Protein AF-0000000081343677 (afdb_homodimer)

Foldseek 3Di:
DPAQDLVLLVVLLVLLLQLLLCLCVLVLLADCPLVLQLLLLLLVLLLVLLVVLCVVDPHFDADQLLLVLLLLQLVLNSCQVLLCQQAHDLLLLLLLLLLLLLLLLCCQCVVPPPFDHDHFQFPVLQVQLNVLSVVLNVLSLPAHWQRFDSHNDVPPPPDPPPVVVVVVPVSPRRDPVSSVVSSVSSNVSSNSNNCSCVSVSNCCRPPPPDDVQSSSSLNNSSVSNNVSSVVVVVVQCVVVVNDDDDDPVSNVSSSVSSNSNSSSVNSLSVSCSNVPVQLSSLSSSNSSSVSNVCCCCPPRVRRDDPVSVVSNVVSSVSNVVSSVSSNVSRVPD/DPAQDLVLLVVLLVLLLQLLLCLCVLVLLADCPLVLQLLLLLLVLLLVLLVVLCVPDPHFDADQLLLVLLLLQLVLNSCQVLLCQQAHDLLLLLLLLLLLLLLLLCCQCVVPPPFDHDHFQFVVLQVQLNVLSVVLNVLSLPAHWQRFDSHNDVPPPPDPPPVVVVVVPVSPRRDPVSSVVSSVSSNVSSNSNNCSCVSVSNCCRPPPPDDVQSSSSLNNSSVSNNVSSVVVVVVQCVVVVNDDDDDPVSNVSSSVSSNSNSSSVNSLSVSCSNVPVQLSSLSSSNSSSVSNVCCCCPPRVRRDDPVSVVSNVVSSVSNVVSSVSSNVSRVPD

Secondary structure (DSSP, 8-state):
-----HHHHHHHHHHHHHHHHHTTTGGGGS--TTSHHHHHHHHHHHHHHHHHHHHHS------HHHHHHHHHHHHHHHHHHHHHHHH-HHHHHHHHHHHHHHHHHHHHHHTGGG------S-HHHHHHHHHHHHHHHHHHTTPPP--------TTS---SSHHHHTT--------HHHHHHHHHHHHHHHHHHHTSSHHHHHHHHHSTT----GGGGHHHHHHHHHHHHHHHHHHHHHHTTT-----GGGHHHHHHHHHHHHHHHHHHHHHHHHS-HHHHHHHHHHHHHHHHHHIIIIIS--S-SHHHHHHHHHHHHHHHHHHHHHHHTTS--/-----HHHHHHHHHHHHHHHHHTTTGGGGS--TTSHHHHHHHHHHHHHHHHHHHHHS------HHHHHHHHHHHHHHHHHHHHHHHH-HHHHHHHHHHHHHHHHHHHHHHTGGG------S-HHHHHHHHHHHHHHHHHHTTPPP--------TTS---SSHHHHTT--------HHHHHHHHHHHHHHHHHHHTSSHHHHHHHHHSTT----GGGGHHHHHHHHHHHHHHHHHHHHHHTTT-----GGGHHHHHHHHHHHHHHHHHHHHHHHHS-HHHHHHHHHHHHHHHHHHIIIIIS--S-SHHHHHHHHHHHHHHHHHHHHHHHTTS--

InterPro domains:
  IPR010651 Sugar transport protein [PTHR16119] (4-330)
  IPR012435 TMEM144 [PF07857] (8-330)
  IPR037185 Multidrug transporter EmrE superfamily [SSF103481] (231-329)

Solvent-accessible surface area (backbone atoms only — not comparable to full-atom values): 32327 Å² total; per-residue (Å²): 124,82,83,60,44,57,66,61,11,50,53,23,41,53,50,15,23,55,25,50,24,48,26,63,57,58,52,58,45,41,73,55,83,76,27,52,55,43,42,37,39,16,28,51,20,17,32,52,43,20,53,56,52,50,73,76,43,76,69,48,42,73,41,72,59,27,15,48,19,12,31,32,41,31,61,29,49,55,45,43,50,57,25,28,72,46,46,21,62,42,46,39,48,38,41,18,27,39,35,17,31,52,41,36,49,48,32,38,51,69,19,51,85,65,28,73,60,51,78,61,74,36,63,66,40,34,52,51,10,54,53,33,28,52,50,16,31,59,50,39,64,76,52,71,52,49,85,66,69,63,45,75,45,86,80,55,79,67,76,76,69,72,66,58,68,78,51,71,62,75,75,71,72,70,50,69,68,54,39,52,50,32,53,56,48,30,51,55,30,5,47,30,57,21,45,32,56,48,41,48,45,24,41,52,65,65,40,87,87,49,67,80,53,65,75,57,42,44,37,21,20,24,50,22,18,31,52,43,28,48,51,51,45,51,53,48,23,59,76,48,69,44,51,40,76,66,57,44,61,41,51,63,45,19,29,52,25,8,40,30,37,28,51,13,53,52,24,42,50,49,12,31,67,25,53,40,50,85,50,32,44,48,50,58,38,47,48,15,36,53,47,26,38,50,44,28,43,73,71,60,51,27,56,59,56,71,67,49,49,48,41,46,52,49,19,50,50,38,30,52,51,11,46,49,33,39,48,50,14,56,50,82,124,125,80,82,60,43,56,65,61,12,50,54,23,42,53,51,16,24,54,25,50,25,47,26,64,58,58,53,58,45,41,73,55,84,76,27,52,58,43,43,37,40,17,27,50,19,18,32,52,44,21,51,55,52,49,71,76,44,77,69,48,42,73,41,74,59,29,15,49,20,14,32,32,41,31,60,30,48,56,46,43,50,56,26,28,74,45,45,22,62,41,47,38,48,37,41,18,26,38,36,15,31,53,41,35,48,48,32,37,50,69,19,51,83,66,28,72,59,52,78,63,73,36,62,66,39,34,52,51,9,53,54,32,30,52,50,16,31,60,48,42,65,76,53,72,53,50,85,66,70,62,45,74,45,83,80,55,78,69,76,77,70,71,66,58,67,77,50,72,62,74,76,70,71,69,50,69,66,53,39,53,49,30,54,55,47,30,49,55,29,6,47,30,57,22,43,34,57,49,42,48,44,23,40,53,65,66,41,87,88,48,65,79,53,64,75,57,41,45,38,22,20,24,50,21,18,33,51,45,27,48,50,52,44,52,53,50,24,60,74,47,69,43,51,42,77,68,55,45,60,42,52,63,44,18,30,52,25,8,40,30,38,28,49,12,52,51,24,40,49,48,12,32,67,24,51,43,49,85,50,33,45,47,50,57,38,45,49,15,35,54,46,26,37,48,44,29,44,73,71,60,52,26,55,61,57,71,66,50,49,48,42,48,50,50,19,50,50,38,29,52,51,10,47,49,32,40,47,50,14,57,49,81,123

pLDDT: mean 79.17, std 13.93, range [35.07, 95.22]

Structure (mmCIF, N/CA/C/O backbone):
data_AF-0000000081343677-model_v1
#
loop_
_entity.id
_entity.type
_entity.pdbx_description
1 polymer 'EamA domain-containing protein'
#
loop_
_atom_site.group_PDB
_atom_site.id
_atom_site.type_symbol
_atom_site.label_atom_id
_atom_site.label_alt_id
_atom_site.label_comp_id
_atom_site.label_asym_id
_atom_site.label_entity_id
_atom_site.label_seq_id
_atom_site.pdbx_PDB_ins_code
_atom_site.Cartn_x
_atom_site.Cartn_y
_atom_site.Cartn_z
_atom_site.occupancy
_atom_site.B_iso_or_equiv
_atom_site.auth_seq_id
_atom_site.auth_comp_id
_atom_site.auth_asym_id
_atom_site.auth_atom_id
_atom_site.pdbx_PDB_model_num
ATOM 1 N N . MET A 1 1 ? 26.51 22.319 -0.288 1 37.66 1 MET A N 1
ATOM 2 C CA . MET A 1 1 ? 25.333 23.102 0.076 1 37.66 1 MET A CA 1
ATOM 3 C C . MET A 1 1 ? 24.402 23.275 -1.119 1 37.66 1 MET A C 1
ATOM 5 O O . MET A 1 1 ? 24.839 23.681 -2.198 1 37.66 1 MET A O 1
ATOM 9 N N . HIS A 1 2 ? 23.399 22.387 -1.292 1 51.36 2 HIS A N 1
ATOM 10 C CA . HIS A 1 2 ? 22.592 22.541 -2.497 1 51.36 2 HIS A CA 1
ATOM 11 C C . HIS A 1 2 ? 22.217 24.002 -2.727 1 51.36 2 HIS A C 1
ATOM 13 O O . HIS A 1 2 ? 22.024 24.755 -1.77 1 51.36 2 HIS A O 1
ATOM 19 N N . PRO A 1 3 ? 22.622 24.56 -3.838 1 57 3 PRO A N 1
ATOM 20 C CA . PRO A 1 3 ? 22.321 25.969 -4.102 1 57 3 PRO A CA 1
ATOM 21 C C . PRO A 1 3 ? 20.861 26.322 -3.825 1 57 3 PRO A C 1
ATOM 23 O O . PRO A 1 3 ? 19.957 25.594 -4.24 1 57 3 PRO A O 1
ATOM 26 N N . THR A 1 4 ? 20.629 27.062 -2.698 1 66.97 4 THR A N 1
ATOM 27 C CA . THR A 1 4 ? 19.343 27.61 -2.282 1 66.97 4 THR A CA 1
ATOM 28 C C . THR A 1 4 ? 18.801 28.575 -3.332 1 66.97 4 THR A C 1
ATOM 30 O O . THR A 1 4 ? 19.5 29.499 -3.754 1 66.97 4 THR A O 1
ATOM 33 N N . ASN A 1 5 ? 17.874 28.133 -4.269 1 80.39 5 ASN A N 1
ATOM 34 C CA . ASN A 1 5 ? 17.156 28.991 -5.205 1 80.39 5 ASN A CA 1
ATOM 35 C C . ASN A 1 5 ? 15.83 29.472 -4.622 1 80.39 5 ASN A C 1
ATOM 37 O O . ASN A 1 5 ? 14.866 28.709 -4.55 1 80.39 5 ASN A O 1
ATOM 41 N N . PRO A 1 6 ? 15.804 30.754 -4.217 1 79.98 6 PRO A N 1
ATOM 42 C CA . PRO A 1 6 ? 14.605 31.294 -3.572 1 79.98 6 PRO A CA 1
ATOM 43 C C . PRO A 1 6 ? 13.36 31.178 -4.448 1 79.98 6 PRO A C 1
ATOM 45 O O . PRO A 1 6 ? 12.253 30.998 -3.934 1 79.98 6 PRO A O 1
ATOM 48 N N . ILE A 1 7 ? 13.553 31.222 -5.731 1 84.27 7 ILE A N 1
ATOM 49 C CA . ILE A 1 7 ? 12.415 31.126 -6.64 1 84.27 7 ILE A CA 1
ATOM 50 C C . ILE A 1 7 ? 11.82 29.721 -6.574 1 84.27 7 ILE A C 1
ATOM 52 O O . ILE A 1 7 ? 10.603 29.561 -6.457 1 84.27 7 ILE A O 1
ATOM 56 N N . THR A 1 8 ? 12.706 28.767 -6.58 1 85.29 8 THR A N 1
ATOM 57 C CA . THR A 1 8 ? 12.246 27.386 -6.492 1 85.29 8 THR A CA 1
ATOM 58 C C . THR A 1 8 ? 11.586 27.12 -5.142 1 85.29 8 THR A C 1
ATOM 60 O O . THR A 1 8 ? 10.566 26.431 -5.069 1 85.29 8 THR A O 1
ATOM 63 N N . GLY A 1 9 ? 12.084 27.719 -4.197 1 85.38 9 GLY A N 1
ATOM 64 C CA . GLY A 1 9 ? 11.51 27.558 -2.871 1 85.38 9 GLY A CA 1
ATOM 65 C C . GLY A 1 9 ? 10.128 28.17 -2.741 1 85.38 9 GLY A C 1
ATOM 66 O O . GLY A 1 9 ? 9.233 27.571 -2.141 1 85.38 9 GLY A O 1
ATOM 67 N N . THR A 1 10 ? 9.964 29.315 -3.41 1 84.64 10 THR A N 1
ATOM 68 C CA . THR A 1 10 ? 8.682 30.006 -3.332 1 84.64 10 THR A CA 1
ATOM 69 C C . THR A 1 10 ? 7.614 29.258 -4.125 1 84.64 10 THR A C 1
ATOM 71 O O . THR A 1 10 ? 6.476 29.124 -3.671 1 84.64 10 THR A O 1
ATOM 74 N N . ILE A 1 11 ? 7.942 28.782 -5.197 1 89.64 11 ILE A N 1
ATOM 75 C CA . ILE A 1 11 ? 7 28.024 -6.013 1 89.64 11 ILE A CA 1
ATOM 76 C C . ILE A 1 11 ? 6.578 26.758 -5.272 1 89.64 11 ILE A C 1
ATOM 78 O O . ILE A 1 11 ? 5.392 26.42 -5.232 1 89.64 11 ILE A O 1
ATOM 82 N N . CYS A 1 12 ? 7.531 26.1 -4.676 1 89.58 12 CYS A N 1
ATOM 83 C CA . CYS A 1 12 ? 7.249 24.885 -3.92 1 89.58 12 CYS A CA 1
ATOM 84 C C . CYS A 1 12 ? 6.377 25.188 -2.707 1 89.58 12 CYS A C 1
ATOM 86 O O . CYS A 1 12 ? 5.516 24.386 -2.34 1 89.58 12 CYS A O 1
ATOM 88 N N . ALA A 1 13 ? 6.584 26.353 -2.194 1 86.89 13 ALA A N 1
ATOM 89 C CA . ALA A 1 13 ? 5.787 26.749 -1.036 1 86.89 13 ALA A CA 1
ATOM 90 C C . ALA A 1 13 ? 4.329 26.974 -1.424 1 86.89 13 ALA A C 1
ATOM 92 O O . ALA A 1 13 ? 3.417 26.578 -0.694 1 86.89 13 ALA A O 1
ATOM 93 N N . ILE A 1 14 ? 4.128 27.556 -2.526 1 88.53 14 ILE A N 1
ATOM 94 C CA . ILE A 1 14 ? 2.776 27.833 -3 1 88.53 14 ILE A CA 1
ATOM 95 C C . ILE A 1 14 ? 2.061 26.521 -3.313 1 88.53 14 ILE A C 1
ATOM 97 O O . ILE A 1 14 ? 0.916 26.317 -2.902 1 88.53 14 ILE A O 1
ATOM 101 N N . ILE A 1 15 ? 2.723 25.625 -3.907 1 91.06 15 ILE A N 1
ATOM 102 C CA . ILE A 1 15 ? 2.137 24.338 -4.268 1 91.06 15 ILE A CA 1
ATOM 103 C C . ILE A 1 15 ? 1.829 23.539 -3.004 1 91.06 15 ILE A C 1
ATOM 105 O O . ILE A 1 15 ? 0.768 22.919 -2.898 1 91.06 15 ILE A O 1
ATOM 109 N N . SER A 1 16 ? 2.75 23.597 -2.152 1 91.16 16 SER A N 1
ATOM 110 C CA . SER A 1 16 ? 2.566 22.872 -0.899 1 91.16 16 SER A CA 1
ATOM 111 C C . SER A 1 16 ? 1.361 23.398 -0.127 1 91.16 16 SER A C 1
ATOM 113 O O . SER A 1 16 ? 0.555 22.618 0.384 1 91.16 16 SER A O 1
ATOM 115 N N . THR A 1 17 ? 1.195 24.683 -0.116 1 88.62 17 THR A N 1
ATOM 116 C CA . THR A 1 17 ? 0.096 25.315 0.606 1 88.62 17 THR A CA 1
ATOM 117 C C . THR A 1 17 ? -1.246 24.938 -0.015 1 88.62 17 THR A C 1
ATOM 119 O O . THR A 1 17 ? -2.186 24.579 0.697 1 88.62 17 THR A O 1
ATOM 122 N N . LEU A 1 18 ? -1.292 24.915 -1.237 1 90.14 18 LEU A N 1
ATOM 123 C CA . LEU A 1 18 ? -2.528 24.608 -1.948 1 90.14 18 LEU A CA 1
ATOM 124 C C . LEU A 1 18 ? -2.884 23.132 -1.807 1 90.14 18 LEU A C 1
ATOM 126 O O . LEU A 1 18 ? -4.05 22.787 -1.602 1 90.14 18 LEU A O 1
ATOM 130 N N . THR A 1 19 ? -1.929 22.311 -1.87 1 91.88 19 THR A N 1
ATOM 131 C CA . THR A 1 19 ? -2.188 20.876 -1.834 1 91.88 19 THR A CA 1
ATOM 132 C C . THR A 1 19 ? -2.464 20.411 -0.407 1 91.88 19 THR A C 1
ATOM 134 O O . THR A 1 19 ? -3.347 19.582 -0.178 1 91.88 19 THR A O 1
ATOM 137 N N . PHE A 1 20 ? -1.774 20.971 0.515 1 89.56 20 PHE A N 1
ATOM 138 C CA . PHE A 1 20 ? -2.061 20.664 1.911 1 89.56 20 PHE A CA 1
ATOM 139 C C . PHE A 1 20 ? -3.461 21.131 2.291 1 89.56 20 PHE A C 1
ATOM 141 O O . PHE A 1 20 ? -4.194 20.415 2.977 1 89.56 20 PHE A O 1
ATOM 148 N N . GLY A 1 21 ? -3.786 22.245 1.838 1 87.42 21 GLY A N 1
ATOM 149 C CA . GLY A 1 21 ? -5.079 22.824 2.167 1 87.42 21 GLY A CA 1
ATOM 150 C C . GLY A 1 21 ? -6.241 22.101 1.514 1 87.42 21 GLY A C 1
ATOM 151 O O . GLY A 1 21 ? -7.375 22.181 1.991 1 87.42 21 GLY A O 1
ATOM 152 N N . SER A 1 22 ? -5.954 21.357 0.494 1 89.73 22 SER A N 1
ATOM 153 C CA . SER A 1 22 ? -7.02 20.689 -0.247 1 89.73 22 SER A CA 1
ATOM 154 C C . SER A 1 22 ? -6.978 19.179 -0.034 1 89.73 22 SER A C 1
ATOM 156 O O . SER A 1 22 ? -7.764 18.441 -0.631 1 89.73 22 SER A O 1
ATOM 158 N N . THR A 1 23 ? -6.147 18.702 0.769 1 89 23 THR A N 1
ATOM 159 C CA . THR A 1 23 ? -5.916 17.273 0.948 1 89 23 THR A CA 1
ATOM 160 C C . THR A 1 23 ? -7.164 16.588 1.497 1 89 23 THR A C 1
ATOM 162 O O . THR A 1 23 ? -7.491 15.469 1.097 1 89 23 THR A O 1
ATOM 165 N N . TYR A 1 24 ? -7.963 17.232 2.367 1 85.31 24 TYR A N 1
ATOM 166 C CA . TYR A 1 24 ? -9.073 16.566 3.04 1 85.31 24 TYR A CA 1
ATOM 167 C C . TYR A 1 24 ? -10.41 17.016 2.463 1 85.31 24 TYR A C 1
ATOM 169 O O . TYR A 1 24 ? -11.47 16.623 2.956 1 85.31 24 TYR A O 1
ATOM 177 N N . VAL A 1 25 ? -10.393 17.715 1.358 1 82.99 25 VAL A N 1
ATOM 178 C CA . VAL A 1 25 ? -11.609 18.241 0.746 1 82.99 25 VAL A CA 1
ATOM 179 C C . VAL A 1 25 ? -12.437 17.094 0.171 1 82.99 25 VAL A C 1
ATOM 181 O O . VAL A 1 25 ? -13.652 17.034 0.374 1 82.99 25 VAL A O 1
ATOM 184 N N . PRO A 1 26 ? -11.776 16.078 -0.465 1 79.09 26 PRO A N 1
ATOM 185 C CA . PRO A 1 26 ? -12.562 14.987 -1.044 1 79.09 26 PRO A CA 1
ATOM 186 C C . PRO A 1 26 ? -13.234 14.117 0.015 1 79.09 26 PRO A C 1
ATOM 188 O O . PRO A 1 26 ? -14.23 13.447 -0.271 1 79.09 26 PRO A O 1
ATOM 191 N N . LEU A 1 27 ? -12.739 14.179 1.144 1 78.84 27 LEU A N 1
ATOM 192 C CA . LEU A 1 27 ? -13.244 13.334 2.221 1 78.84 27 LEU A CA 1
ATOM 193 C C . LEU A 1 27 ? -14.593 13.84 2.721 1 78.84 27 LEU A C 1
ATOM 195 O O . LEU A 1 27 ? -15.378 13.073 3.285 1 78.84 27 LEU A O 1
ATOM 199 N N . LYS A 1 28 ? -14.881 15.034 2.511 1 77.69 28 LYS A N 1
ATOM 200 C CA . LYS A 1 28 ? -16.071 15.64 3.101 1 77.69 28 LYS A CA 1
ATOM 201 C C . LYS A 1 28 ? -17.323 15.283 2.304 1 77.69 28 LYS A C 1
ATOM 203 O O . LYS A 1 28 ? -18.441 15.403 2.809 1 77.69 28 LYS A O 1
ATOM 208 N N . TRP A 1 29 ? -17.141 14.718 1.193 1 76.05 29 TRP A N 1
ATOM 209 C CA . TRP A 1 29 ? -18.294 14.392 0.36 1 76.05 29 TRP A CA 1
ATOM 210 C C . TRP A 1 29 ? -18.766 12.965 0.618 1 76.05 29 TRP A C 1
ATOM 212 O O . TRP A 1 29 ? -19.86 12.581 0.198 1 76.05 29 TRP A O 1
ATOM 222 N N . PHE A 1 30 ? -17.985 12.274 1.405 1 78.92 30 PHE A N 1
ATOM 223 C CA . PHE A 1 30 ? -18.311 10.864 1.581 1 78.92 30 PHE A CA 1
ATOM 224 C C . PHE A 1 30 ? -18.353 10.498 3.059 1 78.92 30 PHE A C 1
ATOM 226 O O . PHE A 1 30 ? -17.868 11.253 3.905 1 78.92 30 PHE A O 1
ATOM 233 N N . ASP A 1 31 ? -19.064 9.439 3.244 1 76.15 31 ASP A N 1
ATOM 234 C CA . ASP A 1 31 ? -19.117 8.94 4.615 1 76.15 31 ASP A CA 1
ATOM 235 C C . ASP A 1 31 ? -17.78 8.331 5.03 1 76.15 31 ASP A C 1
ATOM 237 O O . ASP A 1 31 ? -17.305 7.38 4.406 1 76.15 31 ASP A O 1
ATOM 241 N N . LYS A 1 32 ? -17.148 8.866 5.979 1 76.47 32 LYS A N 1
ATOM 242 C CA . LYS A 1 32 ? -15.807 8.477 6.403 1 76.47 32 LYS A CA 1
ATOM 243 C C . LYS A 1 32 ? -15.858 7.329 7.407 1 76.47 32 LYS A C 1
ATOM 245 O O . LYS A 1 32 ? -14.836 6.704 7.697 1 76.47 32 LYS A O 1
ATOM 250 N N . SER A 1 33 ? -16.974 6.907 7.732 1 75.86 33 SER A N 1
ATOM 251 C CA . SER A 1 33 ? -17.104 5.873 8.754 1 75.86 33 SER A CA 1
ATOM 252 C C . SER A 1 33 ? -16.174 6.142 9.933 1 75.86 33 SER A C 1
ATOM 254 O O . SER A 1 33 ? -16.29 7.173 10.598 1 75.86 33 SER A O 1
ATOM 256 N N . ASP A 1 34 ? -15.18 5.408 10.291 1 79.65 34 ASP A N 1
ATOM 257 C CA . ASP A 1 34 ? -14.227 5.637 11.372 1 79.65 34 ASP A CA 1
ATOM 258 C C . ASP A 1 34 ? -12.954 6.3 10.85 1 79.65 34 ASP A C 1
ATOM 260 O O . ASP A 1 34 ? -12.158 6.827 11.63 1 79.65 34 ASP A O 1
ATOM 264 N N . GLY A 1 35 ? -12.731 6.399 9.633 1 85.84 35 GLY A N 1
ATOM 265 C CA . GLY A 1 35 ? -11.642 7.148 9.026 1 85.84 35 GLY A CA 1
ATOM 266 C C . GLY A 1 35 ? -10.365 6.341 8.889 1 85.84 35 GLY A C 1
ATOM 267 O O . GLY A 1 35 ? -9.397 6.799 8.278 1 85.84 35 GLY A O 1
ATOM 268 N N . LEU A 1 36 ? -10.328 5.18 9.486 1 89.66 36 LEU A N 1
ATOM 269 C CA . LEU A 1 36 ? -9.104 4.386 9.455 1 89.66 36 LEU A CA 1
ATOM 270 C C . LEU A 1 36 ? -8.873 3.796 8.068 1 89.66 36 LEU A C 1
ATOM 272 O O . LEU A 1 36 ? -7.729 3.66 7.629 1 89.66 36 LEU A O 1
ATOM 276 N N . TYR A 1 37 ? -9.995 3.464 7.405 1 89.28 37 TYR A N 1
ATOM 277 C CA . TYR A 1 37 ? -9.863 3.004 6.027 1 89.28 37 TYR A CA 1
ATOM 278 C C . TYR A 1 37 ? -9.373 4.127 5.121 1 89.28 37 TYR A C 1
ATOM 280 O O . TYR A 1 37 ? -8.522 3.909 4.256 1 89.28 37 TYR A O 1
ATOM 288 N N . PHE A 1 38 ? -9.844 5.309 5.367 1 89.87 38 PHE A N 1
ATOM 289 C CA . PHE A 1 38 ? -9.419 6.478 4.606 1 89.87 38 PHE A CA 1
ATOM 290 C C . PHE A 1 38 ? -7.926 6.724 4.781 1 89.87 38 PHE A C 1
ATOM 292 O O . PHE A 1 38 ? -7.207 6.931 3.801 1 89.87 38 PHE A O 1
ATOM 299 N N . GLN A 1 39 ? -7.494 6.701 5.98 1 91.64 39 GLN A N 1
ATOM 300 C CA . GLN A 1 39 ? -6.093 6.961 6.293 1 91.64 39 GLN A CA 1
ATOM 301 C C . GLN A 1 39 ? -5.181 5.932 5.632 1 91.64 39 GLN A C 1
ATOM 303 O O . GLN A 1 39 ? -4.1 6.273 5.146 1 91.64 39 GLN A O 1
ATOM 308 N N . TRP A 1 40 ? -5.584 4.75 5.632 1 92.75 40 TRP A N 1
ATOM 309 C CA . TRP A 1 40 ? -4.791 3.67 5.054 1 92.75 40 TRP A CA 1
ATOM 310 C C . TRP A 1 40 ? -4.661 3.837 3.544 1 92.75 40 TRP A C 1
ATOM 312 O O . TRP A 1 40 ? -3.559 3.761 2.997 1 92.75 40 TRP A O 1
ATOM 322 N N . ILE A 1 41 ? -5.764 4.137 2.867 1 92.94 41 ILE A N 1
ATOM 323 C CA . ILE A 1 41 ? -5.765 4.306 1.418 1 92.94 41 ILE A CA 1
ATOM 324 C C . ILE A 1 41 ? -5.023 5.587 1.046 1 92.94 41 ILE A C 1
ATOM 326 O O . ILE A 1 41 ? -4.341 5.642 0.02 1 92.94 41 ILE A O 1
ATOM 330 N N . GLN A 1 42 ? -5.137 6.526 1.917 1 93.66 42 GLN A N 1
ATOM 331 C CA . GLN A 1 42 ? -4.421 7.775 1.682 1 93.66 42 GLN A CA 1
ATOM 332 C C . GLN A 1 42 ? -2.911 7.554 1.689 1 93.66 42 GLN A C 1
ATOM 334 O O . GLN A 1 42 ? -2.183 8.179 0.916 1 93.66 42 GLN A O 1
ATOM 339 N N . SER A 1 43 ? -2.48 6.701 2.606 1 94.56 43 SER A N 1
ATOM 340 C CA . SER A 1 43 ? -1.051 6.417 2.69 1 94.56 43 SER A CA 1
ATOM 341 C C . SER A 1 43 ? -0.552 5.717 1.431 1 94.56 43 SER A C 1
ATOM 343 O O . SER A 1 43 ? 0.612 5.864 1.053 1 94.56 43 SER A O 1
ATOM 345 N N . ILE A 1 44 ? -1.439 5.013 0.786 1 94.41 44 ILE A N 1
ATOM 346 C CA . ILE A 1 44 ? -1.09 4.36 -0.471 1 94.41 44 ILE A CA 1
ATOM 347 C C . ILE A 1 44 ? -0.886 5.412 -1.559 1 94.41 44 ILE A C 1
ATOM 349 O O . ILE A 1 44 ? 0.052 5.319 -2.354 1 94.41 44 ILE A O 1
ATOM 353 N N . GLY A 1 45 ? -1.789 6.363 -1.6 1 93.66 45 GLY A N 1
ATOM 354 C CA . GLY A 1 45 ? -1.619 7.451 -2.55 1 93.66 45 GLY A CA 1
ATOM 355 C C . GLY A 1 45 ? -0.315 8.205 -2.368 1 93.66 45 GLY A C 1
ATOM 356 O O . GLY A 1 45 ? 0.348 8.555 -3.346 1 93.66 45 GLY A O 1
ATOM 357 N N . GLN A 1 46 ? 0.017 8.395 -1.115 1 95.15 46 GLN A N 1
ATOM 358 C CA . GLN A 1 46 ? 1.277 9.063 -0.807 1 95.15 46 GLN A CA 1
ATOM 359 C C . GLN A 1 46 ? 2.468 8.24 -1.289 1 95.15 46 GLN A C 1
ATOM 361 O O . GLN A 1 46 ? 3.453 8.793 -1.783 1 95.15 46 GLN A O 1
ATOM 366 N N . LEU A 1 47 ? 2.405 6.976 -1.098 1 94.63 47 LEU A N 1
ATOM 367 C CA . LEU A 1 47 ? 3.486 6.082 -1.499 1 94.63 47 LEU A CA 1
ATOM 368 C C . LEU A 1 47 ? 3.688 6.118 -3.01 1 94.63 47 LEU A C 1
ATOM 370 O O . LEU A 1 47 ? 4.818 6.012 -3.492 1 94.63 47 LEU A O 1
ATOM 374 N N . LEU A 1 48 ? 2.614 6.309 -3.775 1 94.16 48 LEU A N 1
ATOM 375 C CA . LEU A 1 48 ? 2.717 6.399 -5.228 1 94.16 48 LEU A CA 1
ATOM 376 C C . LEU A 1 48 ? 3.574 7.592 -5.639 1 94.16 48 LEU A C 1
ATOM 378 O O . LEU A 1 48 ? 4.414 7.479 -6.535 1 94.16 48 LEU A O 1
ATOM 382 N N . ILE A 1 49 ? 3.391 8.674 -4.953 1 93.07 49 ILE A N 1
ATOM 383 C CA . ILE A 1 49 ? 4.188 9.861 -5.244 1 93.07 49 ILE A CA 1
ATOM 384 C C . ILE A 1 49 ? 5.638 9.622 -4.83 1 93.07 49 ILE A C 1
ATOM 386 O O . ILE A 1 49 ? 6.566 10.026 -5.535 1 93.07 49 ILE A O 1
ATOM 390 N N . GLY A 1 50 ? 5.815 8.98 -3.697 1 92.29 50 GLY A N 1
ATOM 391 C CA . GLY A 1 50 ? 7.163 8.643 -3.267 1 92.29 50 GLY A CA 1
ATOM 392 C C . GLY A 1 50 ? 7.91 7.781 -4.267 1 92.29 50 GLY A C 1
ATOM 393 O O . GLY A 1 50 ? 9.089 8.017 -4.541 1 92.29 50 GLY A O 1
ATOM 394 N N . ILE A 1 51 ? 7.222 6.801 -4.811 1 91.77 51 ILE A N 1
ATOM 395 C CA . ILE A 1 51 ? 7.827 5.919 -5.802 1 91.77 51 ILE A CA 1
ATOM 396 C C . ILE A 1 51 ? 8.158 6.712 -7.065 1 91.77 51 ILE A C 1
ATOM 398 O O . ILE A 1 51 ? 9.225 6.531 -7.657 1 91.77 51 ILE A O 1
ATOM 402 N N . LEU A 1 52 ? 7.26 7.565 -7.475 1 90.12 52 LEU A N 1
ATOM 403 C CA . LEU A 1 52 ? 7.47 8.384 -8.664 1 90.12 52 LEU A CA 1
ATOM 404 C C . LEU A 1 52 ? 8.709 9.259 -8.51 1 90.12 52 LEU A C 1
ATOM 406 O O . LEU A 1 52 ? 9.504 9.388 -9.444 1 90.12 52 LEU A O 1
ATOM 410 N N . ILE A 1 53 ? 8.902 9.828 -7.366 1 89.72 53 ILE A N 1
ATOM 411 C CA . ILE A 1 53 ? 10.056 10.684 -7.111 1 89.72 53 ILE A CA 1
ATOM 412 C C . ILE A 1 53 ? 11.334 9.848 -7.135 1 89.72 53 ILE A C 1
ATOM 414 O O . ILE A 1 53 ? 12.349 10.272 -7.691 1 89.72 53 ILE A O 1
ATOM 418 N N . GLN A 1 54 ? 11.238 8.65 -6.564 1 88.35 54 GLN A N 1
ATOM 419 C CA . GLN A 1 54 ? 12.406 7.778 -6.492 1 88.35 54 GLN A CA 1
ATOM 420 C C . GLN A 1 54 ? 12.852 7.339 -7.883 1 88.35 54 GLN A C 1
ATOM 422 O O . GLN A 1 54 ? 14.037 7.086 -8.11 1 88.35 54 GLN A O 1
ATOM 427 N N . LEU A 1 55 ? 11.983 7.244 -8.812 1 85.8 55 LEU A N 1
ATOM 428 C CA . LEU A 1 55 ? 12.299 6.814 -10.169 1 85.8 55 LEU A CA 1
ATOM 429 C C . LEU A 1 55 ? 12.996 7.927 -10.944 1 85.8 55 LEU A C 1
ATOM 431 O O . LEU A 1 55 ? 13.711 7.661 -11.914 1 85.8 55 LEU A O 1
ATOM 435 N N . PHE A 1 56 ? 12.862 9.223 -10.515 1 84.3 56 PHE A N 1
ATOM 436 C CA . PHE A 1 56 ? 13.405 10.343 -11.274 1 84.3 56 PHE A CA 1
ATOM 437 C C . PHE A 1 56 ? 14.658 10.894 -10.605 1 84.3 56 PHE A C 1
ATOM 439 O O . PHE A 1 56 ? 15.354 11.737 -11.176 1 84.3 56 PHE A O 1
ATOM 446 N N . ILE A 1 57 ? 14.911 10.456 -9.44 1 80.1 57 ILE A N 1
ATOM 447 C CA . ILE A 1 57 ? 16.097 10.943 -8.743 1 80.1 57 ILE A CA 1
ATOM 448 C C . ILE A 1 57 ? 17.138 9.829 -8.656 1 80.1 57 ILE A C 1
ATOM 450 O O . ILE A 1 57 ? 16.88 8.697 -9.071 1 80.1 57 ILE A O 1
ATOM 454 N N . GLU A 1 58 ? 18.272 10.178 -8.274 1 76.24 58 GLU A N 1
ATOM 455 C CA . GLU A 1 58 ? 19.324 9.185 -8.079 1 76.24 58 GLU A CA 1
ATOM 456 C C . GLU A 1 58 ? 18.908 8.133 -7.055 1 76.24 58 GLU A C 1
ATOM 458 O O . GLU A 1 58 ? 18.249 8.452 -6.063 1 76.24 58 GLU A O 1
ATOM 463 N N . PRO A 1 59 ? 19.193 6.986 -7.351 1 72.03 59 PRO A N 1
ATOM 464 C CA . PRO A 1 59 ? 18.806 5.879 -6.473 1 72.03 59 PRO A CA 1
ATOM 465 C C . PRO A 1 59 ? 19.316 6.053 -5.044 1 72.03 59 PRO A C 1
ATOM 467 O O . PRO A 1 59 ? 20.509 6.288 -4.835 1 72.03 59 PRO A O 1
ATOM 470 N N . CYS A 1 60 ? 18.358 6.213 -4.148 1 77.38 60 CYS A N 1
ATOM 471 C CA . CYS A 1 60 ? 18.679 6.316 -2.729 1 77.38 60 CYS A CA 1
ATOM 472 C C . CYS A 1 60 ? 18.058 5.167 -1.944 1 77.38 60 CYS A C 1
ATOM 474 O O . CYS A 1 60 ? 16.916 4.78 -2.201 1 77.38 60 CYS A O 1
ATOM 476 N N . PRO A 1 61 ? 18.874 4.629 -1.151 1 78.42 61 PRO A N 1
ATOM 477 C CA . PRO A 1 61 ? 18.353 3.506 -0.368 1 78.42 61 PRO A CA 1
ATOM 478 C C . PRO A 1 61 ? 17.356 3.945 0.702 1 78.42 61 PRO A C 1
ATOM 480 O O . PRO A 1 61 ? 17.271 5.134 1.021 1 78.42 61 PRO A O 1
ATOM 483 N N . LEU A 1 62 ? 16.693 3.014 1.189 1 84.36 62 LEU A N 1
ATOM 484 C CA . LEU A 1 62 ? 15.75 3.228 2.282 1 84.36 62 LEU A CA 1
ATOM 485 C C . LEU A 1 62 ? 16.486 3.487 3.592 1 84.36 62 LEU A C 1
ATOM 487 O O . LEU A 1 62 ? 17.401 2.743 3.952 1 84.36 62 LEU A O 1
ATOM 491 N N . HIS A 1 63 ? 16.163 4.604 4.19 1 86.8 63 HIS A N 1
ATOM 492 C CA . HIS A 1 63 ? 16.774 4.972 5.463 1 86.8 63 HIS A CA 1
ATOM 493 C C . HIS A 1 63 ? 15.8 4.775 6.619 1 86.8 63 HIS A C 1
ATOM 495 O O . HIS A 1 63 ? 14.79 5.477 6.712 1 86.8 63 HIS A O 1
ATOM 501 N N . PRO A 1 64 ? 16.015 3.91 7.531 1 86.11 64 PRO A N 1
ATOM 502 C CA . PRO A 1 64 ? 15.083 3.593 8.615 1 86.11 64 PRO A CA 1
ATOM 503 C C . PRO A 1 64 ? 14.773 4.8 9.498 1 86.11 64 PRO A C 1
ATOM 505 O O . PRO A 1 64 ? 13.652 4.934 9.995 1 86.11 64 PRO A O 1
ATOM 508 N N . ILE A 1 65 ? 15.714 5.703 9.713 1 87.58 65 ILE A N 1
ATOM 509 C CA . ILE A 1 65 ? 15.484 6.873 10.553 1 87.58 65 ILE A CA 1
ATOM 510 C C . ILE A 1 65 ? 14.521 7.83 9.853 1 87.58 65 ILE A C 1
ATOM 512 O O . ILE A 1 65 ? 13.683 8.461 10.501 1 87.58 65 ILE A O 1
ATOM 516 N N . ALA A 1 66 ? 14.701 7.897 8.571 1 88.21 66 ALA A N 1
ATOM 517 C CA . ALA A 1 66 ? 13.786 8.745 7.81 1 88.21 66 ALA A CA 1
ATOM 518 C C . ALA A 1 66 ? 12.371 8.175 7.824 1 88.21 66 ALA A C 1
ATOM 520 O O . ALA A 1 66 ? 11.396 8.914 7.663 1 88.21 66 ALA A O 1
ATOM 521 N N . MET A 1 67 ? 12.252 6.891 8.067 1 91.75 67 MET A N 1
ATOM 522 C CA . MET A 1 67 ? 10.945 6.244 8.12 1 91.75 67 MET A CA 1
ATOM 523 C C . MET A 1 67 ? 10.193 6.64 9.387 1 91.75 67 MET A C 1
ATOM 525 O O . MET A 1 67 ? 8.963 6.58 9.428 1 91.75 67 MET A O 1
ATOM 529 N N . LEU A 1 68 ? 10.93 7.077 10.367 1 90.92 68 LEU A N 1
ATOM 530 C CA . LEU A 1 68 ? 10.304 7.512 11.611 1 90.92 68 LEU A CA 1
ATOM 531 C C . LEU A 1 68 ? 9.484 8.779 11.393 1 90.92 68 LEU A C 1
ATOM 533 O O . LEU A 1 68 ? 8.451 8.974 12.038 1 90.92 68 LEU A O 1
ATOM 537 N N . SER A 1 69 ? 9.974 9.589 10.498 1 90.9 69 SER A N 1
ATOM 538 C CA . SER A 1 69 ? 9.217 10.789 10.158 1 90.9 69 SER A CA 1
ATOM 539 C C . SER A 1 69 ? 7.843 10.437 9.599 1 90.9 69 SER A C 1
ATOM 541 O O . SER A 1 69 ? 6.843 11.066 9.95 1 90.9 69 SER A O 1
ATOM 543 N N . GLY A 1 70 ? 7.823 9.441 8.802 1 91.87 70 GLY A N 1
ATOM 544 C CA . GLY A 1 70 ? 6.553 8.993 8.253 1 91.87 70 GLY A CA 1
ATOM 545 C C . GLY A 1 70 ? 5.65 8.348 9.288 1 91.87 70 GLY A C 1
ATOM 546 O O . GLY A 1 70 ? 4.426 8.473 9.215 1 91.87 70 GLY A O 1
ATOM 547 N N . MET A 1 71 ? 6.277 7.717 10.226 1 93.2 71 MET A N 1
ATOM 548 C CA . MET A 1 71 ? 5.514 7.095 11.304 1 93.2 71 MET A CA 1
ATOM 549 C C . MET A 1 71 ? 4.781 8.147 12.13 1 93.2 71 MET A C 1
ATOM 551 O O . MET A 1 71 ? 3.62 7.957 12.496 1 93.2 71 MET A O 1
ATOM 555 N N . PHE A 1 72 ? 5.436 9.259 12.408 1 92.13 72 PHE A N 1
ATOM 556 C CA . PHE A 1 72 ? 4.812 10.346 13.152 1 92.13 72 PHE A CA 1
ATOM 557 C C . PHE A 1 72 ? 3.589 10.876 12.412 1 92.13 72 PHE A C 1
ATOM 559 O O . PHE A 1 72 ? 2.538 11.098 13.018 1 92.13 72 PHE A O 1
ATOM 566 N N . TYR A 1 73 ? 3.742 10.986 11.198 1 91.16 73 TYR A N 1
ATOM 567 C CA . TYR A 1 73 ? 2.645 11.492 10.381 1 91.16 73 TYR A CA 1
ATOM 568 C C . TYR A 1 73 ? 1.457 10.538 10.412 1 91.16 73 TYR A C 1
ATOM 570 O O . TYR A 1 73 ? 0.317 10.963 10.615 1 91.16 73 TYR A O 1
ATOM 578 N N . SER A 1 74 ? 1.75 9.268 10.22 1 93.51 74 SER A N 1
ATOM 579 C CA . SER A 1 74 ? 0.672 8.291 10.109 1 93.51 74 SER A CA 1
ATOM 580 C C . SER A 1 74 ? -0.086 8.151 11.424 1 93.51 74 SER A C 1
ATOM 582 O O . SER A 1 74 ? -1.31 8.005 11.429 1 93.51 74 SER A O 1
ATOM 584 N N . ILE A 1 75 ? 0.622 8.222 12.525 1 92.55 75 ILE A N 1
ATOM 585 C CA . ILE A 1 75 ? -0.036 8.152 13.825 1 92.55 75 ILE A CA 1
ATOM 586 C C . ILE A 1 75 ? -0.928 9.376 14.019 1 92.55 75 ILE A C 1
ATOM 588 O O . ILE A 1 75 ? -2.065 9.256 14.481 1 92.55 75 ILE A O 1
ATOM 592 N N . GLY A 1 76 ? -0.429 10.486 13.702 1 91.2 76 GLY A N 1
ATOM 593 C CA . GLY A 1 76 ? -1.226 11.7 13.787 1 91.2 76 GLY A CA 1
ATOM 594 C C . GLY A 1 76 ? -2.412 11.703 12.84 1 91.2 76 GLY A C 1
ATOM 595 O O . GLY A 1 76 ? -3.516 12.096 13.222 1 91.2 76 GLY A O 1
ATOM 596 N N . ASN A 1 77 ? -2.218 11.248 11.65 1 90.78 77 ASN A N 1
ATOM 597 C CA . ASN A 1 77 ? -3.264 11.244 10.633 1 90.78 77 ASN A CA 1
ATOM 598 C C . ASN A 1 77 ? -4.395 10.286 10.995 1 90.78 77 ASN A C 1
ATOM 600 O O . ASN A 1 77 ? -5.531 10.463 10.553 1 90.78 77 ASN A O 1
ATOM 604 N N . SER A 1 78 ? -4.103 9.232 11.706 1 91.74 78 SER A N 1
ATOM 605 C CA . SER A 1 78 ? -5.133 8.281 12.111 1 91.74 78 SER A CA 1
ATOM 606 C C . SER A 1 78 ? -6.142 8.927 13.055 1 91.74 78 SER A C 1
ATOM 608 O O . SER A 1 78 ? -7.278 8.464 13.169 1 91.74 78 SER A O 1
ATOM 610 N N . LEU A 1 79 ? -5.724 10.015 13.667 1 90.72 79 LEU A N 1
ATOM 611 C CA . LEU A 1 79 ? -6.604 10.689 14.615 1 90.72 79 LEU A CA 1
ATOM 612 C C . LEU A 1 79 ? -7.247 11.918 13.981 1 90.72 79 LEU A C 1
ATOM 614 O O . LEU A 1 79 ? -8.123 12.544 14.581 1 90.72 79 LEU A O 1
ATOM 618 N N . THR A 1 80 ? -6.809 12.203 12.828 1 86.66 80 THR A N 1
ATOM 619 C CA . THR A 1 80 ? -7.239 13.434 12.175 1 86.66 80 THR A CA 1
ATOM 620 C C . THR A 1 80 ? -8.734 13.392 11.871 1 86.66 80 THR A C 1
ATOM 622 O O . THR A 1 80 ? -9.447 14.37 12.103 1 86.66 80 THR A O 1
ATOM 625 N N . VAL A 1 81 ? -9.218 12.303 11.367 1 83.89 81 VAL A N 1
ATOM 626 C CA . VAL A 1 81 ? -10.631 12.198 11.017 1 83.89 81 VAL A CA 1
ATOM 627 C C . VAL A 1 81 ? -11.484 12.289 12.28 1 83.89 81 VAL A C 1
ATOM 629 O O . VAL A 1 81 ? -12.546 12.916 12.275 1 83.89 81 VAL A O 1
ATOM 632 N N . PHE A 1 82 ? -11.006 11.682 13.286 1 84.93 82 PHE A N 1
ATOM 633 C CA . PHE A 1 82 ? -11.7 11.749 14.567 1 84.93 82 PHE A CA 1
ATOM 634 C C . PHE A 1 82 ? -11.789 13.188 15.059 1 84.93 82 PHE A C 1
ATOM 636 O O . PHE A 1 82 ? -12.833 13.616 15.556 1 84.93 82 PHE A O 1
ATOM 643 N N . ILE A 1 83 ? -10.774 13.916 14.958 1 86.8 83 ILE A N 1
ATOM 644 C CA . ILE A 1 83 ? -10.721 15.311 15.383 1 86.8 83 ILE A CA 1
ATOM 645 C C . ILE A 1 83 ? -11.649 16.152 14.51 1 86.8 83 ILE A C 1
ATOM 647 O O . ILE A 1 83 ? -12.402 16.987 15.017 1 86.8 83 ILE A O 1
ATOM 651 N N . MET A 1 84 ? -11.615 15.91 13.242 1 83.64 84 MET A N 1
ATOM 652 C CA . MET A 1 84 ? -12.427 16.682 12.305 1 83.64 84 MET A CA 1
ATOM 653 C C . MET A 1 84 ? -13.914 16.456 12.558 1 83.64 84 MET A C 1
ATOM 655 O O . MET A 1 84 ? -14.726 17.362 12.364 1 83.64 84 MET A O 1
ATOM 659 N N . ASP A 1 85 ? -14.237 15.298 12.955 1 81.03 85 ASP A N 1
ATOM 660 C CA . ASP A 1 85 ? -15.634 14.983 13.239 1 81.03 85 ASP A CA 1
ATOM 661 C C . ASP A 1 85 ? -16.099 15.663 14.525 1 81.03 85 ASP A C 1
ATOM 663 O O . ASP A 1 85 ? -17.287 15.952 14.685 1 81.03 85 ASP A O 1
ATOM 667 N N . GLY A 1 86 ? -15.126 15.925 15.372 1 81.36 86 GLY A N 1
ATOM 668 C CA . GLY A 1 86 ? -15.488 16.514 16.651 1 81.36 86 GLY A CA 1
ATOM 669 C C . GLY A 1 86 ? -15.494 18.031 16.629 1 81.36 86 GLY A C 1
ATOM 670 O O . GLY A 1 86 ? -16.391 18.662 17.193 1 81.36 86 GLY A O 1
ATOM 671 N N . VAL A 1 87 ? -14.545 18.639 16.046 1 82.53 87 VAL A N 1
ATOM 672 C CA . VAL A 1 87 ? -14.407 20.088 16.138 1 82.53 87 VAL A CA 1
ATOM 673 C C . VAL A 1 87 ? -14.583 20.713 14.756 1 82.53 87 VAL A C 1
ATOM 675 O O . VAL A 1 87 ? -14.76 21.928 14.635 1 82.53 87 VAL A O 1
ATOM 678 N N . GLY A 1 88 ? -14.556 19.897 13.736 1 78.86 88 GLY A N 1
ATOM 679 C CA . GLY A 1 88 ? -14.674 20.431 12.389 1 78.86 88 GLY A CA 1
ATOM 680 C C . GLY A 1 88 ? -13.372 20.381 11.611 1 78.86 88 GLY A C 1
ATOM 681 O O . GLY A 1 88 ? -12.295 20.274 12.201 1 78.86 88 GLY A O 1
ATOM 682 N N . LEU A 1 89 ? -13.523 20.557 10.374 1 79.92 89 LEU A N 1
ATOM 683 C CA . LEU A 1 89 ? -12.373 20.448 9.483 1 79.92 89 LEU A CA 1
ATOM 684 C C . LEU A 1 89 ? -11.459 21.66 9.624 1 79.92 89 LEU A C 1
ATOM 686 O O . LEU A 1 89 ? -10.253 21.513 9.838 1 79.92 89 LEU A O 1
ATOM 690 N N . ALA A 1 90 ? -12.042 22.851 9.547 1 79.29 90 ALA A N 1
ATOM 691 C CA . ALA A 1 90 ? -11.25 24.079 9.548 1 79.29 90 ALA A CA 1
ATOM 692 C C . ALA A 1 90 ? -10.603 24.313 10.91 1 79.29 90 ALA A C 1
ATOM 694 O O . ALA A 1 90 ? -9.403 24.585 10.996 1 79.29 90 ALA A O 1
ATOM 695 N N . ILE A 1 91 ? -11.351 24.146 11.938 1 82.44 91 ILE A N 1
ATOM 696 C CA . ILE A 1 91 ? -10.865 24.42 13.286 1 82.44 91 ILE A CA 1
ATOM 697 C C . ILE A 1 91 ? -9.814 23.384 13.677 1 82.44 91 ILE A C 1
ATOM 699 O O . ILE A 1 91 ? -8.781 23.726 14.256 1 82.44 91 ILE A O 1
ATOM 703 N N . GLY A 1 92 ? -10.085 22.2 13.344 1 82.1 92 GLY A N 1
ATOM 704 C CA . GLY A 1 92 ? -9.1 21.168 13.629 1 82.1 92 GLY A CA 1
ATOM 705 C C . GLY A 1 92 ? -7.771 21.405 12.938 1 82.1 92 GLY A C 1
ATOM 706 O O . GLY A 1 92 ? -6.713 21.301 13.564 1 82.1 92 GLY A O 1
ATOM 707 N N . TYR A 1 93 ? -7.854 21.749 11.721 1 84.94 93 TYR A N 1
ATOM 708 C CA . TYR A 1 93 ? -6.657 21.993 10.924 1 84.94 93 TYR A CA 1
ATOM 709 C C . TYR A 1 93 ? -5.873 23.183 11.466 1 84.94 93 TYR A C 1
ATOM 711 O O . TYR A 1 93 ? -4.646 23.127 11.577 1 84.94 93 TYR A O 1
ATOM 719 N N . LEU A 1 94 ? -6.57 24.173 11.841 1 82.27 94 LEU A N 1
ATOM 720 C CA . LEU A 1 94 ? -5.929 25.396 12.312 1 82.27 94 LEU A CA 1
ATOM 721 C C . LEU A 1 94 ? -5.29 25.182 13.68 1 82.27 94 LEU A C 1
ATOM 723 O O . LEU A 1 94 ? -4.196 25.688 13.945 1 82.27 94 LEU A O 1
ATOM 727 N N . LEU A 1 95 ? -5.916 24.436 14.468 1 84.04 95 LEU A N 1
ATOM 728 C CA . LEU A 1 95 ? -5.412 24.207 15.817 1 84.04 95 LEU A CA 1
ATOM 729 C C . LEU A 1 95 ? -4.154 23.345 15.789 1 84.04 95 LEU A C 1
ATOM 731 O O . LEU A 1 95 ? -3.159 23.671 16.441 1 84.04 95 LEU A O 1
ATOM 735 N N . TRP A 1 96 ? -4.215 22.284 15.03 1 86.25 96 TRP A N 1
ATOM 736 C CA . TRP A 1 96 ? -3.022 21.444 15.038 1 86.25 96 TRP A CA 1
ATOM 737 C C . TRP A 1 96 ? -1.873 22.123 14.299 1 86.25 96 TRP A C 1
ATOM 739 O O . TRP A 1 96 ? -0.703 21.904 14.622 1 86.25 96 TRP A O 1
ATOM 749 N N . ASN A 1 97 ? -2.163 22.981 13.36 1 85.08 97 ASN A N 1
ATOM 750 C CA . ASN A 1 97 ? -1.11 23.713 12.664 1 85.08 97 ASN A CA 1
ATOM 751 C C . ASN A 1 97 ? -0.419 24.714 13.586 1 85.08 97 ASN A C 1
ATOM 753 O O . ASN A 1 97 ? 0.769 24.998 13.421 1 85.08 97 ASN A O 1
ATOM 757 N N . THR A 1 98 ? -1.226 25.233 14.468 1 82.77 98 THR A N 1
ATOM 758 C CA . THR A 1 98 ? -0.634 26.131 15.453 1 82.77 98 THR A CA 1
ATOM 759 C C . THR A 1 98 ? 0.393 25.393 16.308 1 82.77 98 THR A C 1
ATOM 761 O O . THR A 1 98 ? 1.503 25.886 16.518 1 82.77 98 THR A O 1
ATOM 764 N N . VAL A 1 99 ? 0.048 24.271 16.697 1 84.68 99 VAL A N 1
ATOM 765 C CA . VAL A 1 99 ? 0.95 23.476 17.522 1 84.68 99 VAL A CA 1
ATOM 766 C C . VAL A 1 99 ? 2.15 23.025 16.692 1 84.68 99 VAL A C 1
ATOM 768 O O . VAL A 1 99 ? 3.282 23.013 17.18 1 84.68 99 VAL A O 1
ATOM 771 N N . THR A 1 100 ? 1.888 22.673 15.496 1 85.22 100 THR A N 1
ATOM 772 C CA . THR A 1 100 ? 2.957 22.258 14.593 1 85.22 100 THR A CA 1
ATOM 773 C C . THR A 1 100 ? 3.974 23.38 14.407 1 85.22 100 THR A C 1
ATOM 775 O O . THR A 1 100 ? 5.182 23.135 14.393 1 85.22 100 THR A O 1
ATOM 778 N N . CYS A 1 101 ? 3.483 24.568 14.259 1 80.07 101 CYS A N 1
ATOM 779 C CA . CYS A 1 101 ? 4.34 25.734 14.078 1 80.07 101 CYS A CA 1
ATOM 780 C C . CYS A 1 101 ? 5.219 25.961 15.302 1 80.07 101 CYS A C 1
ATOM 782 O O . CYS A 1 101 ? 6.421 26.201 15.172 1 80.07 101 CYS A O 1
ATOM 784 N N . VAL A 1 102 ? 4.627 25.831 16.424 1 78.94 102 VAL A N 1
ATOM 785 C CA . VAL A 1 102 ? 5.355 26.067 17.666 1 78.94 102 VAL A CA 1
ATOM 786 C C . VAL A 1 102 ? 6.414 24.984 17.86 1 78.94 102 VAL A C 1
ATOM 788 O O . VAL A 1 102 ? 7.551 25.278 18.235 1 78.94 102 VAL A O 1
ATOM 791 N N . CYS A 1 103 ? 6.046 23.802 17.592 1 80.68 103 CYS A N 1
ATOM 792 C CA . CYS A 1 103 ? 6.972 22.689 17.764 1 80.68 103 CYS A CA 1
ATOM 793 C C . CYS A 1 103 ? 8.109 22.764 16.752 1 80.68 103 CYS A C 1
ATOM 795 O O . CYS A 1 103 ? 9.273 22.566 17.104 1 80.68 103 CYS A O 1
ATOM 797 N N . GLY A 1 104 ? 7.734 22.966 15.547 1 74.9 104 GLY A N 1
ATOM 798 C CA . GLY A 1 104 ? 8.761 23.102 14.526 1 74.9 104 GLY A CA 1
ATOM 799 C C . GLY A 1 104 ? 9.742 24.223 14.812 1 74.9 104 GLY A C 1
ATOM 800 O O . GLY A 1 104 ? 10.951 24.056 14.637 1 74.9 104 GLY A O 1
ATOM 801 N N . TRP A 1 105 ? 9.173 25.337 15.236 1 72.63 105 TRP A N 1
ATOM 802 C CA . TRP A 1 105 ? 10.001 26.481 15.601 1 72.63 105 TRP A CA 1
ATOM 803 C C . TRP A 1 105 ? 10.904 26.145 16.783 1 72.63 105 TRP A C 1
ATOM 805 O O . TRP A 1 105 ? 12.09 26.484 16.782 1 72.63 105 TRP A O 1
ATOM 815 N N . ALA A 1 106 ? 10.372 25.442 17.773 1 74.34 106 ALA A N 1
ATOM 816 C CA . ALA A 1 106 ? 11.14 25.109 18.971 1 74.34 106 ALA A CA 1
ATOM 817 C C . ALA A 1 106 ? 12.283 24.154 18.641 1 74.34 106 ALA A C 1
ATOM 819 O O . ALA A 1 106 ? 13.389 24.294 19.169 1 74.34 106 ALA A O 1
ATOM 820 N N . VAL A 1 107 ? 12.038 23.285 17.761 1 76.17 107 VAL A N 1
ATOM 821 C CA . VAL A 1 107 ? 13.049 22.295 17.407 1 76.17 107 VAL A CA 1
ATOM 822 C C . VAL A 1 107 ? 14.182 22.968 16.634 1 76.17 107 VAL A C 1
ATOM 824 O O . VAL A 1 107 ? 15.358 22.685 16.872 1 76.17 107 VAL A O 1
ATOM 827 N N . THR A 1 108 ? 13.837 23.835 15.794 1 68.79 108 THR A N 1
ATOM 828 C CA . THR A 1 108 ? 14.836 24.49 14.957 1 68.79 108 THR A CA 1
ATOM 829 C C . THR A 1 108 ? 15.59 25.555 15.748 1 68.79 108 THR A C 1
ATOM 831 O O . THR A 1 108 ? 16.798 25.729 15.571 1 68.79 108 THR A O 1
ATOM 834 N N . ARG A 1 109 ? 14.876 26.253 16.607 1 71.62 109 ARG A N 1
ATOM 835 C CA . ARG A 1 109 ? 15.488 27.331 17.378 1 71.62 109 ARG A CA 1
ATOM 836 C C . ARG A 1 109 ? 16.417 26.776 18.453 1 71.62 109 ARG A C 1
ATOM 838 O O . ARG A 1 109 ? 17.524 27.283 18.647 1 71.62 109 ARG A O 1
ATOM 845 N N . PHE A 1 110 ? 15.941 25.72 19.132 1 73.29 110 PHE A N 1
ATOM 846 C CA . PHE A 1 110 ? 16.711 25.221 20.265 1 73.29 110 PHE A CA 1
ATOM 847 C C . PHE A 1 110 ? 17.563 24.025 19.856 1 73.29 110 PHE A C 1
ATOM 849 O O . PHE A 1 110 ? 18.408 23.566 20.627 1 73.29 110 PHE A O 1
ATOM 856 N N . GLY A 1 111 ? 17.446 23.654 18.552 1 66.15 111 GLY A N 1
ATOM 857 C CA . GLY A 1 111 ? 18.229 22.52 18.088 1 66.15 111 GLY A CA 1
ATOM 858 C C . GLY A 1 111 ? 17.937 21.241 18.851 1 66.15 111 GLY A C 1
ATOM 859 O O . GLY A 1 111 ? 18.859 20.547 19.285 1 66.15 111 GLY A O 1
ATOM 860 N N . LEU A 1 112 ? 16.744 21.027 18.986 1 66.73 112 LEU A N 1
ATOM 861 C CA . LEU A 1 112 ? 16.36 19.842 19.746 1 66.73 112 LEU A CA 1
ATOM 862 C C . LEU A 1 112 ? 16.598 18.574 18.933 1 66.73 112 LEU A C 1
ATOM 864 O O . LEU A 1 112 ? 16.453 18.58 17.709 1 66.73 112 LEU A O 1
ATOM 868 N N . PHE A 1 113 ? 17.085 17.486 19.452 1 66.16 113 PHE A N 1
ATOM 869 C CA . PHE A 1 113 ? 17.288 16.156 18.888 1 66.16 113 PHE A CA 1
ATOM 870 C C . PHE A 1 113 ? 18.489 16.142 17.952 1 66.16 113 PHE A C 1
ATOM 872 O O . PHE A 1 113 ? 18.498 15.418 16.954 1 66.16 113 PHE A O 1
ATOM 879 N N . GLY A 1 114 ? 19.392 17.074 18.167 1 59.31 114 GLY A N 1
ATOM 880 C CA . GLY A 1 114 ? 20.644 17.074 17.426 1 59.31 114 GLY A CA 1
ATOM 881 C C . GLY A 1 114 ? 20.557 17.821 16.109 1 59.31 114 GLY A C 1
ATOM 882 O O . GLY A 1 114 ? 21.384 17.616 15.217 1 59.31 114 GLY A O 1
ATOM 883 N N . ASN A 1 115 ? 19.505 18.666 15.953 1 63.16 115 ASN A N 1
ATOM 884 C CA . ASN A 1 115 ? 19.371 19.487 14.755 1 63.16 115 ASN A CA 1
ATOM 885 C C . ASN A 1 115 ? 20.194 20.767 14.858 1 63.16 115 ASN A C 1
ATOM 887 O O . ASN A 1 115 ? 20.488 21.234 15.96 1 63.16 115 ASN A O 1
ATOM 891 N N . PRO A 1 116 ? 20.727 21.191 13.749 1 63.25 116 PRO A N 1
ATOM 892 C CA . PRO A 1 116 ? 21.502 22.431 13.818 1 63.25 116 PRO A CA 1
ATOM 893 C C . PRO A 1 116 ? 20.663 23.628 14.259 1 63.25 116 PRO A C 1
ATOM 895 O O . PRO A 1 116 ? 19.529 23.794 13.801 1 63.25 116 PRO A O 1
ATOM 898 N N . GLN A 1 117 ? 21.095 24.266 15.329 1 64.4 117 GLN A N 1
ATOM 899 C CA . GLN A 1 117 ? 20.441 25.454 15.869 1 64.4 117 GLN A CA 1
ATOM 900 C C . GLN A 1 117 ? 20.534 26.624 14.893 1 64.4 117 GLN A C 1
ATOM 902 O O . GLN A 1 117 ? 21.602 26.897 14.342 1 64.4 117 GLN A O 1
ATOM 907 N N . GLN A 1 118 ? 19.354 27.021 14.434 1 64.07 118 GLN A N 1
ATOM 908 C CA . GLN A 1 118 ? 19.35 28.239 13.631 1 64.07 118 GLN A CA 1
ATOM 909 C C . GLN A 1 118 ? 19.006 29.458 14.483 1 64.07 118 GLN A C 1
ATOM 911 O O . GLN A 1 118 ? 17.932 29.518 15.084 1 64.07 118 GLN A O 1
ATOM 916 N N . LEU A 1 119 ? 19.935 30.299 14.785 1 64.17 119 LEU A N 1
ATOM 917 C CA . LEU A 1 119 ? 19.755 31.454 15.657 1 64.17 119 LEU A CA 1
ATOM 918 C C . LEU A 1 119 ? 19.152 32.625 14.89 1 64.17 119 LEU A C 1
ATOM 920 O O . LEU A 1 119 ? 19.613 32.961 13.796 1 64.17 119 LEU A O 1
ATOM 924 N N . PRO A 1 120 ? 17.954 32.988 15.426 1 63.61 120 PRO A N 1
ATOM 925 C CA . PRO A 1 120 ? 17.406 34.211 14.834 1 63.61 120 PRO A CA 1
ATOM 926 C C . PRO A 1 120 ? 18.228 35.451 15.175 1 63.61 120 PRO A C 1
ATOM 928 O O . PRO A 1 120 ? 19.015 35.433 16.125 1 63.61 120 PRO A O 1
ATOM 931 N N . HIS A 1 121 ? 18.274 36.499 14.314 1 67.51 121 HIS A N 1
ATOM 932 C CA . HIS A 1 121 ? 18.981 37.748 14.576 1 67.51 121 HIS A CA 1
ATOM 933 C C . HIS A 1 121 ? 18.382 38.479 15.773 1 67.51 121 HIS A C 1
ATOM 935 O O . HIS A 1 121 ? 19.114 38.967 16.638 1 67.51 121 HIS A O 1
ATOM 941 N N . SER A 1 122 ? 17.056 38.631 15.853 1 70.9 122 SER A N 1
ATOM 942 C CA . SER A 1 122 ? 16.371 39.282 16.965 1 70.9 122 SER A CA 1
ATOM 943 C C . SER A 1 122 ? 15.543 38.283 17.767 1 70.9 122 SER A C 1
ATOM 945 O O . SER A 1 122 ? 14.492 37.831 17.309 1 70.9 122 SER A O 1
ATOM 947 N N . ASN A 1 123 ? 15.925 37.912 18.923 1 74.72 123 ASN A N 1
ATOM 948 C CA . ASN A 1 123 ? 15.281 36.921 19.778 1 74.72 123 ASN A CA 1
ATOM 949 C C . ASN A 1 123 ? 13.915 37.4 20.261 1 74.72 123 ASN A C 1
ATOM 951 O O . ASN A 1 123 ? 12.971 36.612 20.347 1 74.72 123 ASN A O 1
ATOM 955 N N . TRP A 1 124 ? 13.865 38.741 20.517 1 77.56 124 TRP A N 1
ATOM 956 C CA . TRP A 1 124 ? 12.621 39.27 21.067 1 77.56 124 TRP A CA 1
ATOM 957 C C . TRP A 1 124 ? 11.501 39.211 20.034 1 77.56 124 TRP A C 1
ATOM 959 O O . TRP A 1 124 ? 10.373 38.828 20.354 1 77.56 124 TRP A O 1
ATOM 969 N N . LEU A 1 125 ? 11.819 39.536 18.856 1 77.78 125 LEU A N 1
ATOM 970 C CA . LEU A 1 125 ? 10.812 39.514 17.8 1 77.78 125 LEU A CA 1
ATOM 971 C C . LEU A 1 125 ? 10.362 38.086 17.508 1 77.78 125 LEU A C 1
ATOM 973 O O . LEU A 1 125 ? 9.188 37.847 17.218 1 77.78 125 LEU A O 1
ATOM 977 N N . ASN A 1 126 ? 11.304 37.279 17.743 1 77.03 126 ASN A N 1
ATOM 978 C CA . ASN A 1 126 ? 11.007 35.87 17.508 1 77.03 126 ASN A CA 1
ATOM 979 C C . ASN A 1 126 ? 10.045 35.317 18.555 1 77.03 126 ASN A C 1
ATOM 981 O O . ASN A 1 126 ? 9.09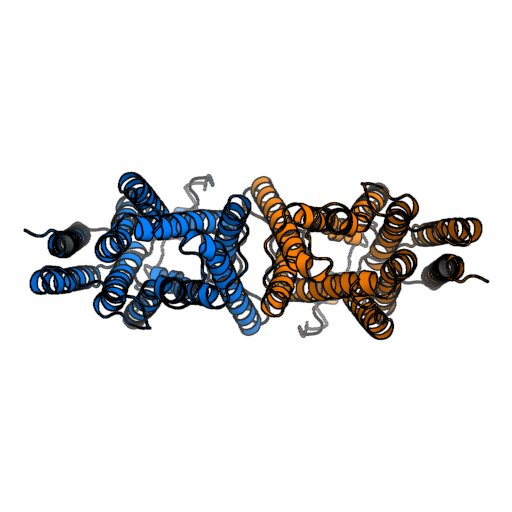 34.615 18.217 1 77.03 126 ASN A O 1
ATOM 985 N N . ILE A 1 127 ? 10.234 35.657 19.764 1 78.46 127 ILE A N 1
ATOM 986 C CA . ILE A 1 127 ? 9.388 35.178 20.852 1 78.46 127 ILE A CA 1
ATOM 987 C C . ILE A 1 127 ? 8.002 35.81 20.745 1 78.46 127 ILE A C 1
ATOM 989 O O . ILE A 1 127 ? 6.99 35.143 20.97 1 78.46 127 ILE A O 1
ATOM 993 N N . LEU A 1 128 ? 7.956 37.032 20.376 1 82.12 128 LEU A N 1
ATOM 994 C CA . LEU A 1 128 ? 6.682 37.718 20.187 1 82.12 128 LEU A CA 1
ATOM 995 C C . LEU A 1 128 ? 5.877 37.069 19.066 1 82.12 128 LEU A C 1
ATOM 997 O O . LEU A 1 128 ? 4.653 36.955 19.161 1 82.12 128 LEU A O 1
ATOM 1001 N N . GLY A 1 129 ? 6.579 36.717 18.131 1 79.71 129 GLY A N 1
ATOM 1002 C CA . GLY A 1 129 ? 5.914 36.047 17.024 1 79.71 129 GLY A CA 1
ATOM 1003 C C . GLY A 1 129 ? 5.263 34.736 17.424 1 79.71 129 GLY A C 1
ATOM 1004 O O . GLY A 1 129 ? 4.109 34.478 17.075 1 79.71 129 GLY A O 1
ATOM 1005 N N . VAL A 1 130 ? 5.973 33.975 18.217 1 78.71 130 VAL A N 1
ATOM 1006 C CA . VAL A 1 130 ? 5.465 32.675 18.642 1 78.71 130 VAL A CA 1
ATOM 1007 C C . VAL A 1 130 ? 4.257 32.867 19.557 1 78.71 130 VAL A C 1
ATOM 1009 O O . VAL A 1 130 ? 3.263 32.145 19.443 1 78.71 130 VAL A O 1
ATOM 1012 N N . ILE A 1 131 ? 4.312 33.794 20.409 1 82.82 131 ILE A N 1
ATOM 1013 C CA . ILE A 1 131 ? 3.214 34.083 21.325 1 82.82 131 ILE A CA 1
ATOM 1014 C C . ILE A 1 131 ? 1.982 34.516 20.534 1 82.82 131 ILE A C 1
ATOM 1016 O O . ILE A 1 131 ? 0.862 34.105 20.844 1 82.82 131 ILE A O 1
ATOM 1020 N N . THR A 1 132 ? 2.175 35.309 19.548 1 85.15 132 THR A N 1
ATOM 1021 C CA . THR A 1 132 ? 1.078 35.8 18.72 1 85.15 132 THR A CA 1
ATOM 1022 C C . THR A 1 132 ? 0.433 34.657 17.943 1 85.15 132 THR A C 1
ATOM 1024 O O . THR A 1 132 ? -0.789 34.615 17.789 1 85.15 132 THR A O 1
ATOM 1027 N N . VAL A 1 133 ? 1.213 33.781 17.539 1 80.23 133 VAL A N 1
ATOM 1028 C CA . VAL A 1 133 ? 0.692 32.631 16.808 1 80.23 133 VAL A CA 1
ATOM 1029 C C . VAL A 1 133 ? -0.15 31.763 17.741 1 80.23 133 VAL A C 1
ATOM 1031 O O . VAL A 1 133 ? -1.21 31.269 17.351 1 80.23 133 VAL A O 1
ATOM 1034 N N . CYS A 1 134 ? 0.302 31.539 18.961 1 82.42 134 CYS A N 1
ATOM 1035 C CA . CYS A 1 134 ? -0.44 30.765 19.95 1 82.42 134 CYS A CA 1
ATOM 1036 C C . CYS A 1 134 ? -1.768 31.436 20.282 1 82.42 134 CYS A C 1
ATOM 1038 O O . CYS A 1 134 ? -2.78 30.758 20.471 1 82.42 134 CYS A O 1
ATOM 1040 N N . LEU A 1 135 ? -1.717 32.698 20.271 1 84.42 135 LEU A N 1
ATOM 1041 C CA . LEU A 1 135 ? -2.94 33.449 20.532 1 84.42 135 LEU A CA 1
ATOM 1042 C C . LEU A 1 135 ? -3.939 33.272 19.393 1 84.42 135 LEU A C 1
ATOM 1044 O O . LEU A 1 135 ? -5.146 33.177 19.629 1 84.42 135 LEU A O 1
ATOM 1048 N N . GLY A 1 136 ? -3.452 33.329 18.247 1 79.68 136 GLY A N 1
ATOM 1049 C CA . GLY A 1 136 ? -4.321 33.05 17.114 1 79.68 136 GLY A CA 1
ATOM 1050 C C . GLY A 1 136 ? -5.004 31.698 17.206 1 79.68 136 GLY A C 1
ATOM 1051 O O . GLY A 1 136 ? -6.19 31.574 16.894 1 79.68 136 GLY A O 1
ATOM 1052 N N . GLY A 1 137 ? -4.288 30.687 17.626 1 77.56 137 GLY A N 1
ATOM 1053 C CA . GLY A 1 137 ? -4.864 29.367 17.83 1 77.56 137 GLY A CA 1
ATOM 1054 C C . GLY A 1 137 ? -5.948 29.346 18.89 1 77.56 137 GLY A C 1
ATOM 1055 O O . GLY A 1 137 ? -6.955 28.651 18.742 1 77.56 137 GLY A O 1
ATOM 1056 N N . ALA A 1 138 ? -5.746 30.083 19.928 1 79.87 138 ALA A N 1
ATOM 1057 C CA . ALA A 1 138 ? -6.724 30.16 21.01 1 79.87 138 ALA A CA 1
ATOM 1058 C C . ALA A 1 138 ? -8.023 30.801 20.531 1 79.87 138 ALA A C 1
ATOM 1060 O O . ALA A 1 138 ? -9.099 30.505 21.056 1 79.87 138 ALA A O 1
ATOM 1061 N N . ILE A 1 139 ? -7.892 31.666 19.553 1 83.78 139 ILE A N 1
ATOM 1062 C CA . ILE A 1 139 ? -9.067 32.35 19.024 1 83.78 139 ILE A CA 1
ATOM 1063 C C . ILE A 1 139 ? -9.912 31.371 18.211 1 83.78 139 ILE A C 1
ATOM 1065 O O . ILE A 1 139 ? -11.141 31.464 18.199 1 83.78 139 ILE A O 1
ATOM 1069 N N . TYR A 1 140 ? -9.269 30.422 17.638 1 81.45 140 TYR A N 1
ATOM 1070 C CA . TYR A 1 140 ? -9.977 29.441 16.823 1 81.45 140 TYR A CA 1
ATOM 1071 C C . TYR A 1 140 ? -10.758 28.467 17.697 1 81.45 140 TYR A C 1
ATOM 1073 O O . TYR A 1 140 ? -11.799 27.951 17.285 1 81.45 140 TYR A O 1
ATOM 1081 N N . ALA A 1 141 ? -10.295 28.195 18.875 1 74.89 141 ALA A N 1
ATOM 1082 C CA . ALA A 1 141 ? -10.732 27.081 19.713 1 74.89 141 ALA A CA 1
ATOM 1083 C C . ALA A 1 141 ? -12.223 27.182 20.025 1 74.89 141 ALA A C 1
ATOM 1085 O O . ALA A 1 141 ? -12.943 26.182 19.977 1 74.89 141 ALA A O 1
ATOM 1086 N N . PRO A 1 142 ? -12.761 28.352 20.201 1 75.41 142 PRO A N 1
ATOM 1087 C CA . PRO A 1 142 ? -14.166 28.409 20.611 1 75.41 142 PRO A CA 1
ATOM 1088 C C . PRO A 1 142 ? -15.127 28.444 19.425 1 75.41 142 PRO A C 1
ATOM 1090 O O . PRO A 1 142 ? -16.345 28.391 19.611 1 75.41 142 PRO A O 1
ATOM 1093 N N . ILE A 1 143 ? -14.67 28.414 18.293 1 76.77 143 ILE A N 1
ATOM 1094 C CA . ILE A 1 143 ? -15.547 28.481 17.13 1 76.77 143 ILE A CA 1
ATOM 1095 C C . ILE A 1 143 ? -16.317 27.17 16.987 1 76.77 143 ILE A C 1
ATOM 1097 O O . ILE A 1 143 ? -15.729 26.087 17.055 1 76.77 143 ILE A O 1
ATOM 1101 N N . LYS A 1 144 ? -17.681 27.222 16.899 1 70.67 144 LYS A N 1
ATOM 1102 C CA . LYS A 1 144 ? -18.543 26.05 16.776 1 70.67 144 LYS A CA 1
ATOM 1103 C C . LYS A 1 144 ? -18.709 25.641 15.315 1 70.67 144 LYS A C 1
ATOM 1105 O O . LYS A 1 144 ? -18.797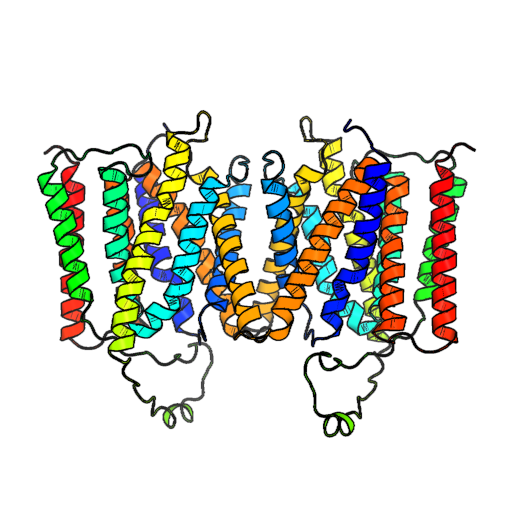 26.496 14.432 1 70.67 144 LYS A O 1
ATOM 1110 N N . HIS A 1 145 ? -18.506 24.391 15.122 1 70.19 145 HIS A N 1
ATOM 1111 C CA . HIS A 1 145 ? -18.697 23.872 13.773 1 70.19 145 HIS A CA 1
ATOM 1112 C C . HIS A 1 145 ? -20.054 23.19 13.632 1 70.19 145 HIS A C 1
ATOM 1114 O O . HIS A 1 145 ? -20.572 22.622 14.596 1 70.19 145 HIS A O 1
ATOM 1120 N N . VAL A 1 146 ? -20.721 23.491 12.528 1 65.83 146 VAL A N 1
ATOM 1121 C CA . VAL A 1 146 ? -21.982 22.824 12.222 1 65.83 146 VAL A CA 1
ATOM 1122 C C . VAL A 1 146 ? -21.71 21.529 11.459 1 65.83 146 VAL A C 1
ATOM 1124 O O . VAL A 1 146 ? -21.116 21.551 10.379 1 65.83 146 VAL A O 1
ATOM 1127 N N . PRO A 1 147 ? -21.872 20.394 12.142 1 61.95 147 PRO A N 1
ATOM 1128 C CA . PRO A 1 147 ? -21.596 19.112 11.489 1 61.95 147 PRO A CA 1
ATOM 1129 C C . PRO A 1 147 ? -22.294 18.976 10.138 1 61.95 147 PRO A C 1
ATOM 1131 O O . PRO A 1 147 ? -23.461 19.353 10 1 61.95 147 PRO A O 1
ATOM 1134 N N . THR A 1 148 ? -21.641 19.234 9.024 1 53.5 148 THR A N 1
ATOM 1135 C CA . THR A 1 148 ? -22.241 19.083 7.703 1 53.5 148 THR A CA 1
ATOM 1136 C C . THR A 1 148 ? -22.604 17.624 7.438 1 53.5 148 THR A C 1
ATOM 1138 O O . THR A 1 148 ? -21.829 16.719 7.752 1 53.5 148 THR A O 1
ATOM 1141 N N . LYS A 1 149 ? -23.897 17.289 7.153 1 50.39 149 LYS A N 1
ATOM 1142 C CA . LYS A 1 149 ? -24.373 16.006 6.646 1 50.39 149 LYS A CA 1
ATOM 1143 C C . LYS A 1 149 ? -23.547 15.547 5.448 1 50.39 149 LYS A C 1
ATOM 1145 O O . LYS A 1 149 ? -22.981 16.37 4.726 1 50.39 149 LYS A O 1
ATOM 1150 N N . VAL A 1 150 ? -23.11 14.327 5.411 1 52.09 150 VAL A N 1
ATOM 1151 C CA . VAL A 1 150 ? -22.573 13.684 4.216 1 52.09 150 VAL A CA 1
ATOM 1152 C C . VAL A 1 150 ? -23.264 14.241 2.974 1 52.09 150 VAL A C 1
ATOM 1154 O O . VAL A 1 150 ? -24.479 14.098 2.814 1 52.09 150 VAL A O 1
ATOM 1157 N N . ARG A 1 151 ? -23.09 15.414 2.494 1 48.28 151 ARG A N 1
ATOM 1158 C CA . ARG A 1 151 ? -23.742 15.978 1.316 1 48.28 151 ARG A CA 1
ATOM 1159 C C . ARG A 1 151 ? -23.71 14.996 0.15 1 48.28 151 ARG A C 1
ATOM 1161 O O . ARG A 1 151 ? -22.77 14.208 0.02 1 48.28 151 ARG A O 1
ATOM 1168 N N . PRO A 1 152 ? -24.842 14.504 -0.47 1 47.03 152 PRO A N 1
ATOM 1169 C CA . PRO A 1 152 ? -24.89 13.75 -1.724 1 47.03 152 PRO A CA 1
ATOM 1170 C C . PRO A 1 152 ? -23.862 14.234 -2.744 1 47.03 152 PRO A C 1
ATOM 1172 O O . PRO A 1 152 ? -23.52 15.419 -2.767 1 47.03 152 PRO A O 1
ATOM 1175 N N . SER A 1 153 ? -22.975 13.472 -3.067 1 46.69 153 SER A N 1
ATOM 1176 C CA . SER A 1 153 ? -22.011 13.756 -4.125 1 46.69 153 SER A CA 1
ATOM 1177 C C . SER A 1 153 ? -22.633 14.609 -5.225 1 46.69 153 SER A C 1
ATOM 1179 O O . SER A 1 153 ? -23.772 14.373 -5.632 1 46.69 153 SER A O 1
ATOM 1181 N N . PRO A 1 154 ? -22.229 15.756 -5.461 1 45.77 154 PRO A N 1
ATOM 1182 C CA . PRO A 1 154 ? -22.833 16.55 -6.533 1 45.77 154 PRO A CA 1
ATOM 1183 C C . PRO A 1 154 ? -23.178 15.715 -7.764 1 45.77 154 PRO A C 1
ATOM 1185 O O . PRO A 1 154 ? -23.966 16.149 -8.608 1 45.77 154 PRO A O 1
ATOM 1188 N N . TRP A 1 155 ? -22.353 14.642 -8.051 1 45.2 155 TRP A N 1
ATOM 1189 C CA . TRP A 1 155 ? -22.601 13.925 -9.298 1 45.2 155 TRP A CA 1
ATOM 1190 C C . TRP A 1 155 ? -23.804 12.998 -9.163 1 45.2 155 TRP A C 1
ATOM 1192 O O . TRP A 1 155 ? -24.205 12.347 -10.13 1 45.2 155 TRP A O 1
ATOM 1202 N N . THR A 1 156 ? -24 12.507 -8.044 1 43.15 156 THR A N 1
ATOM 1203 C CA . THR A 1 156 ? -25.207 11.687 -8.001 1 43.15 156 THR A CA 1
ATOM 1204 C C . THR A 1 156 ? -26.456 12.56 -8.081 1 43.15 156 THR A C 1
ATOM 1206 O O . THR A 1 156 ? -26.596 13.524 -7.325 1 43.15 156 THR A O 1
ATOM 1209 N N . GLU A 1 157 ? -27.026 12.612 -9.204 1 39.5 157 GLU A N 1
ATOM 1210 C CA . GLU A 1 157 ? -28.382 13.111 -9.418 1 39.5 157 GLU A CA 1
ATOM 1211 C C . GLU A 1 157 ? -29.304 12.713 -8.269 1 39.5 157 GLU A C 1
ATOM 1213 O O . GLU A 1 157 ? -29.783 11.579 -8.215 1 39.5 157 GLU A O 1
ATOM 1218 N N . ILE A 1 158 ? -29.037 12.819 -7.013 1 39.19 158 ILE A N 1
ATOM 1219 C CA . ILE A 1 158 ? -30.148 12.54 -6.111 1 39.19 158 ILE A CA 1
ATOM 1220 C C . ILE A 1 158 ? -31.399 13.273 -6.59 1 39.19 158 ILE A C 1
ATOM 1222 O O . ILE A 1 158 ? -31.343 14.46 -6.919 1 39.19 158 ILE A O 1
ATOM 1226 N N . ASP A 1 159 ? -32.446 12.547 -6.903 1 37.51 159 ASP A N 1
ATOM 1227 C CA . ASP A 1 159 ? -33.842 12.97 -6.86 1 37.51 159 ASP A CA 1
ATOM 1228 C C . ASP A 1 159 ? -34.121 13.82 -5.623 1 37.51 159 ASP A C 1
ATOM 1230 O O . ASP A 1 159 ? -33.689 13.479 -4.519 1 37.51 159 ASP A O 1
ATOM 1234 N N . SER A 1 160 ? -34.437 15.103 -5.574 1 37.71 160 SER A N 1
ATOM 1235 C CA . SER A 1 160 ? -34.906 16.204 -4.739 1 37.71 160 SER A CA 1
ATOM 1236 C C . SER A 1 160 ? -35.713 15.692 -3.551 1 37.71 160 SER A C 1
ATOM 1238 O O . SER A 1 160 ? -35.649 16.26 -2.459 1 37.71 160 SER A O 1
ATOM 1240 N N . GLU A 1 161 ? -36.816 14.836 -3.687 1 36.01 161 GLU A N 1
ATOM 1241 C CA . GLU A 1 161 ? -37.954 14.697 -2.784 1 36.01 161 GLU A CA 1
ATOM 1242 C C . GLU A 1 161 ? -37.579 13.895 -1.541 1 36.01 161 GLU A C 1
ATOM 1244 O O . GLU A 1 161 ? -38.126 14.123 -0.46 1 36.01 161 GLU A O 1
ATOM 1249 N N . LYS A 1 162 ? -37.02 12.72 -1.71 1 38.86 162 LYS A N 1
ATOM 1250 C CA . LYS A 1 162 ? -37.003 11.861 -0.53 1 38.86 162 LYS A CA 1
ATOM 1251 C C . LYS A 1 162 ? -35.988 12.355 0.496 1 38.86 162 LYS A C 1
ATOM 1253 O O . LYS A 1 162 ? -35.983 11.9 1.642 1 38.86 162 LYS A O 1
ATOM 1258 N N . ASP A 1 163 ? -34.985 12.987 0.098 1 38.68 163 ASP A N 1
ATOM 1259 C CA . ASP A 1 163 ? -33.969 13.4 1.06 1 38.68 163 ASP A CA 1
ATOM 1260 C C . ASP A 1 163 ? -34.452 14.583 1.896 1 38.68 163 ASP A C 1
ATOM 1262 O O . ASP A 1 163 ? -33.726 15.076 2.762 1 38.68 163 ASP A O 1
ATOM 1266 N N . GLN A 1 164 ? -35.438 15.276 1.607 1 37.31 164 GLN A N 1
ATOM 1267 C CA . GLN A 1 164 ? -36.007 16.322 2.449 1 37.31 164 GLN A CA 1
ATOM 1268 C C . GLN A 1 164 ? -36.461 15.761 3.794 1 37.31 164 GLN A C 1
ATOM 1270 O O . GLN A 1 164 ? -36.347 16.431 4.822 1 37.31 164 GLN A O 1
ATOM 1275 N N . GLU A 1 165 ? -37.34 14.7 3.79 1 38.08 165 GLU A N 1
ATOM 1276 C CA . GLU A 1 165 ? -38.027 14.338 5.026 1 38.08 165 GLU A CA 1
ATOM 1277 C C . GLU A 1 165 ? -37.037 13.885 6.096 1 38.08 165 GLU A C 1
ATOM 1279 O O . GLU A 1 165 ? -37.193 14.216 7.273 1 38.08 165 GLU A O 1
ATOM 1284 N N . ASN A 1 166 ? -36.295 12.822 5.854 1 38.55 166 ASN A N 1
ATOM 1285 C CA . ASN A 1 166 ? -35.499 12.322 6.969 1 38.55 166 ASN A CA 1
ATOM 1286 C C . ASN A 1 166 ? -34.349 13.267 7.306 1 38.55 166 ASN A C 1
ATOM 1288 O O . ASN A 1 166 ? -33.284 12.826 7.74 1 38.55 166 ASN A O 1
ATOM 1292 N N . GLU A 1 167 ? -34.231 14.372 6.856 1 38.12 167 GLU A N 1
ATOM 1293 C CA . GLU A 1 167 ? -33.47 15.59 7.118 1 38.12 167 GLU A CA 1
ATOM 1294 C C . GLU A 1 167 ? -33.459 15.924 8.608 1 38.12 167 GLU A C 1
ATOM 1296 O O . GLU A 1 167 ? -32.943 16.968 9.011 1 38.12 167 GLU A O 1
ATOM 1301 N N . ILE A 1 168 ? -34.501 15.48 9.327 1 37.52 168 ILE A N 1
ATOM 1302 C CA . ILE A 1 168 ? -34.356 15.851 10.73 1 37.52 168 ILE A CA 1
ATOM 1303 C C . ILE A 1 168 ? -32.97 15.451 11.23 1 37.52 168 ILE A C 1
ATOM 1305 O O . ILE A 1 168 ? -32.705 14.27 11.464 1 37.52 168 ILE A O 1
ATOM 1309 N N . VAL A 1 169 ? -32.007 15.626 10.518 1 42 169 VAL A N 1
ATOM 1310 C CA . VAL A 1 169 ? -30.597 15.548 10.886 1 42 169 VAL A CA 1
ATOM 1311 C C . VAL A 1 169 ? -30.412 16.026 12.325 1 42 169 VAL A C 1
ATOM 1313 O O . VAL A 1 169 ? -30.595 17.209 12.621 1 42 169 VAL A O 1
ATOM 1316 N N . PHE A 1 170 ? -30.899 15.418 13.314 1 37.85 170 PHE A N 1
ATOM 1317 C CA . PHE A 1 170 ? -30.591 15.693 14.713 1 37.85 170 PHE A CA 1
ATOM 1318 C C . PHE A 1 170 ? -29.17 16.224 14.86 1 37.85 170 PHE A C 1
ATOM 1320 O O . PHE A 1 170 ? -28.223 15.631 14.338 1 37.85 170 PHE A O 1
ATOM 1327 N N . HIS A 1 171 ? -28.913 17.497 14.683 1 43.49 171 HIS A N 1
ATOM 1328 C CA . HIS A 1 171 ? -27.786 18.3 15.143 1 43.49 171 HIS A CA 1
ATOM 1329 C C . HIS A 1 171 ? -27.137 17.683 16.377 1 43.49 171 HIS A C 1
ATOM 1331 O O . HIS A 1 171 ? -27.597 17.901 17.501 1 43.49 171 HIS A O 1
ATOM 1337 N N . ARG A 1 172 ? -26.974 16.474 16.445 1 48.82 172 ARG A N 1
ATOM 1338 C CA . ARG A 1 172 ? -26.366 15.987 17.679 1 48.82 172 ARG A CA 1
ATOM 1339 C C . ARG A 1 172 ? -25.113 16.784 18.025 1 48.82 172 ARG A C 1
ATOM 1341 O O . ARG A 1 172 ? -24.151 16.804 17.254 1 48.82 172 ARG A O 1
ATOM 1348 N N . GLU A 1 173 ? -25.287 17.896 18.743 1 58.96 173 GLU A N 1
ATOM 1349 C CA . GLU A 1 173 ? -24.223 18.679 19.365 1 58.96 173 GLU A CA 1
ATOM 1350 C C . GLU A 1 173 ? -23.144 17.775 19.954 1 58.96 173 GLU A C 1
ATOM 1352 O O . GLU A 1 173 ? -23.451 16.738 20.546 1 58.96 173 GLU A O 1
ATOM 1357 N N . VAL A 1 174 ? -22.006 17.875 19.39 1 67.17 174 VAL A N 1
ATOM 1358 C CA . VAL A 1 174 ? -20.874 17.144 19.949 1 67.17 174 VAL A CA 1
ATOM 1359 C C . VAL A 1 174 ? -20.765 17.426 21.446 1 67.17 174 VAL A C 1
ATOM 1361 O O . VAL A 1 174 ? -20.915 18.57 21.881 1 67.17 174 VAL A O 1
ATOM 1364 N N . SER A 1 175 ? -20.864 16.416 22.256 1 77.94 175 SER A N 1
ATOM 1365 C CA . SER A 1 175 ? -20.718 16.53 23.703 1 77.94 175 SER A CA 1
ATOM 1366 C C . SER A 1 175 ? -19.453 17.297 24.074 1 77.94 175 SER A C 1
ATOM 1368 O O . SER A 1 175 ? -18.479 17.3 23.318 1 77.94 175 SER A O 1
ATOM 1370 N N . PHE A 1 176 ? -19.579 18.137 25.091 1 78.43 176 PHE A N 1
ATOM 1371 C CA . PHE A 1 176 ? -18.461 18.923 25.599 1 78.43 176 PHE A CA 1
ATOM 1372 C C . PHE A 1 176 ? -17.255 18.032 25.875 1 78.43 176 PHE A C 1
ATOM 1374 O O . PHE A 1 176 ? -16.118 18.41 25.586 1 78.43 176 PHE A O 1
ATOM 1381 N N . SER A 1 177 ? -17.488 16.934 26.346 1 82.46 177 SER A N 1
ATOM 1382 C CA . SER A 1 177 ? -16.401 16.011 26.655 1 82.46 177 SER A CA 1
ATOM 1383 C C . SER A 1 177 ? -15.69 15.551 25.387 1 82.46 177 SER A C 1
ATOM 1385 O O . SER A 1 177 ? -14.463 15.436 25.365 1 82.46 177 SER A O 1
ATOM 1387 N N . ARG A 1 178 ? -16.421 15.341 24.39 1 84.11 178 ARG A N 1
ATOM 1388 C CA . ARG A 1 178 ? -15.838 14.918 23.121 1 84.11 178 ARG A CA 1
ATOM 1389 C C . ARG A 1 178 ? -15.038 16.049 22.483 1 84.11 178 ARG A C 1
ATOM 1391 O O . ARG A 1 178 ? -13.975 15.814 21.904 1 84.11 178 ARG A O 1
ATOM 1398 N N . ARG A 1 179 ? -15.535 17.188 22.695 1 83.92 179 ARG A N 1
ATOM 1399 C CA . ARG A 1 179 ? -14.838 18.35 22.153 1 83.92 179 ARG A CA 1
ATOM 1400 C C . ARG A 1 179 ? -13.502 18.565 22.856 1 83.92 179 ARG A C 1
ATOM 1402 O O . ARG A 1 179 ? -12.492 18.847 22.209 1 83.92 179 ARG A O 1
ATOM 1409 N N . LEU A 1 180 ? -13.505 18.441 24.147 1 85.3 180 LEU A N 1
ATOM 1410 C CA . LEU A 1 180 ? -12.279 18.596 24.922 1 85.3 180 LEU A CA 1
ATOM 1411 C C . LEU A 1 180 ? -11.263 17.521 24.551 1 85.3 180 LEU A C 1
ATOM 1413 O O . LEU A 1 180 ? -10.065 17.8 24.455 1 85.3 180 LEU A O 1
ATOM 1417 N N . LEU A 1 181 ? -11.747 16.378 24.335 1 89.16 181 LEU A N 1
ATOM 1418 C CA . LEU A 1 181 ? -10.867 15.291 23.922 1 89.16 181 LEU A CA 1
ATOM 1419 C C . LEU A 1 181 ? -10.232 15.591 22.568 1 89.16 181 LEU A C 1
ATOM 1421 O O . LEU A 1 181 ? -9.037 15.359 22.373 1 89.16 181 LEU A O 1
ATOM 1425 N N . CYS A 1 182 ? -10.997 16.095 21.733 1 87.77 182 CYS A N 1
ATOM 1426 C CA . CYS A 1 182 ? -10.496 16.422 20.403 1 87.77 182 CYS A CA 1
ATOM 1427 C C . CYS A 1 182 ? -9.464 17.541 20.469 1 87.77 182 CYS A C 1
ATOM 1429 O O . CYS A 1 182 ? -8.481 17.53 19.726 1 87.77 182 CYS A O 1
ATOM 1431 N N . LEU A 1 183 ? -9.621 18.438 21.413 1 85.32 183 LEU A N 1
ATOM 1432 C CA . LEU A 1 183 ? -8.667 19.53 21.575 1 85.32 183 LEU A CA 1
ATOM 1433 C C . LEU A 1 183 ? -7.33 19.011 22.091 1 85.32 183 LEU A C 1
ATOM 1435 O O . LEU A 1 183 ? -6.271 19.431 21.618 1 85.32 183 LEU A O 1
ATOM 1439 N N . VAL A 1 184 ? -7.405 18.094 22.997 1 88.55 184 VAL A N 1
ATOM 1440 C CA . VAL A 1 184 ? -6.187 17.5 23.537 1 88.55 184 VAL A CA 1
ATOM 1441 C C . VAL A 1 184 ? -5.486 16.683 22.454 1 88.55 184 VAL A C 1
ATOM 1443 O O . VAL A 1 184 ? -4.26 16.731 22.327 1 88.55 184 VAL A O 1
ATOM 1446 N N . LEU A 1 185 ? -6.241 15.997 21.678 1 91.1 185 LEU A N 1
ATOM 1447 C CA . LEU A 1 185 ? -5.677 15.179 20.611 1 91.1 185 LEU A CA 1
ATOM 1448 C C . LEU A 1 185 ? -5.051 16.052 19.529 1 91.1 185 LEU A C 1
ATOM 1450 O O . LEU A 1 185 ? -4.083 15.648 18.881 1 91.1 185 LEU A O 1
ATOM 1454 N N . THR A 1 186 ? -5.631 17.213 19.438 1 89.81 186 THR A N 1
ATOM 1455 C CA . THR A 1 186 ? -5.076 18.133 18.452 1 89.81 186 THR A CA 1
ATOM 1456 C C . THR A 1 186 ? -3.666 18.563 18.845 1 89.81 186 THR A C 1
ATOM 1458 O O . THR A 1 186 ? -2.798 18.726 17.985 1 89.81 186 THR A O 1
ATOM 1461 N N . ILE A 1 187 ? -3.445 18.742 20.098 1 87.73 187 ILE A N 1
ATOM 1462 C CA . ILE A 1 187 ? -2.12 19.097 20.595 1 87.73 187 ILE A CA 1
ATOM 1463 C C . ILE A 1 187 ? -1.147 17.948 20.339 1 87.73 187 ILE A C 1
ATOM 1465 O O . ILE A 1 187 ? -0.015 18.17 19.903 1 87.73 187 ILE A O 1
ATOM 1469 N N . PHE A 1 188 ? -1.59 16.816 20.585 1 91.29 188 PHE A N 1
ATOM 1470 C CA . PHE A 1 188 ? -0.771 15.629 20.367 1 91.29 188 PHE A CA 1
ATOM 1471 C C . PHE A 1 188 ? -0.425 15.473 18.891 1 91.29 188 PHE A C 1
ATOM 1473 O O . PHE A 1 188 ? 0.73 15.22 18.542 1 91.29 188 PHE A O 1
ATOM 1480 N N . VAL A 1 189 ? -1.405 15.629 18.044 1 91.31 189 VAL A N 1
ATOM 1481 C CA . VAL A 1 189 ? -1.211 15.497 16.604 1 91.31 189 VAL A CA 1
ATOM 1482 C C . VAL A 1 189 ? -0.292 16.607 16.102 1 91.31 189 VAL A C 1
ATOM 1484 O O . VAL A 1 189 ? 0.593 16.364 15.278 1 91.31 189 VAL A O 1
ATOM 1487 N N . GLY A 1 190 ? -0.471 17.816 16.619 1 88.2 190 GLY A N 1
ATOM 1488 C CA . GLY A 1 190 ? 0.393 18.926 16.251 1 88.2 190 GLY A CA 1
ATOM 1489 C C . GLY A 1 190 ? 1.846 18.699 16.621 1 88.2 190 GLY A C 1
ATOM 1490 O O . GLY A 1 190 ? 2.75 19.078 15.873 1 88.2 190 GLY A O 1
ATOM 1491 N N . PHE A 1 191 ? 2.001 18.061 17.709 1 88 191 PHE A N 1
ATOM 1492 C CA . PHE A 1 191 ? 3.349 17.727 18.152 1 88 191 PHE A CA 1
ATOM 1493 C C . PHE A 1 191 ? 3.998 16.725 17.205 1 88 191 PHE A C 1
ATOM 1495 O O . PHE A 1 191 ? 5.171 16.864 16.855 1 88 191 PHE A O 1
ATOM 1502 N N . LEU A 1 192 ? 3.266 15.796 16.775 1 89.95 192 LEU A N 1
ATOM 1503 C CA . LEU A 1 192 ? 3.787 14.784 15.862 1 89.95 192 LEU A CA 1
ATOM 1504 C C . LEU A 1 192 ? 4.108 15.393 14.501 1 89.95 192 LEU A C 1
ATOM 1506 O O . LEU A 1 192 ? 5.165 15.119 13.927 1 89.95 192 LEU A O 1
ATOM 1510 N N . TYR A 1 193 ? 3.203 16.245 14.041 1 86.9 193 TYR A N 1
ATOM 1511 C CA . TYR A 1 193 ? 3.403 16.875 12.741 1 86.9 193 TYR A CA 1
ATOM 1512 C C . TYR A 1 193 ? 4.569 17.855 12.783 1 86.9 193 TYR A C 1
ATOM 1514 O O . TYR A 1 193 ? 5.258 18.053 11.779 1 86.9 193 TYR A O 1
ATOM 1522 N N . GLY A 1 194 ? 4.772 18.435 13.865 1 82.13 194 GLY A N 1
ATOM 1523 C CA . GLY A 1 194 ? 5.876 19.369 14.014 1 82.13 194 GLY A CA 1
ATOM 1524 C C . GLY A 1 194 ? 7.233 18.693 14.023 1 82.13 194 GLY A C 1
ATOM 1525 O O . GLY A 1 194 ? 8.245 19.315 13.693 1 82.13 194 GLY A O 1
ATOM 1526 N N . ASN A 1 195 ? 7.238 17.417 14.275 1 81.46 195 ASN A N 1
ATOM 1527 C CA . ASN A 1 195 ? 8.499 16.693 14.388 1 81.46 195 ASN A CA 1
ATOM 1528 C C . ASN A 1 195 ? 8.722 15.765 13.197 1 81.46 195 ASN A C 1
ATOM 1530 O O . ASN A 1 195 ? 9.61 14.911 13.228 1 81.46 195 ASN A O 1
ATOM 1534 N N . PHE A 1 196 ? 8.027 16.009 12.154 1 82.44 196 PHE A N 1
ATOM 1535 C CA . PHE A 1 196 ? 8.197 15.097 11.029 1 82.44 196 PHE A CA 1
ATOM 1536 C C . PHE A 1 196 ? 9.512 15.367 10.307 1 82.44 196 PHE A C 1
ATOM 1538 O O . PHE A 1 196 ? 10.104 14.457 9.724 1 82.44 196 PHE A O 1
ATOM 1545 N N . LEU A 1 197 ? 10.01 16.562 10.48 1 79.38 197 LEU A N 1
ATOM 1546 C CA . LEU A 1 197 ? 11.236 16.909 9.769 1 79.38 197 LEU A CA 1
ATOM 1547 C C . LEU A 1 197 ? 12.459 16.666 10.646 1 79.38 197 LEU A C 1
ATOM 1549 O O . LEU A 1 197 ? 13.583 16.593 10.144 1 79.38 197 LEU A O 1
ATOM 1553 N N . THR A 1 198 ? 12.231 16.395 11.878 1 80.96 198 THR A N 1
ATOM 1554 C CA . THR A 1 198 ? 13.315 16.302 12.85 1 80.96 198 THR A CA 1
ATOM 1555 C C . THR A 1 198 ? 14.216 15.109 12.543 1 80.96 198 THR A C 1
ATOM 1557 O O . THR A 1 198 ? 15.442 15.237 12.531 1 80.96 198 THR A O 1
ATOM 1560 N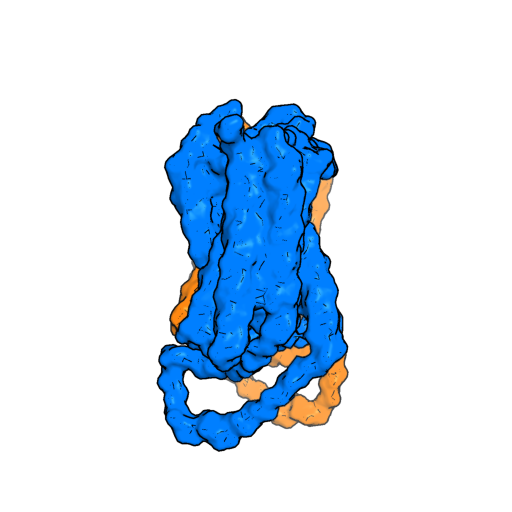 N . PRO A 1 199 ? 13.627 13.956 12.208 1 83.31 199 PRO A N 1
ATOM 1561 C CA . PRO A 1 199 ? 14.51 12.821 11.933 1 83.31 199 PRO A CA 1
ATOM 1562 C C . PRO A 1 199 ? 15.326 13.004 10.655 1 83.31 199 PRO A C 1
ATOM 1564 O O . PRO A 1 199 ? 16.483 12.581 10.591 1 83.31 199 PRO A O 1
ATOM 1567 N N . ILE A 1 200 ? 14.792 13.587 9.701 1 82.41 200 ILE A N 1
ATOM 1568 C CA . ILE A 1 200 ? 15.484 13.797 8.434 1 82.41 200 ILE A CA 1
ATOM 1569 C C . ILE A 1 200 ? 16.602 14.821 8.621 1 82.41 200 ILE A C 1
ATOM 1571 O O . ILE A 1 200 ? 17.703 14.65 8.094 1 82.41 200 ILE A O 1
ATOM 1575 N N . ASN A 1 201 ? 16.337 15.851 9.383 1 80.02 201 ASN A N 1
ATOM 1576 C CA . ASN A 1 201 ? 17.359 16.85 9.677 1 80.02 201 ASN A CA 1
ATOM 1577 C C . ASN A 1 201 ? 18.5 16.259 10.499 1 80.02 201 ASN A C 1
ATOM 1579 O O . ASN A 1 201 ? 19.657 16.65 10.334 1 80.02 201 ASN A O 1
ATOM 1583 N N . TRP A 1 202 ? 18.108 15.358 11.315 1 80.96 202 TRP A N 1
ATOM 1584 C CA . TRP A 1 202 ? 19.116 14.688 12.131 1 80.96 202 TRP A CA 1
ATOM 1585 C C . TRP A 1 202 ? 20.078 13.888 11.259 1 80.96 202 TRP A C 1
ATOM 1587 O O . TRP A 1 202 ? 21.286 13.877 11.506 1 80.96 202 TRP A O 1
ATOM 1597 N N . ILE A 1 203 ? 19.604 13.251 10.216 1 82.21 203 ILE A N 1
ATOM 1598 C CA . ILE A 1 203 ? 20.431 12.461 9.31 1 82.21 203 ILE A CA 1
ATOM 1599 C C . ILE A 1 203 ? 21.388 13.379 8.552 1 82.21 203 ILE A C 1
ATOM 1601 O O . ILE A 1 203 ? 22.585 13.098 8.46 1 82.21 203 ILE A O 1
ATOM 1605 N N . ILE A 1 204 ? 20.869 14.439 8.032 1 77.59 204 ILE A N 1
ATOM 1606 C CA . ILE A 1 204 ? 21.652 15.368 7.225 1 77.59 204 ILE A CA 1
ATOM 1607 C C . ILE A 1 204 ? 22.74 16.007 8.084 1 77.59 204 ILE A C 1
ATOM 1609 O O . ILE A 1 204 ? 23.863 16.22 7.619 1 77.59 204 ILE A O 1
ATOM 1613 N N . ALA A 1 205 ? 22.468 16.189 9.359 1 76.3 205 ALA A N 1
ATOM 1614 C CA . ALA A 1 205 ? 23.397 16.881 10.249 1 76.3 205 ALA A CA 1
ATOM 1615 C C . ALA A 1 205 ? 24.434 15.917 10.817 1 76.3 205 ALA A C 1
ATOM 1617 O O . ALA A 1 205 ? 25.582 16.299 11.053 1 76.3 205 ALA A O 1
ATOM 1618 N N . ASN A 1 206 ? 24.067 14.676 11.076 1 77.23 206 ASN A N 1
ATOM 1619 C CA . ASN A 1 206 ? 24.927 13.805 11.869 1 77.23 206 ASN A CA 1
ATOM 1620 C C . ASN A 1 206 ? 25.536 12.693 11.019 1 77.23 206 ASN A C 1
ATOM 1622 O O . ASN A 1 206 ? 26.561 12.117 11.386 1 77.23 206 ASN A O 1
ATOM 1626 N N . GLU A 1 207 ? 24.895 12.264 10.015 1 74.63 207 GLU A N 1
ATOM 1627 C CA . GLU A 1 207 ? 25.417 11.126 9.265 1 74.63 207 GLU A CA 1
ATOM 1628 C C . GLU A 1 207 ? 26.379 11.581 8.171 1 74.63 207 GLU A C 1
ATOM 1630 O O . GLU A 1 207 ? 25.981 12.288 7.242 1 74.63 207 GLU A O 1
ATOM 1635 N N . VAL A 1 208 ? 27.608 11.233 8.426 1 71.23 208 VAL A N 1
ATOM 1636 C CA . VAL A 1 208 ? 28.661 11.582 7.478 1 71.23 208 VAL A CA 1
ATOM 1637 C C . VAL A 1 208 ? 28.428 10.853 6.156 1 71.23 208 VAL A C 1
ATOM 1639 O O . VAL A 1 208 ? 28.215 9.638 6.139 1 71.23 208 VAL A O 1
ATOM 1642 N N . GLY A 1 209 ? 28.26 11.569 5.02 1 69.37 209 GLY A N 1
ATOM 1643 C CA . GLY A 1 209 ? 28.113 10.966 3.705 1 69.37 209 GLY A CA 1
ATOM 1644 C C . GLY A 1 209 ? 26.671 10.885 3.243 1 69.37 209 GLY A C 1
ATOM 1645 O O . GLY A 1 209 ? 26.392 10.412 2.139 1 69.37 209 GLY A O 1
ATOM 1646 N N . SER A 1 210 ? 25.906 11.369 4.204 1 72.54 210 SER A N 1
ATOM 1647 C CA . SER A 1 210 ? 24.496 11.335 3.831 1 72.54 210 SER A CA 1
ATOM 1648 C C . SER A 1 210 ? 24.181 12.374 2.759 1 72.54 210 SER A C 1
ATOM 1650 O O . SER A 1 210 ? 24.899 13.366 2.621 1 72.54 210 SER A O 1
ATOM 1652 N N . ARG A 1 211 ? 23.318 12.013 2.058 1 77.26 211 ARG A N 1
ATOM 1653 C CA . ARG A 1 211 ? 22.875 12.948 1.028 1 77.26 211 ARG A CA 1
ATOM 1654 C C . ARG A 1 211 ? 22.251 14.193 1.651 1 77.26 211 ARG A C 1
ATOM 1656 O O . ARG A 1 211 ? 21.481 14.095 2.608 1 77.26 211 ARG A O 1
ATOM 1663 N N . GLN A 1 212 ? 22.641 15.257 1.106 1 77.42 212 GLN A N 1
ATOM 1664 C CA . GLN A 1 212 ? 22.18 16.523 1.668 1 77.42 212 GLN A CA 1
ATOM 1665 C C . GLN A 1 212 ? 20.844 16.94 1.06 1 77.42 212 GLN A C 1
ATOM 1667 O O . GLN A 1 212 ? 20.182 17.848 1.567 1 77.42 212 GLN A O 1
ATOM 1672 N N . ASP A 1 213 ? 20.458 16.181 0.09 1 80.98 213 ASP A N 1
ATOM 1673 C CA . ASP A 1 213 ? 19.196 16.509 -0.564 1 80.98 213 ASP A CA 1
ATOM 1674 C C . ASP A 1 213 ? 18.02 15.84 0.144 1 80.98 213 ASP A C 1
ATOM 1676 O O . ASP A 1 213 ? 18.008 14.621 0.322 1 80.98 213 ASP A O 1
ATOM 1680 N N . VAL A 1 214 ? 17.116 16.67 0.593 1 80.86 214 VAL A N 1
ATOM 1681 C CA . VAL A 1 214 ? 15.962 16.19 1.346 1 80.86 214 VAL A CA 1
ATOM 1682 C C . VAL A 1 214 ? 15.099 15.299 0.457 1 80.86 214 VAL A C 1
ATOM 1684 O O . VAL A 1 214 ? 14.367 14.439 0.952 1 80.86 214 VAL A O 1
ATOM 1687 N N . GLU A 1 215 ? 15.237 15.479 -0.853 1 83.01 215 GLU A N 1
ATOM 1688 C CA . GLU A 1 215 ? 14.437 14.709 -1.801 1 83.01 215 GLU A CA 1
ATOM 1689 C C . GLU A 1 215 ? 14.75 13.219 -1.705 1 83.01 215 GLU A C 1
ATOM 1691 O O . GLU A 1 215 ? 13.906 12.38 -2.025 1 83.01 215 GLU A O 1
ATOM 1696 N N . ALA A 1 216 ? 15.976 12.903 -1.205 1 84.8 216 ALA A N 1
ATOM 1697 C CA . ALA A 1 216 ? 16.422 11.515 -1.117 1 84.8 216 ALA A CA 1
ATOM 1698 C C . ALA A 1 216 ? 15.685 10.771 -0.008 1 84.8 216 ALA A C 1
ATOM 1700 O O . ALA A 1 216 ? 15.636 9.539 -0.005 1 84.8 216 ALA A O 1
ATOM 1701 N N . TYR A 1 217 ? 15.02 11.521 0.833 1 87.82 217 TYR A N 1
ATOM 1702 C CA . TYR A 1 217 ? 14.443 10.882 2.01 1 87.82 217 TYR A CA 1
ATOM 1703 C C . TYR A 1 217 ? 12.921 10.877 1.937 1 87.82 217 TYR A C 1
ATOM 1705 O O . TYR A 1 217 ? 12.251 10.38 2.845 1 87.82 217 TYR A O 1
ATOM 1713 N N . ILE A 1 218 ? 12.416 11.37 0.84 1 89.93 218 ILE A N 1
ATOM 1714 C CA . ILE A 1 218 ? 10.968 11.447 0.68 1 89.93 218 ILE A CA 1
ATOM 1715 C C . ILE A 1 218 ? 10.39 10.042 0.527 1 89.93 218 ILE A C 1
ATOM 1717 O O . ILE A 1 218 ? 9.333 9.735 1.083 1 89.93 218 ILE A O 1
ATOM 1721 N N . PHE A 1 219 ? 11.096 9.214 -0.19 1 91.33 219 PHE A N 1
ATOM 1722 C CA . PHE A 1 219 ? 10.637 7.844 -0.388 1 91.33 219 PHE A CA 1
ATOM 1723 C C . PHE A 1 219 ? 10.612 7.085 0.933 1 91.33 219 PHE A C 1
ATOM 1725 O O . PHE A 1 219 ? 9.644 6.382 1.233 1 91.33 219 PHE A O 1
ATOM 1732 N N . SER A 1 220 ? 11.653 7.238 1.726 1 90.94 220 SER A N 1
ATOM 1733 C CA . SER A 1 220 ? 11.705 6.591 3.033 1 90.94 220 SER A CA 1
ATOM 1734 C C . SER A 1 220 ? 10.585 7.088 3.941 1 90.94 220 SER A C 1
ATOM 1736 O O . SER A 1 220 ? 10.017 6.314 4.714 1 90.94 220 SER A O 1
ATOM 1738 N N . TYR A 1 221 ? 10.306 8.378 3.808 1 92.83 221 TYR A N 1
ATOM 1739 C CA . TYR A 1 221 ? 9.201 8.961 4.56 1 92.83 221 TYR A CA 1
ATOM 1740 C C . TYR A 1 221 ? 7.879 8.301 4.185 1 92.83 221 TYR A C 1
ATOM 1742 O O . TYR A 1 221 ? 7.098 7.92 5.06 1 92.83 221 TYR A O 1
ATOM 1750 N N . CYS A 1 222 ? 7.634 8.109 2.902 1 93.66 222 CYS A N 1
ATOM 1751 C CA . CYS A 1 222 ? 6.379 7.552 2.41 1 93.66 222 CYS A CA 1
ATOM 1752 C C . CYS A 1 222 ? 6.247 6.083 2.791 1 93.66 222 CYS A C 1
ATOM 1754 O O . CYS A 1 222 ? 5.152 5.615 3.107 1 93.66 222 CYS A O 1
ATOM 1756 N N . VAL A 1 223 ? 7.332 5.403 2.792 1 92.83 223 VAL A N 1
ATOM 1757 C CA . VAL A 1 223 ? 7.312 3.993 3.165 1 92.83 223 VAL A CA 1
ATOM 1758 C C . VAL A 1 223 ? 7.02 3.858 4.658 1 92.83 223 VAL A C 1
ATOM 1760 O O . VAL A 1 223 ? 6.257 2.981 5.071 1 92.83 223 VAL A O 1
ATOM 1763 N N . GLY A 1 224 ? 7.678 4.731 5.415 1 93.71 224 GLY A N 1
ATOM 1764 C CA . GLY A 1 224 ? 7.406 4.719 6.843 1 93.71 224 GLY A CA 1
ATOM 1765 C C . GLY A 1 224 ? 5.953 5.003 7.176 1 93.71 224 GLY A C 1
ATOM 1766 O O . GLY A 1 224 ? 5.375 4.36 8.056 1 93.71 224 GLY A O 1
ATOM 1767 N N . SER A 1 225 ? 5.425 5.985 6.502 1 94.97 225 SER A N 1
ATOM 1768 C CA . SER A 1 225 ? 4.018 6.319 6.695 1 94.97 225 SER A CA 1
ATOM 1769 C C . SER A 1 225 ? 3.114 5.161 6.284 1 94.97 225 SER A C 1
ATOM 1771 O O . SER A 1 225 ? 2.157 4.834 6.989 1 94.97 225 SER A O 1
ATOM 1773 N N . PHE A 1 226 ? 3.396 4.559 5.214 1 95.14 226 PHE A N 1
ATOM 1774 C CA . PHE A 1 226 ? 2.611 3.442 4.7 1 95.14 226 PHE A CA 1
ATOM 1775 C C . PHE A 1 226 ? 2.668 2.256 5.655 1 95.14 226 PHE A C 1
ATOM 1777 O O . PHE A 1 226 ? 1.641 1.645 5.956 1 95.14 226 PHE A O 1
ATOM 1784 N N . LEU A 1 227 ? 3.819 1.936 6.129 1 93.76 227 LEU A N 1
ATOM 1785 C CA . LEU A 1 227 ? 4.002 0.809 7.037 1 93.76 227 LEU A CA 1
ATOM 1786 C C . LEU A 1 227 ? 3.214 1.016 8.326 1 93.76 227 LEU A C 1
ATOM 1788 O O . LEU A 1 227 ? 2.513 0.109 8.782 1 93.76 227 LEU A O 1
ATOM 1792 N N . THR A 1 228 ? 3.342 2.135 8.878 1 94.41 228 THR A N 1
ATOM 1793 C CA . THR A 1 228 ? 2.645 2.433 10.124 1 94.41 228 THR A CA 1
ATOM 1794 C C . THR A 1 228 ? 1.133 2.41 9.917 1 94.41 228 THR A C 1
ATOM 1796 O O . THR A 1 228 ? 0.396 1.869 10.745 1 94.41 228 THR A O 1
ATOM 1799 N N . SER A 1 229 ? 0.723 2.987 8.831 1 94.73 229 SER A N 1
ATOM 1800 C CA . SER A 1 229 ? -0.705 2.993 8.533 1 94.73 229 SER A CA 1
ATOM 1801 C C . SER A 1 229 ? -1.237 1.576 8.346 1 94.73 229 SER A C 1
ATOM 1803 O O . SER A 1 229 ? -2.362 1.272 8.747 1 94.73 229 SER A O 1
ATOM 1805 N N . THR A 1 230 ? -0.512 0.713 7.749 1 94.05 230 THR A N 1
ATOM 1806 C CA . THR A 1 230 ? -0.916 -0.672 7.535 1 94.05 230 THR A CA 1
ATOM 1807 C C . THR A 1 230 ? -0.996 -1.423 8.861 1 94.05 230 THR A C 1
ATOM 1809 O O . THR A 1 230 ? -1.928 -2.197 9.087 1 94.05 230 THR A O 1
ATOM 1812 N N . VAL A 1 231 ? -0.037 -1.181 9.72 1 93.24 231 VAL A N 1
ATOM 1813 C CA . VAL A 1 231 ? -0.048 -1.817 11.033 1 93.24 231 VAL A CA 1
ATOM 1814 C C . VAL A 1 231 ? -1.279 -1.366 11.816 1 93.24 231 VAL A C 1
ATOM 1816 O O . VAL A 1 231 ? -1.956 -2.182 12.446 1 93.24 231 VAL A O 1
ATOM 1819 N N . ILE A 1 232 ? -1.562 -0.101 11.749 1 93.27 232 ILE A N 1
ATOM 1820 C CA . ILE A 1 232 ? -2.737 0.433 12.429 1 93.27 232 ILE A CA 1
ATOM 1821 C C . ILE A 1 232 ? -3.998 -0.22 11.869 1 93.27 232 ILE A C 1
ATOM 1823 O O . ILE A 1 232 ? -4.906 -0.578 12.623 1 93.27 232 ILE A O 1
ATOM 1827 N N . PHE A 1 233 ? -4.04 -0.404 10.584 1 92.89 233 PHE A N 1
ATOM 1828 C CA . PHE A 1 233 ? -5.212 -1 9.955 1 92.89 233 PHE A CA 1
ATOM 1829 C C . PHE A 1 233 ? -5.346 -2.468 10.341 1 92.89 233 PHE A C 1
ATOM 1831 O O . PHE A 1 233 ? -6.457 -2.965 10.54 1 92.89 233 PHE A O 1
ATOM 1838 N N . ILE A 1 234 ? -4.255 -3.177 10.436 1 92.06 234 ILE A N 1
ATOM 1839 C CA . ILE A 1 234 ? -4.277 -4.58 10.834 1 92.06 234 ILE A CA 1
ATOM 1840 C C . ILE A 1 234 ? -4.786 -4.702 12.268 1 92.06 234 ILE A C 1
ATOM 1842 O O . ILE A 1 234 ? -5.63 -5.551 12.564 1 92.06 234 ILE A O 1
ATOM 1846 N N . ILE A 1 235 ? -4.254 -3.845 13.141 1 91.6 235 ILE A N 1
ATOM 1847 C CA . ILE A 1 235 ? -4.693 -3.845 14.532 1 91.6 235 ILE A CA 1
ATOM 1848 C C . ILE A 1 235 ? -6.184 -3.525 14.602 1 91.6 235 ILE A C 1
ATOM 1850 O O . ILE A 1 235 ? -6.929 -4.165 15.349 1 91.6 235 ILE A O 1
ATOM 1854 N N . TYR A 1 236 ? -6.608 -2.54 13.793 1 90.45 236 TYR A N 1
ATOM 1855 C CA . TYR A 1 236 ? -8.018 -2.173 13.707 1 90.45 236 TYR A CA 1
ATOM 1856 C C . TYR A 1 236 ? -8.86 -3.351 13.232 1 90.45 236 TYR A C 1
ATOM 1858 O O . TYR A 1 236 ? -9.926 -3.624 13.788 1 90.45 236 TYR A O 1
ATOM 1866 N N . GLY A 1 237 ? -8.436 -4.059 12.216 1 88.51 237 GLY A N 1
ATOM 1867 C CA . GLY A 1 237 ? -9.135 -5.234 11.722 1 88.51 237 GLY A CA 1
ATOM 1868 C C . GLY A 1 237 ? -9.253 -6.337 12.756 1 88.51 237 GLY A C 1
ATOM 1869 O O . GLY A 1 237 ? -10.293 -6.991 12.858 1 88.51 237 GLY A O 1
ATOM 1870 N N . CYS A 1 238 ? -8.191 -6.529 13.532 1 89.74 238 CYS A N 1
ATOM 1871 C CA . CYS A 1 238 ? -8.203 -7.549 14.575 1 89.74 238 CYS A CA 1
ATOM 1872 C C . CYS A 1 238 ? -9.171 -7.178 15.691 1 89.74 238 CYS A C 1
ATOM 1874 O O . CYS A 1 238 ? -9.883 -8.038 16.213 1 89.74 238 CYS A O 1
ATOM 1876 N N . ILE A 1 239 ? -9.221 -5.885 16.074 1 89.19 239 ILE A N 1
ATOM 1877 C CA . ILE A 1 239 ? -10.095 -5.406 17.139 1 89.19 239 ILE A CA 1
ATOM 1878 C C . ILE A 1 239 ? -11.554 -5.538 16.709 1 89.19 239 ILE A C 1
ATOM 1880 O O . ILE A 1 239 ? -12.416 -5.898 17.515 1 89.19 239 ILE A O 1
ATOM 1884 N N . LYS A 1 240 ? -11.856 -5.281 15.4 1 90.14 240 LYS A N 1
ATOM 1885 C CA . LYS A 1 240 ? -13.218 -5.368 14.882 1 90.14 240 LYS A CA 1
ATOM 1886 C C . LYS A 1 240 ? -13.543 -6.787 14.423 1 90.14 240 LYS A C 1
ATOM 1888 O O . LYS A 1 240 ? -14.535 -7.007 13.726 1 90.14 240 LYS A O 1
ATOM 1893 N N . LYS A 1 241 ? -12.678 -7.788 14.739 1 86.58 241 LYS A N 1
ATOM 1894 C CA . LYS A 1 241 ? -12.892 -9.202 14.44 1 86.58 241 LYS A CA 1
ATOM 1895 C C . LYS A 1 241 ? -13.054 -9.429 12.94 1 86.58 241 LYS A C 1
ATOM 1897 O O . LYS A 1 241 ? -13.985 -10.111 12.507 1 86.58 241 LYS A O 1
ATOM 1902 N N . ASN A 1 242 ? -12.283 -8.735 12.204 1 83.73 242 ASN A N 1
ATOM 1903 C CA . ASN A 1 242 ? -12.176 -8.896 10.757 1 83.73 242 ASN A CA 1
ATOM 1904 C C . ASN A 1 242 ? -13.386 -8.308 10.037 1 83.73 242 ASN A C 1
ATOM 1906 O O . ASN A 1 242 ? -13.781 -8.796 8.977 1 83.73 242 ASN A O 1
ATOM 1910 N N . GLN A 1 243 ? -14.062 -7.376 10.642 1 84.3 243 GLN A N 1
ATOM 1911 C CA . GLN A 1 243 ? -15.14 -6.633 9.999 1 84.3 243 GLN A CA 1
ATOM 1912 C C . GLN A 1 243 ? -14.9 -5.128 10.086 1 84.3 243 GLN A C 1
ATOM 1914 O O . GLN A 1 243 ? -15.674 -4.406 10.717 1 84.3 243 GLN A O 1
ATOM 1919 N N . PRO A 1 244 ? -13.848 -4.822 9.479 1 84.38 244 PRO A N 1
ATOM 1920 C CA . PRO A 1 244 ? -13.606 -3.378 9.478 1 84.38 244 PRO A CA 1
ATOM 1921 C C . PRO A 1 244 ? -14.653 -2.604 8.68 1 84.38 244 PRO A C 1
ATOM 1923 O O . PRO A 1 244 ? -15.27 -3.158 7.766 1 84.38 244 PRO A O 1
ATOM 1926 N N . LEU A 1 245 ? -14.91 -1.391 9.106 1 85.83 245 LEU A N 1
ATOM 1927 C CA . LEU A 1 245 ? -15.856 -0.545 8.387 1 85.83 245 LEU A CA 1
ATOM 1928 C C . LEU A 1 245 ? -15.213 0.05 7.139 1 85.83 245 LEU A C 1
ATOM 1930 O O . LEU A 1 245 ? -14.277 0.847 7.237 1 85.83 245 LEU A O 1
ATOM 1934 N N . ILE A 1 246 ? -15.593 -0.536 6.045 1 85.63 246 ILE A N 1
ATOM 1935 C CA . ILE A 1 246 ? -15.01 -0.082 4.787 1 85.63 246 ILE A CA 1
ATOM 1936 C C . ILE A 1 246 ? -16.113 0.431 3.863 1 85.63 246 ILE A C 1
ATOM 1938 O O . ILE A 1 246 ? -17.094 -0.272 3.608 1 85.63 246 ILE A O 1
ATOM 1942 N N . ASN A 1 247 ? -16.038 1.691 3.583 1 83.52 247 ASN A N 1
ATOM 1943 C CA . ASN A 1 247 ? -16.893 2.274 2.555 1 83.52 247 ASN A CA 1
ATOM 1944 C C . ASN A 1 247 ? -16.205 2.285 1.193 1 83.52 247 ASN A C 1
ATOM 1946 O O . ASN A 1 247 ? -15.228 3.009 0.993 1 83.52 247 ASN A O 1
ATOM 1950 N N . PRO A 1 248 ? -16.656 1.47 0.306 1 84.59 248 PRO A N 1
ATOM 1951 C CA . PRO A 1 248 ? -16.005 1.355 -1.001 1 84.59 248 PRO A CA 1
ATOM 1952 C C . PRO A 1 248 ? -15.965 2.68 -1.759 1 84.59 248 PRO A C 1
ATOM 1954 O O . PRO A 1 248 ? -15.061 2.907 -2.567 1 84.59 248 PRO A O 1
ATOM 1957 N N . GLU A 1 249 ? -16.832 3.595 -1.469 1 86.08 249 GLU A N 1
ATOM 1958 C CA . GLU A 1 249 ? -16.895 4.866 -2.183 1 86.08 249 GLU A CA 1
ATOM 1959 C C . GLU A 1 249 ? -15.763 5.796 -1.757 1 86.08 249 GLU A C 1
ATOM 1961 O O . GLU A 1 249 ? -15.479 6.787 -2.433 1 86.08 249 GLU A O 1
ATOM 1966 N N . LEU A 1 250 ? -15.127 5.458 -0.763 1 88.2 250 LEU A N 1
ATOM 1967 C CA . LEU A 1 250 ? -14.067 6.303 -0.224 1 88.2 250 LEU A CA 1
ATOM 1968 C C . LEU A 1 250 ? -12.716 5.928 -0.824 1 88.2 250 LEU A C 1
ATOM 1970 O O . LEU A 1 250 ? -11.73 6.645 -0.64 1 88.2 250 LEU A O 1
ATOM 1974 N N . SER A 1 251 ? -12.646 4.91 -1.589 1 88.4 251 SER A N 1
ATOM 1975 C CA . SER A 1 251 ? -11.368 4.389 -2.064 1 88.4 251 SER A CA 1
ATOM 1976 C C . SER A 1 251 ? -10.702 5.359 -3.035 1 88.4 251 SER A C 1
ATOM 1978 O O . SER A 1 251 ? -9.549 5.749 -2.839 1 88.4 251 SER A O 1
ATOM 1980 N N . LEU A 1 252 ? -11.457 5.819 -4.023 1 89.82 252 LEU A N 1
ATOM 1981 C CA . LEU A 1 252 ? -10.858 6.684 -5.034 1 89.82 252 LEU A CA 1
ATOM 1982 C C . LEU A 1 252 ? -10.561 8.066 -4.461 1 89.82 252 LEU A C 1
ATOM 1984 O O . LEU A 1 252 ? -9.475 8.61 -4.673 1 89.82 252 LEU A O 1
ATOM 1988 N N . PRO A 1 253 ? -11.481 8.649 -3.692 1 90.04 253 PRO A N 1
ATOM 1989 C CA . PRO A 1 253 ? -11.175 9.947 -3.087 1 90.04 253 PRO A CA 1
ATOM 1990 C C . PRO A 1 253 ? -10.005 9.881 -2.108 1 90.04 253 PRO A C 1
ATOM 1992 O O . PRO A 1 253 ? -9.26 10.854 -1.965 1 90.04 253 PRO A O 1
ATOM 1995 N N . SER A 1 254 ? -9.886 8.797 -1.451 1 91.71 254 SER A N 1
ATOM 1996 C CA . SER A 1 254 ? -8.782 8.641 -0.51 1 91.71 254 SER A CA 1
ATOM 1997 C C . SER A 1 254 ? -7.442 8.572 -1.235 1 91.71 254 SER A C 1
ATOM 1999 O O . SER A 1 254 ? -6.44 9.102 -0.751 1 91.71 254 SER A O 1
ATOM 2001 N N . ILE A 1 255 ? -7.463 7.926 -2.388 1 93.3 255 ILE A N 1
ATOM 2002 C CA . ILE A 1 255 ? -6.243 7.86 -3.186 1 93.3 255 ILE A CA 1
ATOM 2003 C C . ILE A 1 255 ? -5.882 9.255 -3.691 1 93.3 255 ILE A C 1
ATOM 2005 O O . ILE A 1 255 ? -4.711 9.643 -3.678 1 93.3 255 ILE A O 1
ATOM 2009 N N . MET A 1 256 ? -6.853 9.998 -4.088 1 92.57 256 MET A N 1
ATOM 2010 C CA . MET A 1 256 ? -6.622 11.363 -4.554 1 92.57 256 MET A CA 1
ATOM 2011 C C . MET A 1 256 ? -6.071 12.235 -3.431 1 92.57 256 MET A C 1
ATOM 2013 O O . MET A 1 256 ? -5.151 13.026 -3.648 1 92.57 256 MET A O 1
ATOM 2017 N N . SER A 1 257 ? -6.666 12.084 -2.31 1 92.79 257 SER A N 1
ATOM 2018 C CA . SER A 1 257 ? -6.179 12.814 -1.144 1 92.79 257 SER A CA 1
ATOM 2019 C C . SER A 1 257 ? -4.733 12.447 -0.827 1 92.79 257 SER A C 1
ATOM 2021 O O . SER A 1 257 ? -3.938 13.309 -0.444 1 92.79 257 SER A O 1
ATOM 2023 N N . GLY A 1 258 ? -4.406 11.196 -1.006 1 94.44 258 GLY A N 1
ATOM 2024 C CA . GLY A 1 258 ? -3.037 10.755 -0.79 1 94.44 258 GLY A CA 1
ATOM 2025 C C . GLY A 1 258 ? -2.062 11.32 -1.805 1 94.44 258 GLY A C 1
ATOM 2026 O O . GLY A 1 258 ? -0.94 11.692 -1.455 1 94.44 258 GLY A O 1
ATOM 2027 N N . LEU A 1 259 ? -2.512 11.389 -3.027 1 94.42 259 LEU A N 1
ATOM 2028 C CA . LEU A 1 259 ? -1.674 11.975 -4.067 1 94.42 259 LEU A CA 1
ATOM 2029 C C . LEU A 1 259 ? -1.408 13.45 -3.784 1 94.42 259 LEU A C 1
ATOM 2031 O O . LEU A 1 259 ? -0.286 13.929 -3.964 1 94.42 259 LEU A O 1
ATOM 2035 N N . LEU A 1 260 ? -2.438 14.097 -3.315 1 94.24 260 LEU A N 1
ATOM 2036 C CA . LEU A 1 260 ? -2.294 15.505 -2.965 1 94.24 260 LEU A CA 1
ATOM 2037 C C . LEU A 1 260 ? -1.337 15.678 -1.79 1 94.24 260 LEU A C 1
ATOM 2039 O O . LEU A 1 260 ? -0.462 16.547 -1.82 1 94.24 260 LEU A O 1
ATOM 2043 N N . TYR A 1 261 ? -1.461 14.868 -0.841 1 93.44 261 TYR A N 1
ATOM 2044 C CA . TYR A 1 261 ? -0.593 14.953 0.329 1 93.44 261 TYR A CA 1
ATOM 2045 C C . TYR A 1 261 ? 0.85 14.628 -0.038 1 93.44 261 TYR A C 1
ATOM 2047 O O . TYR A 1 261 ? 1.781 15.278 0.445 1 93.44 261 TYR A O 1
ATOM 2055 N N . GLY A 1 262 ? 0.999 13.577 -0.823 1 93.81 262 GLY A N 1
ATOM 2056 C CA . GLY A 1 262 ? 2.347 13.234 -1.249 1 93.81 262 GLY A CA 1
ATOM 2057 C C . GLY A 1 262 ? 3.05 14.365 -1.974 1 93.81 262 GLY A C 1
ATOM 2058 O O . GLY A 1 262 ? 4.237 14.611 -1.749 1 93.81 262 GLY A O 1
ATOM 2059 N N . THR A 1 263 ? 2.33 15.022 -2.798 1 93.65 263 THR A N 1
ATOM 2060 C CA . THR A 1 263 ? 2.884 16.174 -3.5 1 93.65 263 THR A CA 1
ATOM 2061 C C . THR A 1 263 ? 3.166 17.316 -2.528 1 93.65 263 THR A C 1
ATOM 2063 O O . THR A 1 263 ? 4.197 17.984 -2.629 1 93.65 263 THR A O 1
ATOM 2066 N N . ALA A 1 264 ? 2.263 17.504 -1.625 1 92.97 264 ALA A N 1
ATOM 2067 C CA . ALA A 1 264 ? 2.411 18.572 -0.64 1 92.97 264 ALA A CA 1
ATOM 2068 C C . ALA A 1 264 ? 3.666 18.371 0.204 1 92.97 264 ALA A C 1
ATOM 2070 O O . ALA A 1 264 ? 4.452 19.302 0.391 1 92.97 264 ALA A O 1
ATOM 2071 N N . ILE A 1 265 ? 3.869 17.16 0.685 1 90.89 265 ILE A N 1
ATOM 2072 C CA . ILE A 1 265 ? 4.989 16.888 1.579 1 90.89 265 ILE A CA 1
ATOM 2073 C C . ILE A 1 265 ? 6.304 17.019 0.813 1 90.89 265 ILE A C 1
ATOM 2075 O O . ILE A 1 265 ? 7.301 17.499 1.356 1 90.89 265 ILE A O 1
ATOM 2079 N N . THR A 1 266 ? 6.301 16.597 -0.421 1 91.05 266 THR A N 1
ATOM 2080 C CA . THR A 1 266 ? 7.497 16.704 -1.25 1 91.05 266 THR A CA 1
ATOM 2081 C C . THR A 1 266 ? 7.881 18.166 -1.459 1 91.05 266 THR A C 1
ATOM 2083 O O . THR A 1 266 ? 9.04 18.542 -1.268 1 91.05 266 THR A O 1
ATOM 2086 N N . THR A 1 267 ? 6.938 18.954 -1.813 1 90.1 267 THR A N 1
ATOM 2087 C CA . THR A 1 267 ? 7.212 20.365 -2.058 1 90.1 267 THR A CA 1
ATOM 2088 C C . THR A 1 267 ? 7.478 21.101 -0.747 1 90.1 267 THR A C 1
ATOM 2090 O O . THR A 1 267 ? 8.214 22.089 -0.722 1 90.1 267 THR A O 1
ATOM 2093 N N . PHE A 1 268 ? 6.889 20.601 0.309 1 87.38 268 PHE A N 1
ATOM 2094 C CA . PHE A 1 268 ? 7.156 21.149 1.633 1 87.38 268 PHE A CA 1
ATOM 2095 C C . PHE A 1 268 ? 8.621 20.963 2.01 1 87.38 268 PHE A C 1
ATOM 2097 O O . PHE A 1 268 ? 9.273 21.901 2.473 1 87.38 268 PHE A O 1
ATOM 2104 N N . PHE A 1 269 ? 9.119 19.785 1.771 1 86.13 269 PHE A N 1
ATOM 2105 C CA . PHE A 1 269 ? 10.512 19.491 2.086 1 86.13 269 PHE A CA 1
ATOM 2106 C C . PHE A 1 269 ? 11.45 20.312 1.209 1 86.13 269 PHE A C 1
ATOM 2108 O O . PHE A 1 269 ? 12.446 20.853 1.694 1 86.13 269 PHE A O 1
ATOM 2115 N N . MET A 1 270 ? 11.076 20.432 -0.007 1 86 270 MET A N 1
ATOM 2116 C CA . MET A 1 270 ? 11.904 21.195 -0.936 1 86 270 MET A CA 1
ATOM 2117 C C . MET A 1 270 ? 11.889 22.679 -0.587 1 86 270 MET A C 1
ATOM 2119 O O . MET A 1 270 ? 12.913 23.357 -0.693 1 86 270 MET A O 1
ATOM 2123 N N . ALA A 1 271 ? 10.76 23.168 -0.189 1 84.53 271 ALA A N 1
ATOM 2124 C CA . ALA A 1 271 ? 10.653 24.573 0.197 1 84.53 271 ALA A CA 1
ATOM 2125 C C . ALA A 1 271 ? 11.494 24.867 1.436 1 84.53 271 ALA A C 1
ATOM 2127 O O . ALA A 1 271 ? 12.154 25.906 1.514 1 84.53 271 ALA A O 1
ATOM 2128 N N . ASN A 1 272 ? 11.491 23.957 2.395 1 79.17 272 ASN A N 1
ATOM 2129 C CA . ASN A 1 272 ? 12.253 24.14 3.626 1 79.17 272 ASN A CA 1
ATOM 2130 C C . ASN A 1 272 ? 13.756 24.106 3.365 1 79.17 272 ASN A C 1
ATOM 2132 O O . ASN A 1 272 ? 14.527 24.763 4.067 1 79.17 272 ASN A O 1
ATOM 2136 N N . GLN A 1 273 ? 14.121 23.335 2.38 1 78.39 273 GLN A N 1
ATOM 2137 C CA . GLN A 1 273 ? 15.538 23.235 2.045 1 78.39 273 GLN A CA 1
ATOM 2138 C C . GLN A 1 273 ? 16.021 24.488 1.321 1 78.39 273 GLN A C 1
ATOM 2140 O O . GLN A 1 273 ? 17.141 24.95 1.548 1 78.39 273 GLN A O 1
ATOM 2145 N N . HIS A 1 274 ? 15.139 25.099 0.515 1 81.33 274 HIS A N 1
ATOM 2146 C CA . HIS A 1 274 ? 15.566 26.21 -0.327 1 81.33 274 HIS A CA 1
ATOM 2147 C C . HIS A 1 274 ? 15.318 27.549 0.359 1 81.33 274 HIS A C 1
ATOM 2149 O O . HIS A 1 274 ? 15.941 28.555 0.01 1 81.33 274 HIS A O 1
ATOM 2155 N N . LEU A 1 275 ? 14.277 27.846 1.194 1 74.52 275 LEU A N 1
ATOM 2156 C CA . LEU A 1 275 ? 13.929 29.111 1.832 1 74.52 275 LEU A CA 1
ATOM 2157 C C . LEU A 1 275 ? 14.438 29.153 3.269 1 74.52 275 LEU A C 1
ATOM 2159 O O . LEU A 1 275 ? 14.313 30.175 3.947 1 74.52 275 LEU A O 1
ATOM 2163 N N . ASP A 1 276 ? 15.24 28.378 3.775 1 67.76 276 ASP A N 1
ATOM 2164 C CA . ASP A 1 276 ? 15.658 28.298 5.171 1 67.76 276 ASP A CA 1
ATOM 2165 C C . ASP A 1 276 ? 14.51 27.83 6.062 1 67.76 276 ASP A C 1
ATOM 2167 O O . ASP A 1 276 ? 13.387 28.324 5.947 1 67.76 276 ASP A O 1
ATOM 2171 N N . GLN A 1 277 ? 14.665 27.101 6.901 1 69.06 277 GLN A N 1
ATOM 2172 C CA . GLN A 1 277 ? 13.667 26.383 7.686 1 69.06 277 GLN A CA 1
ATOM 2173 C C . GLN A 1 277 ? 12.996 27.306 8.699 1 69.06 277 GLN A C 1
ATOM 2175 O O . GLN A 1 277 ? 11.803 27.166 8.979 1 69.06 277 GLN A O 1
ATOM 2180 N N . VAL A 1 278 ? 13.712 28.273 9.181 1 64.18 278 VAL A N 1
ATOM 2181 C CA . VAL A 1 278 ? 13.2 29.134 10.243 1 64.18 278 VAL A CA 1
ATOM 2182 C C . VAL A 1 278 ? 12.085 30.023 9.696 1 64.18 278 VAL A C 1
ATOM 2184 O O . VAL A 1 278 ? 11.127 30.336 10.406 1 64.18 278 VAL A O 1
ATOM 2187 N N . ILE A 1 279 ? 12.138 30.336 8.389 1 65.75 279 ILE A N 1
ATOM 2188 C CA . ILE A 1 279 ? 11.151 31.208 7.763 1 65.75 279 ILE A CA 1
ATOM 2189 C C . ILE A 1 279 ? 10.09 30.365 7.058 1 65.75 279 ILE A C 1
ATOM 2191 O O . ILE A 1 279 ? 8.899 30.68 7.115 1 65.75 279 ILE A O 1
ATOM 2195 N N . ALA A 1 280 ? 10.515 29.328 6.549 1 69.94 280 ALA A N 1
ATOM 2196 C CA . ALA A 1 280 ? 9.635 28.548 5.682 1 69.94 280 ALA A CA 1
ATOM 2197 C C . ALA A 1 280 ? 8.64 27.732 6.502 1 69.94 280 ALA A C 1
ATOM 2199 O O . ALA A 1 280 ? 7.467 27.623 6.137 1 69.94 280 ALA A O 1
ATOM 2200 N N . TYR A 1 281 ? 9.059 27.305 7.674 1 73.16 281 TYR A N 1
ATOM 2201 C CA . TYR A 1 281 ? 8.227 26.383 8.438 1 73.16 281 TYR A CA 1
ATOM 2202 C C . TYR A 1 281 ? 6.962 27.072 8.934 1 73.16 281 TYR A C 1
ATOM 2204 O O . TYR A 1 281 ? 5.854 26.571 8.729 1 73.16 281 TYR A O 1
ATOM 2212 N N . PRO A 1 282 ? 7.097 28.22 9.529 1 69.59 282 PRO A N 1
ATOM 2213 C CA . PRO A 1 282 ? 5.881 28.884 10.005 1 69.59 282 PRO A CA 1
ATOM 2214 C C . PRO A 1 282 ? 4.945 29.288 8.868 1 69.59 282 PRO A C 1
ATOM 2216 O O . PRO A 1 282 ? 3.722 29.207 9.012 1 69.59 282 PRO A O 1
ATOM 2219 N N . ILE A 1 283 ? 5.48 29.662 7.764 1 71.14 283 ILE A N 1
ATOM 2220 C CA . ILE A 1 283 ? 4.671 30.075 6.622 1 71.14 283 ILE A CA 1
ATOM 2221 C C . ILE A 1 283 ? 3.94 28.866 6.043 1 71.14 283 ILE A C 1
ATOM 2223 O O . ILE A 1 283 ? 2.733 28.921 5.797 1 71.14 283 ILE A O 1
ATOM 2227 N N . LEU A 1 284 ? 4.638 27.798 6.008 1 77.95 284 LEU A N 1
ATOM 2228 C CA . LEU A 1 284 ? 4.095 26.61 5.358 1 77.95 284 LEU A CA 1
ATOM 2229 C C . LEU A 1 284 ? 3.12 25.884 6.28 1 77.95 284 LEU A C 1
ATOM 2231 O O . LEU A 1 284 ? 2.246 25.151 5.812 1 77.95 284 LEU A O 1
ATOM 2235 N N . SER A 1 285 ? 3.258 26.102 7.527 1 76.65 285 SER A N 1
ATOM 2236 C CA . SER A 1 285 ? 2.364 25.442 8.473 1 76.65 285 SER A CA 1
ATOM 2237 C C . SER A 1 285 ? 1.039 26.187 8.594 1 76.65 285 SER A C 1
ATOM 2239 O O . SER A 1 285 ? -0.002 25.577 8.845 1 76.65 285 SER A O 1
ATOM 2241 N N . LYS A 1 286 ? 1.031 27.405 8.328 1 75.65 286 LYS A N 1
ATOM 2242 C CA . LYS A 1 286 ? -0.174 28.187 8.589 1 75.65 286 LYS A CA 1
ATOM 2243 C C . LYS A 1 286 ? -0.929 28.482 7.296 1 75.65 286 LYS A C 1
ATOM 2245 O O . LYS A 1 286 ? -2.157 28.589 7.298 1 75.65 286 LYS A O 1
ATOM 2250 N N . ALA A 1 287 ? -0.164 28.583 6.216 1 78.24 287 ALA A N 1
ATOM 2251 C CA . ALA A 1 287 ? -0.775 28.962 4.945 1 78.24 287 ALA A CA 1
ATOM 2252 C C . ALA A 1 287 ? -1.83 27.945 4.519 1 78.24 287 ALA A C 1
ATOM 2254 O O . ALA A 1 287 ? -2.908 28.318 4.049 1 78.24 287 ALA A O 1
ATOM 2255 N N . PRO A 1 288 ? -1.55 26.697 4.774 1 83.01 288 PRO A N 1
ATOM 2256 C CA . PRO A 1 288 ? -2.583 25.728 4.399 1 83.01 288 PRO A CA 1
ATOM 2257 C C . PRO A 1 288 ? -3.867 25.892 5.21 1 83.01 288 PRO A C 1
ATOM 2259 O O . PRO A 1 288 ? -4.954 25.573 4.722 1 83.01 288 PRO A O 1
ATOM 2262 N N . GLY A 1 289 ? -3.754 26.373 6.386 1 81.52 289 GLY A N 1
ATOM 2263 C CA . GLY A 1 289 ? -4.925 26.611 7.215 1 81.52 289 GLY A CA 1
ATOM 2264 C C . GLY A 1 289 ? -5.885 27.622 6.616 1 81.52 289 GLY A C 1
ATOM 2265 O O . GLY A 1 289 ? -7.103 27.476 6.734 1 81.52 289 GLY A O 1
ATOM 2266 N N . ILE A 1 290 ? -5.309 28.547 5.984 1 81.01 290 ILE A N 1
ATOM 2267 C CA . ILE A 1 290 ? -6.128 29.569 5.341 1 81.01 290 ILE A CA 1
ATOM 2268 C C . ILE A 1 290 ? -6.921 28.949 4.193 1 81.01 290 ILE A C 1
ATOM 2270 O O . ILE A 1 290 ? -8.111 29.229 4.028 1 81.01 290 ILE A O 1
ATOM 2274 N N . ILE A 1 291 ? -6.316 28.141 3.467 1 86.64 291 ILE A N 1
ATOM 2275 C CA . ILE A 1 291 ? -6.965 27.502 2.327 1 86.64 291 ILE A CA 1
ATOM 2276 C C . ILE A 1 291 ? -8.088 26.591 2.816 1 86.64 291 ILE A C 1
ATOM 2278 O O . ILE A 1 291 ? -9.185 26.589 2.252 1 86.64 291 ILE A O 1
ATOM 2282 N N . VAL A 1 292 ? -7.77 25.891 3.83 1 85.67 292 VAL A N 1
ATOM 2283 C CA . VAL A 1 292 ? -8.774 24.987 4.379 1 85.67 292 VAL A CA 1
ATOM 2284 C C . VAL A 1 292 ? -9.976 25.788 4.874 1 85.67 292 VAL A C 1
ATOM 2286 O O . VAL A 1 292 ? -11.123 25.363 4.713 1 85.67 292 VAL A O 1
ATOM 2289 N N . SER A 1 293 ? -9.748 26.892 5.474 1 83.06 293 SER A N 1
ATOM 2290 C CA . SER A 1 293 ? -10.825 27.738 5.976 1 83.06 293 SER A CA 1
ATOM 2291 C C . SER A 1 293 ? -11.692 28.263 4.837 1 83.06 293 SER A C 1
ATOM 2293 O O . SER A 1 293 ? -12.91 28.388 4.983 1 83.06 293 SER A O 1
ATOM 2295 N N . LEU A 1 294 ? -11.05 28.548 3.752 1 84.05 294 LEU A N 1
ATOM 2296 C CA . LEU A 1 294 ? -11.805 29.005 2.59 1 84.05 294 LEU A CA 1
ATOM 2297 C C . LEU A 1 294 ? -12.723 27.903 2.071 1 84.05 294 LEU A C 1
ATOM 2299 O O . LEU A 1 294 ? -13.873 28.166 1.711 1 84.05 294 LEU A O 1
ATOM 2303 N N . TRP A 1 295 ? -12.236 26.704 2.074 1 83.5 295 TRP A N 1
ATOM 2304 C CA . TRP A 1 295 ? -13.062 25.573 1.667 1 83.5 295 TRP A CA 1
ATOM 2305 C C . TRP A 1 295 ? -14.226 25.373 2.632 1 83.5 295 TRP A C 1
ATOM 2307 O O . TRP A 1 295 ? -15.343 25.063 2.211 1 83.5 295 TRP A O 1
ATOM 2317 N N . ALA A 1 296 ? -13.927 25.544 3.867 1 79.85 296 ALA A N 1
ATOM 2318 C CA . ALA A 1 296 ? -14.922 25.287 4.905 1 79.85 296 ALA A CA 1
ATOM 2319 C C . ALA A 1 296 ? -16.037 26.329 4.866 1 79.85 296 ALA A C 1
ATOM 2321 O O . ALA A 1 296 ? -17.195 26.017 5.152 1 79.85 296 ALA A O 1
ATOM 2322 N N . ILE A 1 297 ? -15.738 27.543 4.494 1 78.72 297 ILE A N 1
ATOM 2323 C CA . ILE A 1 297 ? -16.71 28.63 4.476 1 78.72 297 ILE A CA 1
ATOM 2324 C C . ILE A 1 297 ? -17.488 28.606 3.162 1 78.72 297 ILE A C 1
ATOM 2326 O O . ILE A 1 297 ? -18.72 28.66 3.161 1 78.72 297 ILE A O 1
ATOM 2330 N N . PHE A 1 298 ? -16.772 28.475 2.081 1 79.96 298 PHE A N 1
ATOM 2331 C CA . PHE A 1 298 ? -17.395 28.695 0.781 1 79.96 298 PHE A CA 1
ATOM 2332 C C . PHE A 1 298 ? -17.959 27.394 0.224 1 79.96 298 PHE A C 1
ATOM 2334 O O . PHE A 1 298 ? -19.015 27.391 -0.412 1 79.96 298 PHE A O 1
ATOM 2341 N N . LEU A 1 299 ? -17.321 26.358 0.528 1 77.27 299 LEU A N 1
ATOM 2342 C CA . LEU A 1 299 ? -17.728 25.109 -0.105 1 77.27 299 LEU A CA 1
ATOM 2343 C C . LEU A 1 299 ? -18.606 24.286 0.831 1 77.27 299 LEU A C 1
ATOM 2345 O O . LEU A 1 299 ? -19.685 23.834 0.44 1 77.27 299 LEU A O 1
ATOM 2349 N N . PHE A 1 300 ? -18.207 24.147 2.078 1 76.83 300 PHE A N 1
ATOM 2350 C CA . PHE A 1 300 ? -18.905 23.229 2.97 1 76.83 300 PHE A CA 1
ATOM 2351 C C . PHE A 1 300 ? -19.849 23.986 3.896 1 76.83 300 PHE A C 1
ATOM 2353 O O . PHE A 1 300 ? -20.749 23.392 4.494 1 76.83 300 PHE A O 1
ATOM 2360 N N . LYS A 1 301 ? -19.666 25.314 4.002 1 74.68 301 LYS A N 1
ATOM 2361 C CA . LYS A 1 301 ? -20.507 26.154 4.849 1 74.68 301 LYS A CA 1
ATOM 2362 C C . LYS A 1 301 ? -20.573 25.608 6.273 1 74.68 301 LYS A C 1
ATOM 2364 O O . LYS A 1 301 ? -21.653 25.523 6.862 1 74.68 301 LYS A O 1
ATOM 2369 N N . GLU A 1 302 ? -19.439 25.068 6.648 1 74.48 302 GLU A N 1
ATOM 2370 C CA . GLU A 1 302 ? -19.319 24.536 8.002 1 74.48 302 GLU A CA 1
ATOM 2371 C C . GLU A 1 302 ? -19.32 25.657 9.037 1 74.48 302 GLU A C 1
ATOM 2373 O O . GLU A 1 302 ? -19.714 25.447 10.186 1 74.48 302 GLU A O 1
ATOM 2378 N N . ILE A 1 303 ? -18.78 26.754 8.672 1 71.45 303 ILE A N 1
ATOM 2379 C CA . ILE A 1 303 ? -18.713 27.917 9.551 1 71.45 303 ILE A CA 1
ATOM 2380 C C . ILE A 1 303 ? -19.763 28.942 9.13 1 71.45 303 ILE A C 1
ATOM 2382 O O . ILE A 1 303 ? -19.693 29.496 8.03 1 71.45 303 ILE A O 1
ATOM 2386 N N . GLN A 1 304 ? -20.728 28.846 10.026 1 76.49 304 GLN A N 1
ATOM 2387 C CA . GLN A 1 304 ? -21.816 29.763 9.704 1 76.49 304 GLN A CA 1
ATOM 2388 C C . GLN A 1 304 ? -21.957 30.846 10.771 1 76.49 304 GLN A C 1
ATOM 2390 O O . GLN A 1 304 ? -21.5 30.672 11.903 1 76.49 304 GLN A O 1
ATOM 2395 N N . GLY A 1 305 ? -22.431 31.953 10.398 1 76.37 305 GLY A N 1
ATOM 2396 C CA . GLY A 1 305 ? -22.655 33.047 11.33 1 76.37 305 GLY A CA 1
ATOM 2397 C C . GLY A 1 305 ? -21.618 34.148 11.218 1 76.37 305 GLY A C 1
ATOM 2398 O O . GLY A 1 305 ? -20.43 33.873 11.033 1 76.37 305 GLY A O 1
ATOM 2399 N N . LYS A 1 306 ? -22.035 35.283 11.229 1 81.69 306 LYS A N 1
ATOM 2400 C CA . LYS A 1 306 ? -21.154 36.44 11.101 1 81.69 306 LYS A CA 1
ATOM 2401 C C . LYS A 1 306 ? -20.132 36.481 12.234 1 81.69 306 LYS A C 1
ATOM 2403 O O . LYS A 1 306 ? -18.968 36.82 12.015 1 81.69 306 LYS A O 1
ATOM 2408 N N . ARG A 1 307 ? -20.598 36.076 13.376 1 81.45 307 ARG A N 1
ATOM 2409 C CA . ARG A 1 307 ? -19.704 36.112 14.53 1 81.45 307 ARG A CA 1
ATOM 2410 C C . ARG A 1 307 ? -18.586 35.084 14.389 1 81.45 307 ARG A C 1
ATOM 2412 O O . ARG A 1 307 ? -17.423 35.384 14.664 1 81.45 307 ARG A O 1
ATOM 2419 N N . ASN A 1 308 ? -18.988 33.939 13.966 1 83.68 308 ASN A N 1
ATOM 2420 C CA . ASN A 1 308 ? -17.997 32.881 13.797 1 83.68 308 ASN A CA 1
ATOM 2421 C C . ASN A 1 308 ? -17.028 33.198 12.661 1 83.68 308 ASN A C 1
ATOM 2423 O O . ASN A 1 308 ? -15.831 32.927 12.768 1 83.68 308 ASN A O 1
ATOM 2427 N N . ILE A 1 309 ? -17.519 33.801 11.642 1 84.51 309 ILE A N 1
ATOM 2428 C CA . ILE A 1 309 ? -16.684 34.141 10.495 1 84.51 309 ILE A CA 1
ATOM 2429 C C . ILE A 1 309 ? -15.721 35.265 10.872 1 84.51 309 ILE A C 1
ATOM 2431 O O . ILE A 1 309 ? -14.553 35.249 10.476 1 84.51 309 ILE A O 1
ATOM 2435 N N . LEU A 1 310 ? -16.237 36.174 11.64 1 85.53 310 LEU A N 1
ATOM 2436 C CA . LEU A 1 310 ? -15.388 37.273 12.085 1 85.53 310 LEU A CA 1
ATOM 2437 C C . LEU A 1 310 ? -14.29 36.768 13.016 1 85.53 310 LEU A C 1
ATOM 2439 O O . LEU A 1 310 ? -13.148 37.226 12.941 1 85.53 310 LEU A O 1
ATOM 2443 N N . GLN A 1 311 ? -14.639 35.954 13.856 1 85.54 311 GLN A N 1
ATOM 2444 C CA . GLN A 1 311 ? -13.657 35.361 14.758 1 85.54 311 GLN A CA 1
ATOM 2445 C C . GLN A 1 311 ? -12.593 34.59 13.983 1 85.54 311 GLN A C 1
ATOM 2447 O O . GLN A 1 311 ? -11.416 34.609 14.348 1 85.54 311 GLN A O 1
ATOM 2452 N N . LEU A 1 312 ? -13.069 33.947 13.02 1 84.58 312 LEU A N 1
ATOM 2453 C CA . LEU A 1 312 ? -12.139 33.214 12.167 1 84.58 312 LEU A CA 1
ATOM 2454 C C . LEU A 1 312 ? -11.167 34.166 11.479 1 84.58 312 LEU A C 1
ATOM 2456 O O . LEU A 1 312 ? -9.958 33.924 11.465 1 84.58 312 LEU A O 1
ATOM 2460 N N . TYR A 1 313 ? -11.709 35.249 10.943 1 84.74 313 TYR A N 1
ATOM 2461 C CA . TYR A 1 313 ? -10.866 36.226 10.263 1 84.74 313 TYR A CA 1
ATOM 2462 C C . TYR A 1 313 ? -9.89 36.876 11.237 1 84.74 313 TYR A C 1
ATOM 2464 O O . TYR A 1 313 ? -8.735 37.133 10.89 1 84.74 313 TYR A O 1
ATOM 2472 N N . LEU A 1 314 ? -10.335 37.099 12.366 1 86.06 314 LEU A N 1
ATOM 2473 C CA . LEU A 1 314 ? -9.471 37.674 13.391 1 86.06 314 LEU A CA 1
ATOM 2474 C C . LEU A 1 314 ? -8.337 36.718 13.746 1 86.06 314 LEU A C 1
ATOM 2476 O O . LEU A 1 314 ? -7.192 37.143 13.918 1 86.06 314 LEU A O 1
ATOM 2480 N N . GLY A 1 315 ? -8.721 35.498 13.909 1 83.88 315 GLY A N 1
ATOM 2481 C CA . GLY A 1 315 ? -7.696 34.504 14.185 1 83.88 315 GLY A CA 1
ATOM 2482 C C . GLY A 1 315 ? -6.642 34.416 13.098 1 83.88 315 GLY A C 1
ATOM 2483 O O . GLY A 1 315 ? -5.447 34.335 13.389 1 83.88 315 GLY A O 1
ATOM 2484 N N . ILE A 1 316 ? -7.084 34.472 11.867 1 82.42 316 ILE A N 1
ATOM 2485 C CA . ILE A 1 316 ? -6.178 34.398 10.726 1 82.42 316 ILE A CA 1
ATOM 2486 C C . ILE A 1 316 ? -5.273 35.628 10.705 1 82.42 316 ILE A C 1
ATOM 2488 O O . ILE A 1 316 ? -4.069 35.517 10.459 1 82.42 316 ILE A O 1
ATOM 2492 N N . PHE A 1 317 ? -5.86 36.73 10.99 1 85.98 317 PHE A N 1
ATOM 2493 C CA . PHE A 1 317 ? -5.11 37.98 10.995 1 85.98 317 PHE A CA 1
ATOM 2494 C C . PHE A 1 317 ? -4.028 37.957 12.069 1 85.98 317 PHE A C 1
ATOM 2496 O O . PHE A 1 317 ? -2.886 38.344 11.814 1 85.98 317 PHE A O 1
ATOM 2503 N N . VAL A 1 318 ? -4.334 37.566 13.221 1 85.93 318 VAL A N 1
ATOM 2504 C CA . VAL A 1 318 ? -3.386 37.49 14.327 1 85.93 318 VAL A CA 1
ATOM 2505 C C . VAL A 1 318 ? -2.273 36.501 13.987 1 85.93 318 VAL A C 1
ATOM 2507 O O . VAL A 1 318 ? -1.1 36.755 14.27 1 85.93 318 VAL A O 1
ATOM 2510 N N . THR A 1 319 ? -2.665 35.448 13.39 1 81.08 319 THR A N 1
ATOM 2511 C CA . T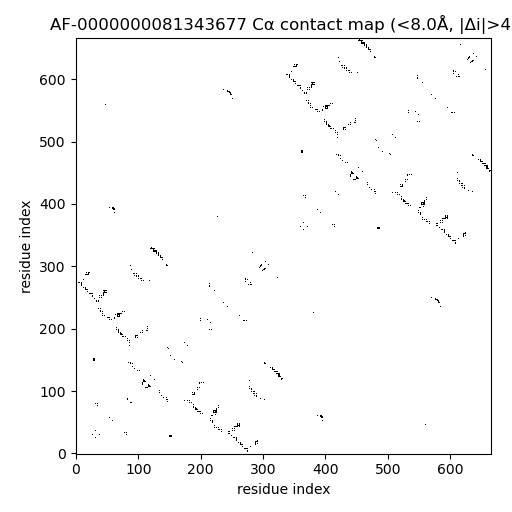HR A 1 319 ? -1.684 34.437 13.013 1 81.08 319 THR A CA 1
ATOM 2512 C C . THR A 1 319 ? -0.726 34.98 11.956 1 81.08 319 THR A C 1
ATOM 2514 O O . THR A 1 319 ? 0.48 34.735 12.02 1 81.08 319 THR A O 1
ATOM 2517 N N . LEU A 1 320 ? -1.214 35.651 10.977 1 80.44 320 LEU A N 1
ATOM 2518 C CA . LEU A 1 320 ? -0.38 36.24 9.935 1 80.44 320 LEU A CA 1
ATOM 2519 C C . LEU A 1 320 ? 0.573 37.276 10.522 1 80.44 320 LEU A C 1
ATOM 2521 O O . LEU A 1 320 ? 1.716 37.398 10.076 1 80.44 320 LEU A O 1
ATOM 2525 N N . LEU A 1 321 ? 0.109 38 11.483 1 83.88 321 LEU A N 1
ATOM 2526 C CA . LEU A 1 321 ? 0.959 38.961 12.177 1 83.88 321 LEU A CA 1
ATOM 2527 C C . LEU A 1 321 ? 2.1 38.254 12.901 1 83.88 321 LEU A C 1
ATOM 2529 O O . LEU A 1 321 ? 3.234 38.737 12.901 1 83.88 321 LEU A O 1
ATOM 2533 N N . GLY A 1 322 ? 1.782 37.182 13.504 1 79.58 322 GLY A N 1
ATOM 2534 C CA . GLY A 1 322 ? 2.81 36.398 14.171 1 79.58 322 GLY A CA 1
ATOM 2535 C C . GLY A 1 322 ? 3.883 35.893 13.224 1 79.58 322 GLY A C 1
ATOM 2536 O O . GLY A 1 322 ? 5.074 35.96 13.534 1 79.58 322 GLY A O 1
ATOM 2537 N N . ILE A 1 323 ? 3.499 35.45 12.048 1 75.71 323 ILE A N 1
ATOM 2538 C CA . ILE A 1 323 ? 4.429 34.959 11.036 1 75.71 323 ILE A CA 1
ATOM 2539 C C . ILE A 1 323 ? 5.309 36.106 10.546 1 75.71 323 ILE A C 1
ATOM 2541 O O . ILE A 1 323 ? 6.504 35.919 10.302 1 75.71 323 ILE A O 1
ATOM 2545 N N . ALA A 1 324 ? 4.692 37.182 10.366 1 77.82 324 ALA A N 1
ATOM 2546 C CA . ALA A 1 324 ? 5.442 38.359 9.935 1 77.82 324 ALA A CA 1
ATOM 2547 C C . ALA A 1 324 ? 6.522 38.723 10.95 1 77.82 324 ALA A C 1
ATOM 2549 O O . ALA A 1 324 ? 7.647 39.062 10.574 1 77.82 324 ALA A O 1
ATOM 2550 N N . PHE A 1 325 ? 6.217 38.641 12.223 1 80.52 325 PHE A N 1
ATOM 2551 C CA . PHE A 1 325 ? 7.187 38.929 13.273 1 80.52 325 PHE A CA 1
ATOM 2552 C C . PHE A 1 325 ? 8.341 37.934 13.231 1 80.52 325 PHE A C 1
ATOM 2554 O O . PHE A 1 325 ? 9.505 38.32 13.362 1 80.52 325 PHE A O 1
ATOM 2561 N N . ILE A 1 326 ? 8.059 36.724 12.981 1 73.3 326 ILE A N 1
ATOM 2562 C CA . ILE A 1 326 ? 9.069 35.672 12.932 1 73.3 326 ILE A CA 1
ATOM 2563 C C . ILE A 1 326 ? 9.967 35.875 11.714 1 73.3 326 ILE A C 1
ATOM 2565 O O . ILE A 1 326 ? 11.19 35.755 11.81 1 73.3 326 ILE A O 1
ATOM 2569 N N . SER A 1 327 ? 9.36 36.198 10.571 1 70.63 327 SER A N 1
ATOM 2570 C CA . SER A 1 327 ? 10.107 36.399 9.334 1 70.63 327 SER A CA 1
ATOM 2571 C C . SER A 1 327 ? 11.023 37.614 9.432 1 70.63 327 SER A C 1
ATOM 2573 O O . SER A 1 327 ? 12.141 37.599 8.914 1 70.63 327 SER A O 1
ATOM 2575 N N . MET A 1 328 ? 10.519 38.618 10.082 1 74.28 328 MET A N 1
ATOM 2576 C CA . MET A 1 328 ? 11.292 39.85 10.209 1 74.28 328 MET A CA 1
ATOM 2577 C C . MET A 1 328 ? 12.423 39.682 11.218 1 74.28 328 MET A C 1
ATOM 2579 O O . MET A 1 328 ? 13.389 40.448 11.209 1 74.28 328 MET A O 1
ATOM 2583 N N . SER A 1 329 ? 12.255 38.728 12.036 1 70.54 329 SER A N 1
ATOM 2584 C CA . SER A 1 329 ? 13.292 38.494 13.036 1 70.54 329 SER A CA 1
ATOM 2585 C C . SER A 1 329 ? 14.597 38.049 12.386 1 70.54 329 SER A C 1
ATOM 2587 O O . SER A 1 329 ? 15.662 38.127 13.002 1 70.54 329 SER A O 1
ATOM 2589 N N . LYS A 1 330 ? 14.637 37.47 11.253 1 64.83 330 LYS A N 1
ATOM 2590 C CA . LYS A 1 330 ? 15.858 37.067 10.562 1 64.83 330 LYS A CA 1
ATOM 2591 C C . LYS A 1 330 ? 16.441 38.225 9.756 1 64.83 330 LYS A C 1
ATOM 2593 O O . LYS A 1 330 ? 17.619 38.205 9.392 1 64.83 330 LYS A O 1
ATOM 2598 N N . VAL A 1 331 ? 15.516 39.109 9.223 1 54.04 331 VAL A N 1
ATOM 2599 C CA . VAL A 1 331 ? 16.032 40.196 8.398 1 54.04 331 VAL A CA 1
ATOM 2600 C C . VAL A 1 331 ? 16.769 41.206 9.275 1 54.04 331 VAL A C 1
ATOM 2602 O O . VAL A 1 331 ? 16.321 41.522 10.379 1 54.04 331 VAL A O 1
ATOM 2605 N N . GLU A 1 332 ? 18.114 41.187 9.304 1 46.87 332 GLU A N 1
ATOM 2606 C CA . GLU A 1 332 ? 18.88 42.288 9.88 1 46.87 332 GLU A CA 1
ATOM 2607 C C . GLU A 1 332 ? 18.239 43.635 9.559 1 46.87 332 GLU A C 1
ATOM 2609 O O . GLU A 1 332 ? 18.03 43.965 8.39 1 46.87 332 GLU A O 1
ATOM 2614 N N . PHE A 1 333 ? 17.338 44.047 10.444 1 35.07 333 PHE A N 1
ATOM 2615 C CA . PHE A 1 333 ? 17.162 45.48 10.242 1 35.07 333 PHE A CA 1
ATOM 2616 C C . PHE A 1 333 ? 18.437 46.237 10.594 1 35.07 333 PHE A C 1
ATOM 2618 O O . PHE A 1 333 ? 19.164 45.847 11.511 1 35.07 333 PHE A O 1
ATOM 2625 N N . MET B 1 1 ? 30.732 -14.561 -7.262 1 37.97 1 MET B N 1
ATOM 2626 C CA . MET B 1 1 ? 29.749 -15.636 -7.356 1 37.97 1 MET B CA 1
ATOM 2627 C C . MET B 1 1 ? 29.228 -16.019 -5.975 1 37.97 1 MET B C 1
ATOM 2629 O O . MET B 1 1 ? 30.012 -16.256 -5.055 1 37.97 1 MET B O 1
ATOM 2633 N N . HIS B 1 2 ? 28.093 -15.454 -5.518 1 51.76 2 HIS B N 1
ATOM 2634 C CA . HIS B 1 2 ? 27.675 -15.791 -4.161 1 51.76 2 HIS B CA 1
ATOM 2635 C C . HIS B 1 2 ? 27.785 -17.29 -3.907 1 51.76 2 HIS B C 1
ATOM 2637 O O . HIS B 1 2 ? 27.569 -18.096 -4.815 1 51.76 2 HIS B O 1
ATOM 2643 N N . PRO B 1 3 ? 28.581 -17.687 -2.941 1 57.38 3 PRO B N 1
ATOM 2644 C CA . PRO B 1 3 ? 28.748 -19.116 -2.669 1 57.38 3 PRO B CA 1
ATOM 2645 C C . PRO B 1 3 ? 27.419 -19.864 -2.606 1 57.38 3 PRO B C 1
ATOM 2647 O O . PRO B 1 3 ? 26.477 -19.403 -1.957 1 57.38 3 PRO B O 1
ATOM 2650 N N . THR B 1 4 ? 27.133 -20.655 -3.678 1 66.8 4 THR B N 1
ATOM 2651 C CA . THR B 1 4 ? 25.978 -21.538 -3.794 1 66.8 4 THR B CA 1
ATOM 2652 C C . THR B 1 4 ? 25.983 -22.584 -2.682 1 66.8 4 THR B C 1
ATOM 2654 O O . THR B 1 4 ? 26.988 -23.265 -2.468 1 66.8 4 THR B O 1
ATOM 2657 N N . ASN B 1 5 ? 25.205 -22.386 -1.544 1 80.57 5 ASN B N 1
ATOM 2658 C CA . ASN B 1 5 ? 24.991 -23.377 -0.495 1 80.57 5 ASN B CA 1
ATOM 2659 C C . ASN B 1 5 ? 23.744 -24.216 -0.763 1 80.57 5 ASN B C 1
ATOM 2661 O O . ASN B 1 5 ? 22.621 -23.737 -0.595 1 80.57 5 ASN B O 1
ATOM 2665 N N . PRO B 1 6 ? 23.973 -25.467 -1.189 1 79.99 6 PRO B N 1
ATOM 2666 C CA . PRO B 1 6 ? 22.844 -26.328 -1.55 1 79.99 6 PRO B CA 1
ATOM 2667 C C . PRO B 1 6 ? 21.861 -26.524 -0.399 1 79.99 6 PRO B C 1
ATOM 2669 O O . PRO B 1 6 ? 20.657 -26.668 -0.628 1 79.99 6 PRO B O 1
ATOM 2672 N N . ILE B 1 7 ? 22.358 -26.48 0.796 1 84.29 7 ILE B N 1
ATOM 2673 C CA . ILE B 1 7 ? 21.487 -26.663 1.951 1 84.29 7 ILE B CA 1
ATOM 2674 C C . ILE B 1 7 ? 20.539 -25.473 2.076 1 84.29 7 ILE B C 1
ATOM 2676 O O . ILE B 1 7 ? 19.331 -25.649 2.256 1 84.29 7 ILE B O 1
ATOM 2680 N N . THR B 1 8 ? 21.108 -24.314 1.913 1 85.25 8 THR B N 1
ATOM 2681 C CA . THR B 1 8 ? 20.287 -23.111 1.981 1 85.25 8 THR B CA 1
ATOM 2682 C C . THR B 1 8 ? 19.278 -23.079 0.837 1 85.25 8 THR B C 1
ATOM 2684 O O . THR B 1 8 ? 18.124 -22.692 1.03 1 85.25 8 THR B O 1
ATOM 2687 N N . GLY B 1 9 ? 19.668 -23.55 -0.226 1 85.33 9 GLY B N 1
ATOM 2688 C CA . GLY B 1 9 ? 18.774 -23.593 -1.372 1 85.33 9 GLY B CA 1
ATOM 2689 C C . GLY B 1 9 ? 17.618 -24.559 -1.19 1 85.33 9 GLY B C 1
ATOM 2690 O O . GLY B 1 9 ? 16.479 -24.246 -1.544 1 85.33 9 GLY B O 1
ATOM 2691 N N . THR B 1 10 ? 17.936 -25.68 -0.545 1 84.56 10 THR B N 1
ATOM 2692 C CA . THR B 1 10 ? 16.907 -26.693 -0.339 1 84.56 10 THR B CA 1
ATOM 2693 C C . THR B 1 10 ? 15.898 -26.233 0.71 1 84.56 10 THR B C 1
ATOM 2695 O O . THR B 1 10 ? 14.692 -26.425 0.545 1 84.56 10 THR B O 1
ATOM 2698 N N . ILE B 1 11 ? 16.327 -25.656 1.698 1 89.58 11 ILE B N 1
ATOM 2699 C CA . ILE B 1 11 ? 15.438 -25.153 2.74 1 89.58 11 ILE B CA 1
ATOM 2700 C C . ILE B 1 11 ? 14.528 -24.07 2.163 1 89.58 11 ILE B C 1
ATOM 2702 O O . ILE B 1 11 ? 13.322 -24.064 2.418 1 89.58 11 ILE B O 1
ATOM 2706 N N . CYS B 1 12 ? 15.105 -23.212 1.378 1 89.52 12 CYS B N 1
ATOM 2707 C CA . CYS B 1 12 ? 14.336 -22.143 0.752 1 89.52 12 CYS B CA 1
ATOM 2708 C C . CYS B 1 12 ? 13.314 -22.707 -0.227 1 89.52 12 CYS B C 1
ATOM 2710 O O . CYS B 1 12 ? 12.208 -22.178 -0.35 1 89.52 12 CYS B O 1
ATOM 2712 N N . ALA B 1 13 ? 13.694 -23.78 -0.807 1 86.86 13 ALA B N 1
ATOM 2713 C CA . ALA B 1 13 ? 12.778 -24.414 -1.753 1 86.86 13 ALA B CA 1
ATOM 2714 C C . ALA B 1 13 ? 11.571 -25.009 -1.033 1 86.86 13 ALA B C 1
ATOM 2716 O O . ALA B 1 13 ? 10.439 -24.898 -1.51 1 86.86 13 ALA B O 1
ATOM 2717 N N . ILE B 1 14 ? 11.799 -25.594 0.058 1 88.49 14 ILE B N 1
ATOM 2718 C CA . ILE B 1 14 ? 10.725 -26.206 0.833 1 88.49 14 ILE B CA 1
ATOM 2719 C C . ILE B 1 14 ? 9.781 -25.124 1.35 1 88.49 14 ILE B C 1
ATOM 2721 O O . ILE B 1 14 ? 8.559 -25.249 1.233 1 88.49 14 ILE B O 1
ATOM 2725 N N . ILE B 1 15 ? 10.309 -24.062 1.801 1 90.94 15 ILE B N 1
ATOM 2726 C CA . ILE B 1 15 ? 9.504 -22.968 2.333 1 90.94 15 ILE B CA 1
ATOM 2727 C C . ILE B 1 15 ? 8.699 -22.324 1.206 1 90.94 15 ILE B C 1
ATOM 2729 O O . ILE B 1 15 ? 7.517 -22.015 1.378 1 90.94 15 ILE B O 1
ATOM 2733 N N . SER B 1 16 ? 9.372 -22.158 0.16 1 90.98 16 SER B N 1
ATOM 2734 C CA . SER B 1 16 ? 8.705 -21.55 -0.988 1 90.98 16 SER B CA 1
ATOM 2735 C C . SER B 1 16 ? 7.537 -22.407 -1.466 1 90.98 16 SER B C 1
ATOM 2737 O O . SER B 1 16 ? 6.455 -21.888 -1.746 1 90.98 16 SER B O 1
ATOM 2739 N N . THR B 1 17 ? 7.725 -23.686 -1.478 1 88.56 17 THR B N 1
ATOM 2740 C CA . THR B 1 17 ? 6.698 -24.613 -1.937 1 88.56 17 THR B CA 1
ATOM 2741 C C . THR B 1 17 ? 5.492 -24.591 -1.001 1 88.56 17 THR B C 1
ATOM 2743 O O . THR B 1 17 ? 4.348 -24.529 -1.456 1 88.56 17 THR B O 1
ATOM 2746 N N . LEU B 1 18 ? 5.724 -24.538 0.201 1 90.06 18 LEU B N 1
ATOM 2747 C CA . LEU B 1 18 ? 4.658 -24.551 1.197 1 90.06 18 LEU B CA 1
ATOM 2748 C C . LEU B 1 18 ? 3.897 -23.23 1.195 1 90.06 18 LEU B C 1
ATOM 2750 O O . LEU B 1 18 ? 2.667 -23.217 1.286 1 90.06 18 LEU B O 1
ATOM 2754 N N . THR B 1 19 ? 4.59 -22.18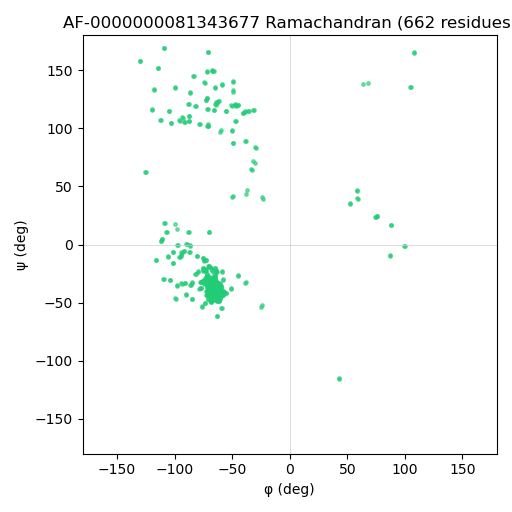9 1.049 1 91.71 19 THR B N 1
ATOM 2755 C CA . THR B 1 19 ? 3.955 -20.878 1.124 1 91.71 19 THR B CA 1
ATOM 2756 C C . THR B 1 19 ? 3.23 -20.552 -0.179 1 91.71 19 THR B C 1
ATOM 2758 O O . THR B 1 19 ? 2.129 -19.998 -0.161 1 91.71 19 THR B O 1
ATOM 2761 N N . PHE B 1 20 ? 3.802 -20.928 -1.257 1 89.47 20 PHE B N 1
ATOM 2762 C CA . PHE B 1 20 ? 3.119 -20.754 -2.533 1 89.47 20 PHE B CA 1
ATOM 2763 C C . PHE B 1 20 ? 1.846 -21.59 -2.585 1 89.47 20 PHE B C 1
ATOM 2765 O O . PHE B 1 20 ? 0.808 -21.122 -3.056 1 89.47 20 PHE B O 1
ATOM 2772 N N . GLY B 1 21 ? 1.949 -22.741 -2.107 1 87.3 21 GLY B N 1
ATOM 2773 C CA . GLY B 1 21 ? 0.817 -23.654 -2.139 1 87.3 21 GLY B CA 1
ATOM 2774 C C . GLY B 1 21 ? -0.305 -23.246 -1.203 1 87.3 21 GLY B C 1
ATOM 2775 O O . GLY B 1 21 ? -1.456 -23.645 -1.395 1 87.3 21 GLY B O 1
ATOM 2776 N N . SER B 1 22 ? 0.002 -22.412 -0.255 1 89.61 22 SER B N 1
ATOM 2777 C CA . SER B 1 22 ? -0.994 -22.028 0.74 1 89.61 22 SER B CA 1
ATOM 2778 C C . SER B 1 22 ? -1.405 -20.568 0.575 1 89.61 22 SER B C 1
ATOM 2780 O O . SER B 1 22 ? -2.188 -20.045 1.371 1 89.61 22 SER B O 1
ATOM 2782 N N . THR B 1 23 ? -0.949 -19.915 -0.388 1 88.92 23 THR B N 1
ATOM 2783 C CA . THR B 1 23 ? -1.156 -18.482 -0.568 1 88.92 23 THR B CA 1
ATOM 2784 C C . THR B 1 23 ? -2.636 -18.173 -0.78 1 88.92 23 THR B C 1
ATOM 2786 O O . THR B 1 23 ? -3.143 -17.167 -0.279 1 88.92 23 THR B O 1
ATOM 2789 N N . TYR B 1 24 ? -3.423 -19.041 -1.443 1 85.16 24 TYR B N 1
ATOM 2790 C CA . TYR B 1 24 ? -4.798 -18.719 -1.81 1 85.16 24 TYR B CA 1
ATOM 2791 C C . TYR B 1 24 ? -5.788 -19.488 -0.944 1 85.16 24 TYR B C 1
ATOM 2793 O O . TYR B 1 24 ? -7 -19.412 -1.159 1 85.16 24 TYR B O 1
ATOM 2801 N N . VAL B 1 25 ? -5.327 -20.122 0.097 1 82.91 25 VAL B N 1
ATOM 2802 C CA . VAL B 1 25 ? -6.177 -20.931 0.964 1 82.91 25 VAL B CA 1
ATOM 2803 C C . VAL B 1 25 ? -7.117 -20.026 1.758 1 82.91 25 VAL B C 1
ATOM 2805 O O . VAL B 1 25 ? -8.317 -20.298 1.853 1 82.91 25 VAL B O 1
ATOM 2808 N N . PRO B 1 26 ? -6.615 -18.851 2.248 1 78.95 26 PRO B N 1
ATOM 2809 C CA . PRO B 1 26 ? -7.501 -17.989 3.034 1 78.95 26 PRO B CA 1
ATOM 2810 C C . PRO B 1 26 ? -8.613 -17.364 2.194 1 78.95 26 PRO B C 1
ATOM 2812 O O . PRO B 1 26 ? -9.65 -16.969 2.733 1 78.95 26 PRO B O 1
ATOM 2815 N N . LEU B 1 27 ? -8.408 -17.33 0.976 1 79.07 27 LEU B N 1
ATOM 2816 C CA . LEU B 1 27 ? -9.362 -16.688 0.079 1 79.07 27 LEU B CA 1
ATOM 2817 C C . LEU B 1 27 ? -10.609 -17.548 -0.094 1 79.07 27 LEU B C 1
ATOM 2819 O O . LEU B 1 27 ? -11.682 -17.035 -0.421 1 79.07 27 LEU B O 1
ATOM 2823 N N . LYS B 1 28 ? -10.511 -18.77 0.137 1 77.65 28 LYS B N 1
ATOM 2824 C CA . LYS B 1 28 ? -11.602 -19.69 -0.173 1 77.65 28 LYS B CA 1
ATOM 2825 C C . LYS B 1 28 ? -12.677 -19.654 0.91 1 77.65 28 LYS B C 1
ATOM 2827 O O . LYS B 1 28 ? -13.811 -20.079 0.68 1 77.65 28 LYS B O 1
ATOM 2832 N N . TRP B 1 29 ? -12.393 -19.018 1.96 1 76.05 29 TRP B N 1
ATOM 2833 C CA . TRP B 1 29 ? -13.359 -18.985 3.053 1 76.05 29 TRP B CA 1
ATOM 2834 C C . TRP B 1 29 ? -14.24 -17.744 2.963 1 76.05 29 TRP B C 1
ATOM 2836 O O . TRP B 1 29 ? -15.259 -17.647 3.652 1 76.05 29 TRP B O 1
ATOM 2846 N N . PHE B 1 30 ? -13.883 -16.907 2.028 1 79.15 30 PHE B N 1
ATOM 2847 C CA . PHE B 1 30 ? -14.604 -15.64 1.981 1 79.15 30 PHE B CA 1
ATOM 2848 C C . PHE B 1 30 ? -15.093 -15.347 0.568 1 79.15 30 PHE B C 1
ATOM 2850 O O . PHE B 1 30 ? -14.645 -15.977 -0.393 1 79.15 30 PHE B O 1
ATOM 2857 N N . ASP B 1 31 ? -16.084 -14.514 0.586 1 76.31 31 ASP B N 1
ATOM 2858 C CA . ASP B 1 31 ? -16.593 -14.092 -0.715 1 76.31 31 ASP B CA 1
ATOM 2859 C C . ASP B 1 31 ? -15.608 -13.157 -1.414 1 76.31 31 ASP B C 1
ATOM 2861 O O . ASP B 1 31 ? -15.282 -12.089 -0.893 1 76.31 31 ASP B O 1
ATOM 2865 N N . LYS B 1 32 ? -15.093 -13.534 -2.491 1 76.87 32 LYS B N 1
ATOM 2866 C CA . LYS B 1 32 ? -14.049 -12.806 -3.207 1 76.87 32 LYS B CA 1
ATOM 2867 C C . LYS B 1 32 ? -14.651 -11.761 -4.142 1 76.87 32 LYS B C 1
ATOM 2869 O O . LYS B 1 32 ? -13.941 -10.884 -4.64 1 76.87 32 LYS B O 1
ATOM 2874 N N . SER B 1 33 ? -15.878 -11.674 -4.187 1 76.48 33 SER B N 1
ATOM 2875 C CA . SER B 1 33 ? -16.518 -10.757 -5.125 1 76.48 33 SER B CA 1
ATOM 2876 C C . SER B 1 33 ? -15.846 -10.808 -6.493 1 76.48 33 SER B C 1
ATOM 2878 O O . SER B 1 33 ? -15.81 -11.861 -7.134 1 76.48 33 SER B O 1
ATOM 2880 N N . ASP B 1 34 ? -15.206 -9.84 -7.057 1 79.99 34 ASP B N 1
ATOM 2881 C CA . ASP B 1 34 ? -14.504 -9.841 -8.337 1 79.99 34 ASP B CA 1
ATOM 2882 C C . ASP B 1 34 ? -13.016 -10.124 -8.146 1 79.99 34 ASP B C 1
ATOM 2884 O O . ASP B 1 34 ? -12.312 -10.446 -9.105 1 79.99 34 ASP B O 1
ATOM 2888 N N . GLY B 1 35 ? -12.498 -10.115 -7.011 1 85.97 35 GLY B N 1
ATOM 2889 C CA . GLY B 1 35 ? -11.139 -10.526 -6.697 1 85.97 35 GLY B CA 1
ATOM 2890 C C . GLY B 1 35 ? -10.128 -9.404 -6.84 1 85.97 35 GLY B C 1
ATOM 2891 O O . GLY B 1 35 ? -8.957 -9.568 -6.49 1 85.97 35 GLY B O 1
ATOM 2892 N N . LEU B 1 36 ? -10.554 -8.292 -7.397 1 89.76 36 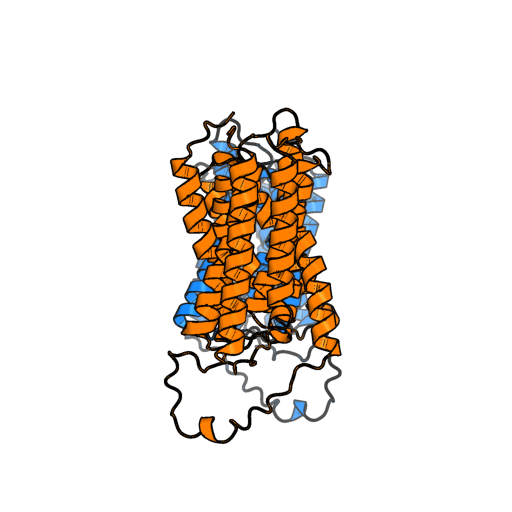LEU B N 1
ATOM 2893 C CA . LEU B 1 36 ? -9.616 -7.2 -7.634 1 89.76 36 LEU B CA 1
ATOM 2894 C C . LEU B 1 36 ? -9.227 -6.524 -6.324 1 89.76 36 LEU B C 1
ATOM 2896 O O . LEU B 1 36 ? -8.089 -6.075 -6.166 1 89.76 36 LEU B O 1
ATOM 2900 N N . TYR B 1 37 ? -10.2 -6.485 -5.404 1 89.27 37 TYR B N 1
ATOM 2901 C CA . TYR B 1 37 ? -9.869 -5.961 -4.084 1 89.27 37 TYR B CA 1
ATOM 2902 C C . TYR B 1 37 ? -8.896 -6.882 -3.359 1 89.27 37 TYR B C 1
ATOM 2904 O O . TYR B 1 37 ? -7.956 -6.416 -2.71 1 89.27 37 TYR B O 1
ATOM 2912 N N . PHE B 1 38 ? -9.08 -8.154 -3.521 1 89.84 38 PHE B N 1
ATOM 2913 C CA . PHE B 1 38 ? -8.191 -9.142 -2.92 1 89.84 38 PHE B CA 1
ATOM 2914 C C . PHE B 1 38 ? -6.772 -8.988 -3.453 1 89.84 38 PHE B C 1
ATOM 2916 O O . PHE B 1 38 ? -5.812 -8.959 -2.68 1 89.84 38 PHE B O 1
ATOM 2923 N N . GLN B 1 39 ? -6.661 -8.893 -4.719 1 91.61 39 GLN B N 1
ATOM 2924 C CA . GLN B 1 39 ? -5.358 -8.782 -5.367 1 91.61 39 GLN B CA 1
ATOM 2925 C C . GLN B 1 39 ? -4.623 -7.524 -4.913 1 91.61 39 GLN B C 1
ATOM 2927 O O . GLN B 1 39 ? -3.407 -7.547 -4.713 1 91.61 39 GLN B O 1
ATOM 2932 N N . TRP B 1 40 ? -5.315 -6.49 -4.777 1 92.73 40 TRP B N 1
ATOM 2933 C CA . TRP B 1 40 ? -4.724 -5.218 -4.374 1 92.73 40 TRP B CA 1
ATOM 2934 C C . TRP B 1 40 ? -4.197 -5.292 -2.945 1 92.73 40 TRP B C 1
ATOM 2936 O O . TRP B 1 40 ? -3.057 -4.905 -2.676 1 92.73 40 TRP B O 1
ATOM 2946 N N . ILE B 1 41 ? -4.986 -5.859 -2.037 1 92.87 41 ILE B N 1
ATOM 2947 C CA . ILE B 1 41 ? -4.595 -5.97 -0.636 1 92.87 41 ILE B CA 1
ATOM 2948 C C . ILE B 1 41 ? -3.472 -6.994 -0.493 1 92.87 41 ILE B C 1
ATOM 2950 O O . ILE B 1 41 ? -2.576 -6.83 0.339 1 92.87 41 ILE B O 1
ATOM 2954 N N . GLN B 1 42 ? -3.536 -7.948 -1.339 1 93.7 42 GLN B N 1
ATOM 2955 C CA . GLN B 1 42 ? -2.478 -8.952 -1.322 1 93.7 42 GLN B CA 1
ATOM 2956 C C . GLN B 1 42 ? -1.129 -8.336 -1.683 1 93.7 42 GLN B C 1
ATOM 2958 O O . GLN B 1 42 ? -0.097 -8.72 -1.128 1 93.7 42 GLN B O 1
ATOM 2963 N N . SER B 1 43 ? -1.174 -7.435 -2.652 1 94.55 43 SER B N 1
ATOM 2964 C CA . SER B 1 43 ? 0.063 -6.78 -3.066 1 94.55 43 SER B CA 1
ATOM 2965 C C . SER B 1 43 ? 0.643 -5.932 -1.939 1 94.55 43 SER B C 1
ATOM 2967 O O . SER B 1 43 ? 1.859 -5.746 -1.858 1 94.55 43 SER B O 1
ATOM 2969 N N . ILE B 1 44 ? -0.213 -5.466 -1.072 1 94.42 44 ILE B N 1
ATOM 2970 C CA . ILE B 1 44 ? 0.24 -4.705 0.087 1 94.42 44 ILE B CA 1
ATOM 2971 C C . ILE B 1 44 ? 0.973 -5.628 1.057 1 94.42 44 ILE B C 1
ATOM 2973 O O . ILE B 1 44 ? 2.014 -5.261 1.607 1 94.42 44 ILE B O 1
ATOM 2977 N N . GLY B 1 45 ? 0.39 -6.785 1.281 1 93.61 45 GLY B N 1
ATOM 2978 C CA . GLY B 1 45 ? 1.068 -7.755 2.127 1 93.61 45 GLY B CA 1
ATOM 2979 C C . GLY B 1 45 ? 2.442 -8.139 1.612 1 93.61 45 GLY B C 1
ATOM 2980 O O . GLY B 1 45 ? 3.391 -8.258 2.39 1 93.61 45 GLY B O 1
ATOM 2981 N N . GLN B 1 46 ? 2.503 -8.284 0.316 1 95.13 46 GLN B N 1
ATOM 2982 C CA . GLN B 1 46 ? 3.784 -8.603 -0.307 1 95.13 46 GLN B CA 1
ATOM 2983 C C . GLN B 1 46 ? 4.79 -7.474 -0.103 1 95.13 46 GLN B C 1
ATOM 2985 O O . GLN B 1 46 ? 5.977 -7.726 0.118 1 95.13 46 GLN B O 1
ATOM 2990 N N . LEU B 1 47 ? 4.347 -6.28 -0.24 1 94.64 47 LEU B N 1
ATOM 2991 C CA . LEU B 1 47 ? 5.213 -5.117 -0.084 1 94.64 47 LEU B CA 1
ATOM 2992 C C . LEU B 1 47 ? 5.774 -5.044 1.332 1 94.64 47 LEU B C 1
ATOM 2994 O O . LEU B 1 47 ? 6.917 -4.625 1.531 1 94.64 47 LEU B O 1
ATOM 2998 N N . LEU B 1 48 ? 5.012 -5.488 2.337 1 94.12 48 LEU B N 1
ATOM 2999 C CA . LEU B 1 48 ? 5.482 -5.497 3.718 1 94.12 48 LEU B CA 1
ATOM 3000 C C . LEU B 1 48 ? 6.699 -6.403 3.871 1 94.12 48 LEU B C 1
ATOM 3002 O O . LEU B 1 48 ? 7.67 -6.038 4.538 1 94.12 48 LEU B O 1
ATOM 3006 N N . ILE B 1 49 ? 6.653 -7.517 3.215 1 93.06 49 ILE B N 1
ATOM 3007 C CA . ILE B 1 49 ? 7.784 -8.438 3.267 1 93.06 49 ILE B CA 1
ATOM 3008 C C . ILE B 1 49 ? 8.974 -7.836 2.524 1 93.06 49 ILE B C 1
ATOM 3010 O O . ILE B 1 49 ? 10.117 -7.953 2.971 1 93.06 49 ILE B O 1
ATOM 3014 N N . GLY B 1 50 ? 8.698 -7.213 1.4 1 92.34 50 GLY B N 1
ATOM 3015 C CA . GLY B 1 50 ? 9.762 -6.544 0.669 1 92.34 50 GLY B CA 1
ATOM 3016 C C . GLY B 1 50 ? 10.469 -5.48 1.487 1 92.34 50 GLY B C 1
ATOM 3017 O O . GLY B 1 50 ? 11.698 -5.383 1.458 1 92.34 50 GLY B O 1
ATOM 3018 N N . ILE B 1 51 ? 9.692 -4.7 2.21 1 91.78 51 ILE B N 1
ATOM 3019 C CA . ILE B 1 51 ? 10.261 -3.654 3.053 1 91.78 51 ILE B CA 1
ATOM 3020 C C . ILE B 1 51 ? 11.084 -4.285 4.174 1 91.78 51 ILE B C 1
ATOM 3022 O O . ILE B 1 51 ? 12.173 -3.805 4.498 1 91.78 51 ILE B O 1
ATOM 3026 N N . LEU B 1 52 ? 10.574 -5.328 4.756 1 90.26 52 LEU B N 1
ATOM 3027 C CA . LEU B 1 52 ? 11.274 -6.019 5.833 1 90.26 52 LEU B CA 1
ATOM 3028 C C . LEU B 1 52 ? 12.628 -6.535 5.359 1 90.26 52 LEU B C 1
ATOM 3030 O O . LEU B 1 52 ? 13.628 -6.412 6.071 1 90.26 52 LEU B O 1
ATOM 3034 N N . ILE B 1 53 ? 12.682 -7.07 4.187 1 89.79 53 ILE B N 1
ATOM 3035 C CA . ILE B 1 53 ? 13.927 -7.595 3.637 1 89.79 53 ILE B CA 1
ATOM 3036 C C . ILE B 1 53 ? 14.901 -6.448 3.378 1 89.79 53 ILE B C 1
ATOM 3038 O O . ILE B 1 53 ? 16.096 -6.564 3.661 1 89.79 53 ILE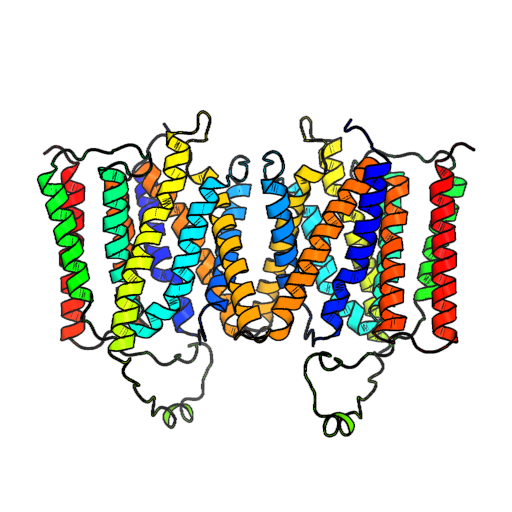 B O 1
ATOM 3042 N N . GLN B 1 54 ? 14.358 -5.351 2.883 1 88.43 54 GLN B N 1
ATOM 3043 C CA . GLN B 1 54 ? 15.195 -4.202 2.555 1 88.43 54 GLN B CA 1
ATOM 3044 C C . GLN B 1 54 ? 15.828 -3.607 3.81 1 88.43 54 GLN B C 1
ATOM 3046 O O . GLN B 1 54 ? 16.92 -3.038 3.751 1 88.43 54 GLN B O 1
ATOM 3051 N N . LEU B 1 55 ? 15.218 -3.703 4.922 1 85.84 55 LEU B N 1
ATOM 3052 C CA . LEU B 1 55 ? 15.725 -3.154 6.175 1 85.84 55 LEU B CA 1
ATOM 3053 C C . LEU B 1 55 ? 16.862 -4.01 6.723 1 85.84 55 LEU B C 1
ATOM 3055 O O . LEU B 1 55 ? 17.69 -3.527 7.499 1 85.84 55 LEU B O 1
ATOM 3059 N N . PHE B 1 56 ? 16.988 -5.309 6.297 1 84.47 56 PHE B N 1
ATOM 3060 C CA . PHE B 1 56 ? 17.979 -6.214 6.867 1 84.47 56 PHE B CA 1
ATOM 3061 C C . PHE B 1 56 ? 19.138 -6.427 5.901 1 84.47 56 PHE B C 1
ATOM 3063 O O . PHE B 1 56 ? 20.152 -7.029 6.261 1 84.47 56 PHE B O 1
ATOM 3070 N N . ILE B 1 57 ? 18.966 -5.983 4.725 1 80.08 57 ILE B N 1
ATOM 3071 C CA . ILE B 1 57 ? 20.037 -6.156 3.749 1 80.08 57 ILE B CA 1
ATOM 3072 C C . ILE B 1 57 ? 20.69 -4.808 3.455 1 80.08 57 ILE B C 1
ATOM 3074 O O . ILE B 1 57 ? 20.244 -3.773 3.956 1 80.08 57 ILE B O 1
ATOM 3078 N N . GLU B 1 58 ? 21.751 -4.842 2.802 1 76.31 58 GLU B N 1
ATOM 3079 C CA . GLU B 1 58 ? 22.421 -3.611 2.394 1 76.31 58 GLU B CA 1
ATOM 3080 C C . GLU B 1 58 ? 21.507 -2.744 1.534 1 76.31 58 GLU B C 1
ATOM 3082 O O . GLU B 1 58 ? 20.739 -3.26 0.719 1 76.31 58 GLU B O 1
ATOM 3087 N N . PRO B 1 59 ? 21.539 -1.561 1.784 1 72.58 59 PRO B N 1
ATOM 3088 C CA . PRO B 1 59 ? 20.677 -0.626 1.057 1 72.58 59 PRO B CA 1
ATOM 3089 C C . PRO B 1 59 ? 20.856 -0.713 -0.457 1 72.58 59 PRO B C 1
ATOM 3091 O O . PRO B 1 59 ? 21.983 -0.647 -0.954 1 72.58 59 PRO B O 1
ATOM 3094 N N . CYS B 1 60 ? 19.787 -1.144 -1.099 1 77.54 60 CYS B N 1
ATOM 3095 C CA . CYS B 1 60 ? 19.77 -1.206 -2.557 1 77.54 60 CYS B CA 1
ATOM 3096 C C . CYS B 1 60 ? 18.692 -0.294 -3.129 1 77.54 60 CYS B C 1
ATOM 3098 O O . CYS B 1 60 ? 17.587 -0.218 -2.591 1 77.54 60 CYS B O 1
ATOM 3100 N N . PRO B 1 61 ? 19.12 0.401 -4.079 1 78.6 61 PRO B N 1
ATOM 3101 C CA . PRO B 1 61 ? 18.143 1.314 -4.676 1 78.6 61 PRO B CA 1
ATOM 3102 C C . PRO B 1 61 ? 17.073 0.586 -5.487 1 78.6 61 PRO B C 1
ATOM 3104 O O . PRO B 1 61 ? 17.237 -0.592 -5.815 1 78.6 61 PRO B O 1
ATOM 3107 N N . LEU B 1 62 ? 16.079 1.282 -5.769 1 84.54 62 LEU B N 1
ATOM 3108 C CA . LEU B 1 62 ? 14.994 0.782 -6.607 1 84.54 62 LEU B CA 1
ATOM 3109 C C . LEU B 1 62 ? 15.434 0.685 -8.064 1 84.54 62 LEU B C 1
ATOM 3111 O O . LEU B 1 62 ? 15.992 1.638 -8.613 1 84.54 62 LEU B O 1
ATOM 3115 N N . HIS B 1 63 ? 15.296 -0.49 -8.603 1 86.82 63 HIS B N 1
ATOM 3116 C CA . HIS B 1 63 ? 15.657 -0.723 -9.997 1 86.82 63 HIS B CA 1
ATOM 3117 C C . HIS B 1 63 ? 14.416 -0.835 -10.876 1 86.82 63 HIS B C 1
ATOM 3119 O O . HIS B 1 63 ? 13.641 -1.785 -10.746 1 86.82 63 HIS B O 1
ATOM 3125 N N . PRO B 1 64 ? 14.164 0.021 -11.784 1 86.12 64 PRO B N 1
ATOM 3126 C CA . PRO B 1 64 ? 12.949 0.037 -12.602 1 86.12 64 PRO B CA 1
ATOM 3127 C C . PRO B 1 64 ? 12.773 -1.238 -13.423 1 86.12 64 PRO B C 1
ATOM 3129 O O . PRO B 1 64 ? 11.644 -1.686 -13.64 1 86.12 64 PRO B O 1
ATOM 3132 N N . ILE B 1 65 ? 13.843 -1.857 -13.876 1 87.65 65 ILE B N 1
ATOM 3133 C CA . ILE B 1 65 ? 13.744 -3.075 -14.672 1 87.65 65 ILE B CA 1
ATOM 3134 C C . ILE B 1 65 ? 13.269 -4.229 -13.792 1 87.65 65 ILE B C 1
ATOM 3136 O O . ILE B 1 65 ? 12.504 -5.086 -14.241 1 87.65 65 ILE B O 1
ATOM 3140 N N . ALA B 1 66 ? 13.755 -4.197 -12.589 1 88.29 66 ALA B N 1
ATOM 3141 C CA . ALA B 1 66 ? 13.31 -5.232 -11.659 1 88.29 66 ALA B CA 1
ATOM 3142 C C . ALA B 1 66 ? 11.833 -5.062 -11.315 1 88.29 66 ALA B C 1
ATOM 3144 O O . ALA B 1 66 ? 11.161 -6.027 -10.944 1 88.29 66 ALA B O 1
ATOM 3145 N N . MET B 1 67 ? 11.323 -3.866 -11.487 1 91.78 67 MET B N 1
ATOM 3146 C CA . MET B 1 67 ? 9.916 -3.596 -11.206 1 91.78 67 MET B CA 1
ATOM 3147 C C . MET B 1 67 ? 9.019 -4.224 -12.267 1 91.78 67 MET B C 1
ATOM 3149 O O . MET B 1 67 ? 7.845 -4.497 -12.012 1 91.78 67 MET B O 1
ATOM 3153 N N . LEU B 1 68 ? 9.59 -4.479 -13.407 1 90.98 68 LEU B N 1
ATOM 3154 C CA . LEU B 1 68 ? 8.827 -5.11 -14.479 1 90.98 68 LEU B CA 1
ATOM 3155 C C . LEU B 1 68 ? 8.453 -6.542 -14.111 1 90.98 68 LEU B C 1
ATOM 3157 O O . LEU B 1 68 ? 7.388 -7.028 -14.496 1 90.98 68 LEU B O 1
ATOM 3161 N N . SER B 1 69 ? 9.34 -7.158 -13.38 1 90.91 69 SER B N 1
ATOM 3162 C CA . SER B 1 69 ? 9.038 -8.505 -12.908 1 90.91 69 SER B CA 1
ATOM 3163 C C . SER B 1 69 ? 7.794 -8.516 -12.026 1 90.91 69 SER B C 1
ATOM 3165 O O . SER B 1 69 ? 6.946 -9.402 -12.15 1 90.91 69 SER B O 1
ATOM 3167 N N . GLY B 1 70 ? 7.701 -7.542 -11.215 1 91.93 70 GLY B N 1
ATOM 3168 C CA . GLY B 1 70 ? 6.526 -7.433 -10.365 1 91.93 70 GLY B CA 1
ATOM 3169 C C . GLY B 1 70 ? 5.263 -7.092 -11.134 1 91.93 70 GLY B C 1
ATOM 3170 O O . GLY B 1 70 ? 4.172 -7.54 -10.776 1 91.93 70 GLY B O 1
ATOM 3171 N N . MET B 1 71 ? 5.455 -6.339 -12.173 1 93.17 71 MET B N 1
ATOM 3172 C CA . MET B 1 71 ? 4.318 -5.981 -13.016 1 93.17 71 MET B CA 1
ATOM 3173 C C . MET B 1 71 ? 3.721 -7.219 -13.678 1 93.17 71 MET B C 1
ATOM 3175 O O . MET B 1 71 ? 2.499 -7.361 -13.749 1 93.17 71 MET B O 1
ATOM 3179 N N . PHE B 1 72 ? 4.568 -8.123 -14.138 1 92.27 72 PHE B N 1
ATOM 3180 C CA . PHE B 1 72 ? 4.098 -9.362 -14.746 1 92.27 72 PHE B CA 1
ATOM 3181 C C . PHE B 1 72 ? 3.276 -10.175 -13.753 1 92.27 72 PHE B C 1
ATOM 3183 O O . PHE B 1 72 ? 2.209 -10.687 -14.095 1 92.27 72 PHE B O 1
ATOM 3190 N N . TYR B 1 73 ? 3.738 -10.2 -12.616 1 91.3 73 TYR B N 1
ATOM 3191 C CA . TYR B 1 73 ? 3.045 -10.953 -11.577 1 91.3 73 TYR B CA 1
ATOM 3192 C C . TYR B 1 73 ? 1.673 -10.354 -11.292 1 91.3 73 TYR B C 1
ATOM 3194 O O . TYR B 1 73 ? 0.674 -11.075 -11.23 1 91.3 73 TYR B O 1
ATOM 3202 N N . SER B 1 74 ? 1.648 -9.048 -11.136 1 93.52 74 SER B N 1
ATOM 3203 C CA . SER B 1 74 ? 0.407 -8.393 -10.737 1 93.52 74 SER B CA 1
ATOM 3204 C C . SER B 1 74 ? -0.653 -8.504 -11.827 1 93.52 74 SER B C 1
ATOM 3206 O O . SER B 1 74 ? -1.837 -8.686 -11.534 1 93.52 74 SER B O 1
ATOM 3208 N N . ILE B 1 75 ? -0.234 -8.422 -13.067 1 92.51 75 ILE B N 1
ATOM 3209 C CA . ILE B 1 75 ? -1.178 -8.575 -14.169 1 92.51 75 ILE B CA 1
ATOM 3210 C C . ILE B 1 75 ? -1.731 -9.999 -14.18 1 92.51 75 ILE B C 1
ATOM 3212 O O . ILE B 1 75 ? -2.936 -10.202 -14.349 1 92.51 75 ILE B O 1
ATOM 3216 N N . GLY B 1 76 ? -0.89 -10.928 -14.033 1 91.23 76 GLY B N 1
ATOM 3217 C CA . GLY B 1 76 ? -1.332 -12.311 -13.958 1 91.23 76 GLY B CA 1
ATOM 3218 C C . GLY B 1 76 ? -2.21 -12.593 -12.754 1 91.23 76 GLY B C 1
ATOM 3219 O O . GLY B 1 76 ? -3.226 -13.283 -12.868 1 91.23 76 GLY B O 1
ATOM 3220 N N . ASN B 1 77 ? -1.863 -12.054 -11.633 1 90.78 77 ASN B N 1
ATOM 3221 C CA . ASN B 1 77 ? -2.598 -12.285 -10.394 1 90.78 77 ASN B CA 1
ATOM 3222 C C . ASN B 1 77 ? -3.998 -11.681 -10.451 1 90.78 77 ASN B C 1
ATOM 3224 O O . ASN B 1 77 ? -4.908 -12.146 -9.762 1 90.78 77 ASN B O 1
ATOM 3228 N N . SER B 1 78 ? -4.182 -10.613 -11.172 1 91.73 78 SER B N 1
ATOM 3229 C CA . SER B 1 78 ? -5.494 -9.986 -11.291 1 91.73 78 SER B CA 1
ATOM 3230 C C . SER B 1 78 ? -6.486 -10.91 -11.991 1 91.73 78 SER B C 1
ATOM 3232 O O . SER B 1 78 ? -7.699 -10.772 -11.819 1 91.73 78 SER B O 1
ATOM 3234 N N . LEU B 1 79 ? -5.942 -11.869 -12.722 1 90.68 79 LEU B N 1
ATOM 3235 C CA . LEU B 1 79 ? -6.806 -12.786 -13.458 1 90.68 79 LEU B CA 1
ATOM 3236 C C . LEU B 1 79 ? -6.927 -14.121 -12.731 1 90.68 79 LEU B C 1
ATOM 3238 O O . LEU B 1 79 ? -7.717 -14.98 -13.13 1 90.68 79 LEU B O 1
ATOM 3242 N N . THR B 1 80 ? -6.171 -14.235 -11.725 1 86.8 80 THR B N 1
ATOM 3243 C CA . THR B 1 80 ? -6.087 -15.514 -11.029 1 86.8 80 THR B CA 1
ATOM 3244 C C . THR B 1 80 ? -7.421 -15.862 -10.374 1 86.8 80 THR B C 1
ATOM 3246 O O . THR B 1 80 ? -7.885 -17 -10.465 1 86.8 80 THR B O 1
ATOM 3249 N N . VAL B 1 81 ? -8.034 -14.923 -9.73 1 83.85 81 VAL B N 1
ATOM 3250 C CA . VAL B 1 81 ? -9.297 -15.186 -9.048 1 83.85 81 VAL B CA 1
ATOM 3251 C C . VAL B 1 81 ? -10.374 -15.54 -10.071 1 83.85 81 VAL B C 1
ATOM 3253 O O . VAL B 1 81 ? -11.196 -16.429 -9.835 1 83.85 81 VAL B O 1
ATOM 3256 N N . PHE B 1 82 ? -10.329 -14.858 -11.146 1 84.88 82 PHE B N 1
ATOM 3257 C CA . PHE B 1 82 ? -11.269 -15.148 -12.222 1 84.88 82 PHE B CA 1
ATOM 3258 C C . PHE B 1 82 ? -11.089 -16.574 -12.73 1 84.88 82 PHE B C 1
ATOM 3260 O O . PHE B 1 82 ? -12.069 -17.28 -12.975 1 84.88 82 PHE B O 1
ATOM 3267 N N . ILE B 1 83 ? -9.925 -17.007 -12.902 1 86.77 83 ILE B N 1
ATOM 3268 C CA . ILE B 1 83 ? -9.609 -18.35 -13.376 1 86.77 83 ILE B CA 1
ATOM 3269 C C . ILE B 1 83 ? -10.039 -19.38 -12.335 1 86.77 83 ILE B C 1
ATOM 3271 O O . ILE B 1 83 ? -10.641 -20.401 -12.674 1 86.77 83 ILE B O 1
ATOM 3275 N N . MET B 1 84 ? -9.771 -19.091 -11.105 1 83.53 84 MET B N 1
ATOM 3276 C CA . MET B 1 84 ? -10.096 -20.021 -10.028 1 83.53 84 MET B CA 1
ATOM 3277 C C . MET B 1 84 ? -11.605 -20.208 -9.907 1 83.53 84 MET B C 1
ATOM 3279 O O . MET B 1 84 ? -12.074 -21.289 -9.548 1 83.53 84 MET B O 1
ATOM 3283 N N . ASP B 1 85 ? -12.307 -19.197 -10.174 1 81.06 85 ASP B N 1
ATOM 3284 C CA . ASP B 1 85 ? -13.762 -19.277 -10.104 1 81.06 85 ASP B CA 1
ATOM 3285 C C . ASP B 1 85 ? -14.324 -20.101 -11.261 1 81.06 85 ASP B C 1
ATOM 3287 O O . ASP B 1 85 ? -15.391 -20.705 -11.139 1 81.06 85 ASP B O 1
ATOM 3291 N N . GLY B 1 86 ? -13.55 -20.119 -12.336 1 81.04 86 GLY B N 1
ATOM 3292 C CA . GLY B 1 86 ? -14.038 -20.827 -13.509 1 81.04 86 GLY B CA 1
ATOM 3293 C C . GLY B 1 86 ? -13.632 -22.289 -13.535 1 81.04 86 GLY B C 1
ATOM 3294 O O . GLY B 1 86 ? -14.436 -23.155 -13.886 1 81.04 86 GLY B O 1
ATOM 3295 N N . VAL B 1 87 ? -12.452 -22.599 -13.213 1 82.46 87 VAL B N 1
ATOM 3296 C CA . VAL B 1 87 ? -11.957 -23.961 -13.382 1 82.46 87 VAL B CA 1
ATOM 3297 C C . VAL B 1 87 ? -11.629 -24.564 -12.018 1 82.46 87 VAL B C 1
ATOM 3299 O O . VAL B 1 87 ? -11.455 -25.779 -11.895 1 82.46 87 VAL B O 1
ATOM 3302 N N . GLY B 1 88 ? -11.571 -23.74 -11.013 1 78.72 88 GLY B N 1
ATOM 3303 C CA . GLY B 1 88 ? -11.219 -24.24 -9.693 1 78.72 88 GLY B CA 1
ATOM 3304 C C . GLY B 1 88 ? -9.833 -23.817 -9.244 1 78.72 88 GLY B C 1
ATOM 3305 O O . GLY B 1 88 ? -8.997 -23.439 -10.067 1 78.72 88 GLY B O 1
ATOM 3306 N N . LEU B 1 89 ? -9.631 -23.989 -8.015 1 79.75 89 LEU B N 1
ATOM 3307 C CA . LEU B 1 89 ? -8.375 -23.547 -7.419 1 79.75 89 LEU B CA 1
ATOM 3308 C C . LEU B 1 89 ? -7.23 -24.474 -7.813 1 79.75 89 LEU B C 1
ATOM 3310 O O . LEU B 1 89 ? -6.194 -24.016 -8.301 1 79.75 89 LEU B O 1
ATOM 3314 N N . ALA B 1 90 ? -7.436 -25.771 -7.638 1 79.13 90 ALA B N 1
ATOM 3315 C CA . ALA B 1 90 ? -6.369 -26.741 -7.869 1 79.13 90 ALA B CA 1
ATOM 3316 C C . ALA B 1 90 ? -6.027 -26.838 -9.353 1 79.13 90 ALA B C 1
ATOM 3318 O O . ALA B 1 90 ? -4.855 -26.78 -9.732 1 79.13 90 ALA B O 1
ATOM 3319 N N . ILE B 1 91 ? -7.02 -26.915 -10.164 1 82.32 91 ILE B N 1
ATOM 3320 C CA . ILE B 1 91 ? -6.814 -27.093 -11.597 1 82.32 91 ILE B CA 1
ATOM 3321 C C . ILE B 1 91 ? -6.202 -25.827 -12.192 1 82.32 91 ILE B C 1
ATOM 3323 O O . ILE B 1 91 ? -5.282 -25.899 -13.009 1 82.32 91 ILE B O 1
ATOM 3327 N N . GLY B 1 92 ? -6.691 -24.752 -11.765 1 81.92 92 GLY B N 1
ATOM 3328 C CA . GLY B 1 92 ? -6.117 -23.504 -12.241 1 81.92 92 GLY B CA 1
ATOM 3329 C C . GLY B 1 92 ? -4.648 -23.353 -11.895 1 81.92 92 GLY B C 1
ATOM 3330 O O . GLY B 1 92 ? -3.837 -22.988 -12.749 1 81.92 92 GLY B O 1
ATOM 3331 N N . TYR B 1 93 ? -4.345 -23.667 -10.707 1 84.87 93 TYR B N 1
ATOM 3332 C CA . TYR B 1 93 ? -2.972 -23.555 -10.226 1 84.87 93 TYR B CA 1
ATOM 3333 C C . TYR B 1 93 ? -2.052 -24.508 -10.98 1 84.87 93 TYR B C 1
ATOM 3335 O O . TYR B 1 93 ? -0.949 -24.128 -11.382 1 84.87 93 TYR B O 1
ATOM 3343 N N . LEU B 1 94 ? -2.524 -25.663 -11.212 1 82.27 94 LEU B N 1
ATOM 3344 C CA . LEU B 1 94 ? -1.71 -26.685 -11.86 1 82.27 94 LEU B CA 1
ATOM 3345 C C . LEU B 1 94 ? -1.497 -26.356 -13.334 1 82.27 94 LEU B C 1
ATOM 3347 O O . LEU B 1 94 ? -0.405 -26.563 -13.869 1 82.27 94 LEU B O 1
ATOM 3351 N N . LEU B 1 95 ? -2.466 -25.828 -13.923 1 83.94 95 LEU B N 1
ATOM 3352 C CA . LEU B 1 95 ? -2.379 -25.518 -15.346 1 83.94 95 LEU B CA 1
ATOM 3353 C C . LEU B 1 95 ? -1.426 -24.353 -15.592 1 83.94 95 LEU B C 1
ATOM 3355 O O . LEU B 1 95 ? -0.563 -24.426 -16.469 1 83.94 95 LEU B O 1
ATOM 3359 N N . TRP B 1 96 ? -1.589 -23.322 -14.807 1 86.05 96 TRP B N 1
ATOM 3360 C CA . TRP B 1 96 ? -0.698 -22.197 -15.071 1 86.05 96 TRP B CA 1
ATOM 3361 C C . TRP B 1 96 ? 0.73 -22.521 -14.644 1 86.05 96 TRP B C 1
ATOM 3363 O O . TRP B 1 96 ? 1.69 -22.009 -15.225 1 86.05 96 TRP B O 1
ATOM 3373 N N . ASN B 1 97 ? 0.907 -23.392 -13.696 1 85.04 97 ASN B N 1
ATOM 3374 C CA . ASN B 1 97 ? 2.249 -23.794 -13.29 1 85.04 97 ASN B CA 1
ATOM 3375 C C . ASN B 1 97 ? 2.946 -24.604 -14.38 1 85.04 97 ASN B C 1
ATOM 3377 O O . ASN B 1 97 ? 4.171 -24.557 -14.507 1 85.04 97 ASN B O 1
ATOM 3381 N N . THR B 1 98 ? 2.125 -25.347 -15.052 1 82.75 98 THR B N 1
ATOM 3382 C CA . THR B 1 98 ? 2.686 -26.087 -16.177 1 82.75 98 THR B CA 1
ATOM 3383 C C . THR B 1 98 ? 3.245 -25.131 -17.228 1 82.75 98 THR B C 1
ATOM 3385 O O . THR B 1 98 ? 4.366 -25.315 -17.708 1 82.75 98 THR B O 1
ATOM 3388 N N . VAL B 1 99 ? 2.532 -24.162 -17.495 1 84.76 99 VAL B N 1
ATOM 3389 C CA . VAL B 1 99 ? 2.966 -23.182 -18.485 1 84.76 99 VAL B CA 1
ATOM 3390 C C . VAL B 1 99 ? 4.162 -22.399 -17.948 1 84.76 99 VAL B C 1
ATOM 3392 O O . VAL B 1 99 ? 5.102 -22.103 -18.69 1 84.76 99 VAL B O 1
ATOM 3395 N N . THR B 1 100 ? 4.11 -22.087 -16.718 1 85.36 100 THR B N 1
ATOM 3396 C CA . THR B 1 100 ? 5.21 -21.372 -16.081 1 85.36 100 THR B CA 1
ATOM 3397 C C . THR B 1 100 ? 6.504 -22.175 -16.176 1 85.36 100 THR B C 1
ATOM 3399 O O . THR B 1 100 ? 7.57 -21.616 -16.445 1 85.36 100 THR B O 1
ATOM 3402 N N . CYS B 1 101 ? 6.391 -23.443 -15.955 1 80.27 101 CYS B N 1
ATOM 3403 C CA . CYS B 1 101 ? 7.546 -24.331 -16.018 1 80.27 101 CYS B CA 1
ATOM 3404 C C . CYS B 1 101 ? 8.139 -24.357 -17.421 1 80.27 101 CYS B C 1
ATOM 3406 O O . CYS B 1 101 ? 9.357 -24.26 -17.587 1 80.27 101 CYS B O 1
ATOM 3408 N N . VAL B 1 102 ? 7.284 -24.426 -18.362 1 79.06 102 VAL B N 1
ATOM 3409 C CA . VAL B 1 102 ? 7.734 -24.504 -19.748 1 79.06 102 VAL B CA 1
ATOM 3410 C C . VAL B 1 102 ? 8.388 -23.185 -20.155 1 79.06 102 VAL B C 1
ATOM 3412 O O . VAL B 1 102 ? 9.44 -23.179 -20.798 1 79.06 102 VAL B O 1
ATOM 3415 N N . CYS B 1 103 ? 7.796 -22.133 -19.775 1 80.78 103 CYS B N 1
ATOM 3416 C CA . CYS B 1 103 ? 8.323 -20.819 -20.129 1 80.78 103 CYS B CA 1
ATOM 3417 C C . CYS B 1 103 ? 9.645 -20.553 -19.419 1 80.78 103 CYS B C 1
ATOM 3419 O O . CYS B 1 103 ? 10.595 -20.061 -20.031 1 80.78 103 CYS B O 1
ATOM 3421 N N . GLY B 1 104 ? 9.635 -20.81 -18.162 1 74.89 104 GLY B N 1
ATOM 3422 C CA . GLY B 1 104 ? 10.872 -20.63 -17.419 1 74.89 104 GLY B CA 1
ATOM 3423 C C . GLY B 1 104 ? 12.02 -21.461 -17.961 1 74.89 104 GLY B C 1
ATOM 3424 O O . GLY B 1 104 ? 13.146 -20.973 -18.075 1 74.89 104 GLY B O 1
ATOM 3425 N N . TRP B 1 105 ? 11.688 -22.696 -18.273 1 72.87 105 TRP B N 1
ATOM 3426 C CA . TRP B 1 105 ? 12.682 -23.593 -18.855 1 72.87 105 TRP B CA 1
ATOM 3427 C C . TRP B 1 105 ? 13.158 -23.073 -20.208 1 72.87 105 TRP B C 1
ATOM 3429 O O . TRP B 1 105 ? 14.357 -23.084 -20.496 1 72.87 105 TRP B O 1
ATOM 3439 N N . ALA B 1 106 ? 12.239 -22.577 -21.021 1 74.4 106 ALA B N 1
ATOM 3440 C CA . ALA B 1 106 ? 12.585 -22.098 -22.357 1 74.4 106 ALA B CA 1
ATOM 3441 C C . ALA B 1 106 ? 13.477 -20.863 -22.283 1 74.4 106 ALA B C 1
ATOM 3443 O O . ALA B 1 106 ? 14.425 -20.726 -23.061 1 74.4 106 ALA B O 1
ATOM 3444 N N . VAL B 1 107 ? 13.221 -20.048 -21.354 1 76.11 107 VAL B N 1
ATOM 3445 C CA . VAL B 1 107 ? 13.988 -18.813 -21.225 1 76.11 107 VAL B CA 1
ATOM 3446 C C . VAL B 1 107 ? 15.407 -19.132 -20.759 1 76.11 107 VAL B C 1
ATOM 3448 O O . VAL B 1 107 ? 16.376 -18.556 -21.261 1 76.11 107 VAL B O 1
ATOM 3451 N N . THR B 1 108 ? 15.512 -20.031 -19.878 1 69.01 108 THR B N 1
ATOM 3452 C CA . THR B 1 108 ? 16.817 -20.364 -19.317 1 69.01 108 THR B CA 1
ATOM 3453 C C . THR B 1 108 ? 17.619 -21.226 -20.287 1 69.01 108 THR B C 1
ATOM 3455 O O . THR B 1 108 ? 18.836 -21.068 -20.406 1 69.01 108 THR B O 1
ATOM 3458 N N . ARG B 1 109 ? 16.938 -22.122 -20.977 1 71.73 109 ARG B N 1
ATOM 3459 C CA . ARG B 1 109 ? 17.616 -23.031 -21.896 1 71.73 109 ARG B CA 1
ATOM 3460 C C . ARG B 1 109 ? 18.08 -22.297 -23.149 1 71.73 109 ARG B C 1
ATOM 3462 O O . ARG B 1 109 ? 19.205 -22.497 -23.611 1 71.73 109 ARG B O 1
ATOM 3469 N N . PHE B 1 110 ? 17.177 -21.439 -23.672 1 73.36 110 PHE B N 1
ATOM 3470 C CA . PHE B 1 110 ? 17.493 -20.798 -24.943 1 73.36 110 PHE B CA 1
ATOM 3471 C C . PHE B 1 110 ? 18.071 -19.406 -24.719 1 73.36 110 PHE B C 1
ATOM 3473 O O . PHE B 1 110 ? 18.566 -18.775 -25.655 1 73.36 110 PHE B O 1
ATOM 3480 N N . GLY B 1 111 ? 18.177 -19.024 -23.409 1 66.31 111 GLY B N 1
ATOM 3481 C CA . GLY B 1 111 ? 18.719 -17.706 -23.118 1 66.31 111 GLY B CA 1
ATOM 3482 C C . GLY B 1 111 ? 17.932 -16.582 -23.763 1 66.31 111 GLY B C 1
ATOM 3483 O O . GLY B 1 111 ? 18.511 -15.692 -24.39 1 66.31 111 GLY B O 1
ATOM 3484 N N . LEU B 1 112 ? 16.722 -16.691 -23.618 1 67 112 LEU B N 1
ATOM 3485 C CA . LEU B 1 112 ? 15.873 -15.68 -24.239 1 67 112 LEU B CA 1
ATOM 3486 C C . LEU B 1 112 ? 15.939 -14.366 -23.468 1 67 112 LEU B C 1
ATOM 3488 O O . LEU B 1 112 ? 16.091 -14.366 -22.244 1 67 112 LEU B O 1
ATOM 3492 N N . PHE B 1 113 ? 15.982 -13.204 -24.059 1 66.39 113 PHE B N 1
ATOM 3493 C CA . PHE B 1 113 ? 15.938 -11.85 -23.518 1 66.39 113 PHE B CA 1
ATOM 3494 C C . PHE B 1 113 ? 17.274 -11.475 -22.888 1 66.39 113 PHE B C 1
ATOM 3496 O O . PHE B 1 113 ? 17.315 -10.742 -21.898 1 66.39 113 PHE B O 1
ATOM 3503 N N . GLY B 1 114 ? 18.331 -12.127 -23.34 1 59.46 114 GLY B N 1
ATOM 3504 C CA . GLY B 1 114 ? 19.671 -11.755 -22.914 1 59.46 114 GLY B CA 1
ATOM 3505 C C . GLY B 1 114 ? 20.109 -12.455 -21.642 1 59.46 114 GLY B C 1
ATOM 3506 O O . GLY B 1 114 ? 21.041 -12.008 -20.97 1 59.46 114 GLY B O 1
ATOM 3507 N N . ASN B 1 115 ? 19.399 -13.557 -21.253 1 63.35 115 ASN B N 1
ATOM 3508 C CA . ASN B 1 115 ? 19.783 -14.34 -20.083 1 63.35 115 ASN B CA 1
ATOM 3509 C C . ASN B 1 115 ? 20.865 -15.361 -20.423 1 63.35 115 ASN B C 1
ATOM 3511 O O . ASN B 1 115 ? 20.999 -15.77 -21.577 1 63.35 115 ASN B O 1
ATOM 3515 N N . PRO B 1 116 ? 21.735 -15.591 -19.493 1 63.28 116 PRO B N 1
ATOM 3516 C CA . PRO B 1 116 ? 22.77 -16.585 -19.785 1 63.28 116 PRO B CA 1
ATOM 3517 C C . PRO B 1 116 ? 22.196 -17.977 -20.042 1 63.28 116 PRO B C 1
ATOM 3519 O O . PRO B 1 116 ? 21.289 -18.415 -19.33 1 63.28 116 PRO B O 1
ATOM 3522 N N . GLN B 1 117 ? 22.519 -18.526 -21.202 1 64.64 117 GLN B N 1
ATOM 3523 C CA . GLN B 1 117 ? 22.095 -19.865 -21.598 1 64.64 117 GLN B CA 1
ATOM 3524 C C . GLN B 1 117 ? 22.721 -20.928 -20.701 1 64.64 117 GLN B C 1
ATOM 3526 O O . GLN B 1 117 ? 23.923 -20.89 -20.431 1 64.64 117 GLN B O 1
ATOM 3531 N N . GLN B 1 118 ? 21.841 -21.606 -19.98 1 64.02 118 GLN B N 1
ATOM 3532 C CA . GLN B 1 118 ? 22.351 -22.748 -19.23 1 64.02 118 GLN B CA 1
ATOM 3533 C C . GLN B 1 118 ? 22.159 -24.047 -20.007 1 64.02 118 GLN B C 1
ATOM 3535 O O . GLN B 1 118 ? 21.032 -24.411 -20.351 1 64.02 118 GLN B O 1
ATOM 3540 N N . LEU B 1 119 ? 23.185 -24.628 -20.552 1 63.9 119 LEU B N 1
ATOM 3541 C CA . LEU B 1 119 ? 23.128 -25.82 -21.391 1 63.9 119 LEU B CA 1
ATOM 3542 C C . LEU B 1 119 ? 23.043 -27.082 -20.54 1 63.9 119 LEU B C 1
ATOM 3544 O O . LEU B 1 119 ? 23.807 -27.244 -19.585 1 63.9 119 LEU B O 1
ATOM 3548 N N . PRO B 1 120 ? 21.886 -27.77 -20.794 1 63.75 120 PRO B N 1
ATOM 3549 C CA . PRO B 1 120 ? 21.835 -29.076 -20.134 1 63.75 120 PRO B CA 1
ATOM 3550 C C . PRO B 1 120 ? 22.853 -30.064 -20.701 1 63.75 120 PRO B C 1
ATOM 3552 O O . PRO B 1 120 ? 23.357 -29.867 -21.809 1 63.75 120 PRO B O 1
ATOM 3555 N N . HIS B 1 121 ? 23.395 -31.032 -19.912 1 67.52 121 HIS B N 1
ATOM 3556 C CA . HIS B 1 121 ? 24.325 -32.053 -20.379 1 67.52 121 HIS B CA 1
ATOM 3557 C C . HIS B 1 121 ? 23.675 -32.955 -21.422 1 67.52 121 HIS B C 1
ATOM 3559 O O . HIS B 1 121 ? 24.283 -33.259 -22.451 1 67.52 121 HIS B O 1
ATOM 3565 N N . SER B 1 122 ? 22.453 -33.452 -21.201 1 70.7 122 SER B N 1
ATOM 3566 C CA . SER B 1 122 ? 21.722 -34.297 -22.138 1 70.7 122 SER B CA 1
ATOM 3567 C C . SER B 1 122 ? 20.492 -33.58 -22.686 1 70.7 122 SER B C 1
ATOM 3569 O O . SER B 1 122 ? 19.502 -33.402 -21.973 1 70.7 122 SER B O 1
ATOM 3571 N N . ASN B 1 123 ? 20.467 -33.164 -23.883 1 74.68 123 ASN B N 1
ATOM 3572 C CA . ASN B 1 123 ? 19.398 -32.408 -24.526 1 74.68 123 ASN B CA 1
ATOM 3573 C C . ASN B 1 123 ? 18.133 -33.247 -24.679 1 74.68 123 ASN B C 1
ATOM 3575 O O . ASN B 1 123 ? 17.023 -32.741 -24.504 1 74.68 123 ASN B O 1
ATOM 3579 N N . TRP B 1 124 ? 18.389 -34.558 -24.962 1 77.5 124 TRP B N 1
ATOM 3580 C CA . TRP B 1 124 ? 17.237 -35.418 -25.213 1 77.5 124 TRP B CA 1
ATOM 3581 C C . TRP B 1 124 ? 16.421 -35.621 -23.941 1 77.5 124 TRP B C 1
ATOM 3583 O O . TRP B 1 124 ? 15.19 -35.559 -23.969 1 77.5 124 TRP B O 1
ATOM 3593 N N . LEU B 1 125 ? 17.082 -35.82 -22.884 1 77.75 125 LEU B N 1
ATOM 3594 C CA . LEU B 1 125 ? 16.387 -36.027 -21.618 1 77.75 125 LEU B CA 1
ATOM 3595 C C . LEU B 1 125 ? 15.657 -34.761 -21.184 1 77.75 125 LEU B C 1
ATOM 3597 O O . LEU B 1 125 ? 14.565 -34.832 -20.616 1 77.75 125 LEU B O 1
ATOM 3601 N N . ASN B 1 126 ? 16.264 -33.737 -21.617 1 77.15 126 ASN B N 1
ATOM 3602 C CA . ASN B 1 126 ? 15.667 -32.45 -21.277 1 77.15 126 ASN B CA 1
ATOM 3603 C C . ASN B 1 126 ? 14.37 -32.213 -22.046 1 77.15 126 ASN B C 1
ATOM 3605 O O . ASN B 1 126 ? 13.371 -31.78 -21.469 1 77.15 126 ASN B O 1
ATOM 3609 N N . ILE B 1 127 ? 14.345 -32.534 -23.276 1 78.5 127 ILE B N 1
ATOM 3610 C CA . ILE B 1 127 ? 13.169 -32.338 -24.116 1 78.5 127 ILE B CA 1
ATOM 3611 C C . ILE B 1 127 ? 12.068 -33.309 -23.697 1 78.5 127 ILE B C 1
ATOM 3613 O O . ILE B 1 127 ? 10.892 -32.942 -23.652 1 78.5 127 ILE B O 1
ATOM 3617 N N . LEU B 1 128 ? 12.443 -34.485 -23.361 1 82.19 128 LEU B N 1
ATOM 3618 C CA . LEU B 1 128 ? 11.481 -35.477 -22.892 1 82.19 128 LEU B CA 1
ATOM 3619 C C . LEU B 1 128 ? 10.824 -35.025 -21.593 1 82.19 128 LEU B C 1
ATOM 3621 O O . LEU B 1 128 ? 9.627 -35.24 -21.39 1 82.19 128 LEU B O 1
ATOM 3625 N N . GLY B 1 129 ? 11.604 -34.461 -20.844 1 79.8 129 GLY B N 1
ATOM 3626 C CA . GLY B 1 129 ? 11.07 -33.951 -19.591 1 79.8 129 GLY B CA 1
ATOM 3627 C C . GLY B 1 129 ? 10.017 -32.876 -19.785 1 79.8 129 GLY B C 1
ATOM 3628 O O . GLY B 1 129 ? 8.956 -32.919 -19.159 1 79.8 129 GLY B O 1
ATOM 3629 N N . VAL B 1 130 ? 10.289 -31.986 -20.702 1 78.63 130 VAL B N 1
ATOM 3630 C CA . VAL B 1 130 ? 9.365 -30.886 -20.953 1 78.63 130 VAL B CA 1
ATOM 3631 C C . VAL B 1 130 ? 8.071 -31.425 -21.558 1 78.63 130 VAL B C 1
ATOM 3633 O O . VAL B 1 130 ? 6.977 -30.994 -21.185 1 78.63 130 VAL B O 1
ATOM 3636 N N . ILE B 1 131 ? 8.172 -32.322 -22.425 1 83.04 131 ILE B N 1
ATOM 3637 C CA . ILE B 1 131 ? 7.006 -32.924 -23.062 1 83.04 131 ILE B CA 1
ATOM 3638 C C . ILE B 1 131 ? 6.159 -33.643 -22.014 1 83.04 131 ILE B C 1
ATOM 3640 O O . ILE B 1 131 ? 4.929 -33.556 -22.035 1 83.04 131 ILE B O 1
ATOM 3644 N N . THR B 1 132 ? 6.783 -34.321 -21.133 1 85.22 132 THR B N 1
ATOM 3645 C CA . THR B 1 132 ? 6.088 -35.058 -20.084 1 85.22 132 THR B CA 1
ATOM 3646 C C . THR B 1 132 ? 5.367 -34.102 -19.138 1 85.22 132 THR B C 1
ATOM 3648 O O . THR B 1 132 ? 4.25 -34.383 -18.696 1 85.22 132 THR B O 1
ATOM 3651 N N . VAL B 1 133 ? 5.958 -33.041 -18.902 1 80.23 133 VAL B N 1
ATOM 3652 C CA . VAL B 1 133 ? 5.338 -32.047 -18.032 1 80.23 133 VAL B CA 1
ATOM 3653 C C . VAL B 1 133 ? 4.099 -31.467 -18.709 1 80.23 133 VAL B C 1
ATOM 3655 O O . VAL B 1 133 ? 3.07 -31.26 -18.062 1 80.23 133 VAL B O 1
ATOM 3658 N N . CYS B 1 134 ? 4.171 -31.172 -19.993 1 82.48 134 CYS B N 1
ATOM 3659 C CA . CYS B 1 134 ? 3.036 -30.658 -20.75 1 82.48 134 CYS B CA 1
ATOM 3660 C C . CYS B 1 134 ? 1.895 -31.668 -20.777 1 82.48 134 CYS B C 1
ATOM 3662 O O . CYS B 1 134 ? 0.725 -31.291 -20.695 1 82.48 134 CYS B O 1
ATOM 3664 N N . LEU B 1 135 ? 2.284 -32.873 -20.825 1 84.6 135 LEU B N 1
ATOM 3665 C CA . LEU B 1 135 ? 1.279 -33.931 -20.809 1 84.6 135 LEU B CA 1
ATOM 3666 C C . LEU B 1 135 ? 0.571 -33.987 -19.46 1 84.6 135 LEU B C 1
ATOM 3668 O O . LEU B 1 135 ? -0.638 -34.223 -19.398 1 84.6 135 LEU B O 1
ATOM 3672 N N . GLY B 1 136 ? 1.32 -33.872 -18.464 1 79.64 136 GLY B N 1
ATOM 3673 C CA . GLY B 1 136 ? 0.706 -33.795 -17.148 1 79.64 136 GLY B CA 1
ATOM 3674 C C . GLY B 1 136 ? -0.313 -32.678 -17.03 1 79.64 136 GLY B C 1
ATOM 3675 O O . GLY B 1 136 ? -1.379 -32.862 -16.439 1 79.64 136 GLY B O 1
ATOM 3676 N N . GLY B 1 137 ? -0.016 -31.53 -17.579 1 77.64 137 GLY B N 1
ATOM 3677 C CA . GLY B 1 137 ? -0.955 -30.419 -17.597 1 77.64 137 GLY B CA 1
ATOM 3678 C C . GLY B 1 137 ? -2.227 -30.725 -18.364 1 77.64 137 GLY B C 1
ATOM 3679 O O . GLY B 1 137 ? -3.317 -30.318 -17.956 1 77.64 137 GLY B O 1
ATOM 3680 N N . ALA B 1 138 ? -2.091 -31.412 -19.443 1 80.03 138 ALA B N 1
ATOM 3681 C CA . ALA B 1 138 ? -3.242 -31.785 -20.262 1 80.03 138 ALA B CA 1
ATOM 3682 C C . ALA B 1 138 ? -4.169 -32.732 -19.506 1 80.03 138 ALA B C 1
ATOM 3684 O O . ALA B 1 138 ? -5.378 -32.752 -19.749 1 80.03 138 ALA B O 1
ATOM 3685 N N . ILE B 1 139 ? -3.58 -33.502 -18.616 1 83.8 139 ILE B N 1
ATOM 3686 C CA . ILE B 1 139 ? -4.367 -34.458 -17.845 1 83.8 139 ILE B CA 1
ATOM 3687 C C . ILE B 1 139 ? -5.226 -33.715 -16.824 1 83.8 139 ILE B C 1
ATOM 3689 O O . ILE B 1 139 ? -6.344 -34.137 -16.52 1 83.8 139 ILE B O 1
ATOM 3693 N N . TYR B 1 140 ? -4.747 -32.608 -16.383 1 81.51 140 TYR B N 1
ATOM 3694 C CA . TYR B 1 140 ? -5.478 -31.824 -15.394 1 81.51 140 TYR B CA 1
ATOM 3695 C C . TYR B 1 140 ? -6.679 -31.13 -16.027 1 81.51 140 TYR B C 1
ATOM 3697 O O . TYR B 1 140 ? -7.691 -30.897 -15.362 1 81.51 140 TYR B O 1
ATOM 3705 N N . ALA B 1 141 ? -6.603 -30.785 -17.285 1 74.82 141 ALA B N 1
ATOM 3706 C CA . ALA B 1 141 ? -7.51 -29.861 -17.96 1 74.82 141 ALA B CA 1
ATOM 3707 C C . ALA B 1 141 ? -8.949 -30.367 -17.906 1 74.82 141 ALA B C 1
ATOM 3709 O O . ALA B 1 141 ? -9.877 -29.594 -17.657 1 74.82 141 ALA B O 1
ATOM 3710 N N . PRO B 1 142 ? -9.178 -31.628 -17.975 1 75.35 142 PRO B N 1
ATOM 3711 C CA . PRO B 1 142 ? -10.573 -32.072 -18.039 1 75.35 142 PRO B CA 1
ATOM 3712 C C . PRO B 1 142 ? -11.176 -32.323 -16.659 1 75.35 142 PRO B C 1
ATOM 3714 O O . PRO B 1 142 ? -12.372 -32.604 -16.546 1 75.35 142 PRO B O 1
ATOM 3717 N N . ILE B 1 143 ? -10.494 -32.137 -15.676 1 76.53 143 ILE B N 1
ATOM 3718 C CA . ILE B 1 143 ? -11.015 -32.398 -14.338 1 76.53 143 ILE B CA 1
ATOM 3719 C C . ILE B 1 143 ? -12.051 -31.337 -13.972 1 76.53 143 ILE B C 1
ATOM 3721 O O . ILE B 1 143 ? -11.811 -30.14 -14.146 1 76.53 143 ILE B O 1
ATOM 3725 N N . LYS B 1 144 ? -13.282 -31.743 -13.564 1 70.52 144 LYS B N 1
ATOM 3726 C CA . LYS B 1 144 ? -14.372 -30.843 -13.2 1 70.52 144 LYS B CA 1
ATOM 3727 C C . LYS B 1 144 ? -14.284 -30.438 -11.731 1 70.52 144 LYS B C 1
ATOM 3729 O O . LYS B 1 144 ? -13.922 -31.251 -10.878 1 70.52 144 LYS B O 1
ATOM 3734 N N . HIS B 1 145 ? -14.383 -29.18 -11.551 1 70.23 145 HIS B N 1
ATOM 3735 C CA . HIS B 1 145 ? -14.374 -28.678 -10.182 1 70.23 145 HIS B CA 1
ATOM 3736 C C . HIS B 1 145 ? -15.788 -28.376 -9.696 1 70.23 145 HIS B C 1
ATOM 3738 O O . HIS B 1 145 ? -16.653 -27.994 -10.489 1 70.23 145 HIS B O 1
ATOM 3744 N N . VAL B 1 146 ? -16.072 -28.813 -8.481 1 65.7 146 VAL B N 1
ATOM 3745 C CA . VAL B 1 146 ? -17.354 -28.497 -7.86 1 65.7 146 VAL B CA 1
ATOM 3746 C C . VAL B 1 146 ? -17.259 -27.158 -7.132 1 65.7 146 VAL B C 1
ATOM 3748 O O . VAL B 1 146 ? -16.436 -26.991 -6.229 1 65.7 146 VAL B O 1
ATOM 3751 N N . PRO B 1 147 ? -17.872 -26.118 -7.706 1 62.02 147 PRO B N 1
ATOM 3752 C CA . PRO B 1 147 ? -17.795 -24.791 -7.09 1 62.02 147 PRO B CA 1
ATOM 3753 C C . PRO B 1 147 ? -18.161 -24.807 -5.608 1 62.02 147 PRO B C 1
ATOM 3755 O O . PRO B 1 147 ? -19.125 -25.467 -5.213 1 62.02 147 PRO B O 1
ATOM 3758 N N . THR B 1 148 ? -17.229 -24.832 -4.694 1 53.54 148 THR B N 1
ATOM 3759 C CA . THR B 1 148 ? -17.516 -24.802 -3.264 1 53.54 148 THR B CA 1
ATOM 3760 C C . THR B 1 148 ? -18.189 -23.489 -2.875 1 53.54 148 THR B C 1
ATOM 3762 O O . THR B 1 148 ? -17.792 -22.419 -3.342 1 53.54 148 THR B O 1
ATOM 3765 N N . LYS B 1 149 ? -19.413 -23.519 -2.271 1 50.13 149 LYS B N 1
ATOM 3766 C CA . LYS B 1 149 ? -20.092 -22.396 -1.63 1 50.13 149 LYS B CA 1
ATOM 3767 C C . LYS B 1 149 ? -19.16 -21.668 -0.665 1 50.13 149 LYS B C 1
ATOM 3769 O O . LYS B 1 149 ? -18.231 -22.268 -0.12 1 50.13 149 LYS B O 1
ATOM 3774 N N . VAL B 1 150 ? -19.07 -20.383 -0.73 1 52.02 150 VAL B N 1
ATOM 3775 C CA . VAL B 1 150 ? -18.471 -19.555 0.312 1 52.02 150 VAL B CA 1
ATOM 3776 C C . VAL B 1 150 ? -18.673 -20.213 1.675 1 52.02 150 VAL B C 1
ATOM 3778 O O . VAL B 1 150 ? -19.808 -20.392 2.123 1 52.02 150 VAL B O 1
ATOM 3781 N N . ARG B 1 151 ? -18.097 -21.274 2.077 1 48.32 151 ARG B N 1
ATOM 3782 C CA . ARG B 1 151 ? -18.28 -21.944 3.361 1 48.32 151 ARG B CA 1
ATOM 3783 C C . ARG B 1 151 ? -18.216 -20.946 4.513 1 48.32 151 ARG B C 1
ATOM 3785 O O . ARG B 1 151 ? -17.519 -19.933 4.425 1 48.32 151 ARG B O 1
ATOM 3792 N N . PRO B 1 152 ? -19.262 -20.733 5.399 1 47.17 152 PRO B N 1
ATOM 3793 C CA . PRO B 1 152 ? -19.194 -19.985 6.657 1 47.17 152 PRO B CA 1
ATOM 3794 C C . PRO B 1 152 ? -17.86 -20.163 7.378 1 47.17 152 PRO B C 1
ATOM 3796 O O . PRO B 1 152 ? -17.232 -21.219 7.271 1 47.17 152 PRO B O 1
ATOM 3799 N N . SER B 1 153 ? -17.146 -19.187 7.503 1 46.45 153 SER B N 1
ATOM 3800 C CA . SER B 1 153 ? -15.917 -19.19 8.29 1 46.45 153 SER B CA 1
ATOM 3801 C C . SER B 1 153 ? -16.016 -20.155 9.466 1 46.45 153 SER B C 1
ATOM 3803 O O . SER B 1 153 ? -17.047 -20.218 10.14 1 46.45 153 SER B O 1
ATOM 3805 N N . PRO B 1 154 ? -15.288 -21.153 9.557 1 45.42 154 PRO B N 1
ATOM 3806 C CA . PRO B 1 154 ? -15.389 -22.062 10.701 1 45.42 154 PRO B CA 1
ATOM 3807 C C . PRO B 1 154 ? -15.633 -21.329 12.018 1 45.42 154 PRO B C 1
ATOM 3809 O O . PRO B 1 154 ? -16.071 -21.939 12.997 1 45.42 154 PRO B O 1
ATOM 3812 N N . TRP B 1 155 ? -15.057 -20.086 12.156 1 44.9 155 TRP B N 1
ATOM 3813 C CA . TRP B 1 155 ? -15.177 -19.444 13.46 1 44.9 155 TRP B CA 1
ATOM 3814 C C . TRP B 1 155 ? -16.577 -18.873 13.659 1 44.9 155 TRP B C 1
ATOM 3816 O O . TRP B 1 155 ? -16.892 -18.341 14.727 1 44.9 155 TRP B O 1
ATOM 3826 N N . THR B 1 156 ? -17.157 -18.471 12.639 1 42.92 156 THR B N 1
ATOM 3827 C CA . THR B 1 156 ? -18.512 -18.011 12.921 1 42.92 156 THR B CA 1
ATOM 3828 C C . THR B 1 156 ? -19.428 -19.189 13.238 1 42.92 156 THR B C 1
ATOM 3830 O O . THR B 1 156 ? -19.481 -20.163 12.484 1 42.92 156 THR B O 1
ATOM 3833 N N . GLU B 1 157 ? -19.685 -19.376 14.464 1 39.43 157 GLU B N 1
ATOM 3834 C CA . GLU B 1 157 ? -20.761 -20.225 14.966 1 39.43 157 GLU B CA 1
ATOM 3835 C C . GLU B 1 157 ? -22.007 -20.113 14.092 1 39.43 157 GLU B C 1
ATOM 3837 O O . GLU B 1 157 ? -22.783 -19.166 14.227 1 39.43 157 GLU B O 1
ATOM 3842 N N . ILE B 1 158 ? -22.034 -20.109 12.803 1 39.13 158 ILE B N 1
ATOM 3843 C CA . ILE B 1 158 ? -23.374 -20.147 12.229 1 39.13 158 ILE B CA 1
ATOM 3844 C C . ILE B 1 158 ? -24.196 -21.24 12.91 1 39.13 158 ILE B C 1
ATOM 3846 O O . ILE B 1 158 ? -23.711 -22.356 13.109 1 39.13 158 ILE B O 1
ATOM 3850 N N . ASP B 1 159 ? -25.314 -20.871 13.517 1 37.37 159 ASP B N 1
ATOM 3851 C CA . ASP B 1 159 ? -26.492 -21.69 13.783 1 37.37 159 ASP B CA 1
ATOM 3852 C C . ASP B 1 159 ? -26.815 -22.592 12.595 1 37.37 159 ASP B C 1
ATOM 3854 O O . ASP B 1 159 ? -26.788 -22.147 11.445 1 37.37 159 ASP B O 1
ATOM 3858 N N . SER B 1 160 ? -26.742 -23.908 12.535 1 37.76 160 SER B N 1
ATOM 3859 C CA . SER B 1 160 ? -27.07 -25.107 11.77 1 37.76 160 SER B CA 1
ATOM 3860 C C . SER B 1 160 ? -28.264 -24.867 10.852 1 37.76 160 SER B C 1
ATOM 3862 O O . SER B 1 160 ? -28.311 -25.388 9.736 1 37.76 160 SER B O 1
ATOM 3864 N N . GLU B 1 161 ? -29.481 -24.344 11.303 1 36.15 161 GLU B N 1
ATOM 3865 C CA . GLU B 1 161 ? -30.803 -24.55 10.718 1 36.15 161 GLU B CA 1
ATOM 3866 C C . GLU B 1 161 ? -30.988 -23.708 9.459 1 36.15 161 GLU B C 1
ATOM 3868 O O . GLU B 1 161 ? -31.672 -24.124 8.522 1 36.15 161 GLU B O 1
ATOM 3873 N N . LYS B 1 162 ? -30.771 -22.411 9.524 1 39.14 162 LYS B N 1
ATOM 3874 C CA . LYS B 1 162 ? -31.293 -21.62 8.413 1 39.14 162 LYS B CA 1
ATOM 3875 C C . LYS B 1 162 ? -30.455 -21.82 7.154 1 39.14 162 LYS B C 1
ATOM 3877 O O . LYS B 1 162 ? -30.863 -21.423 6.061 1 39.14 162 LYS B O 1
ATOM 3882 N N . ASP B 1 163 ? -29.238 -22.095 7.271 1 38.66 163 ASP B N 1
ATOM 3883 C CA . ASP B 1 163 ? -28.421 -22.214 6.067 1 38.66 163 ASP B CA 1
ATOM 3884 C C . ASP B 1 163 ? -28.72 -23.516 5.328 1 38.66 163 ASP B C 1
ATOM 3886 O O . ASP B 1 163 ? -28.103 -23.809 4.301 1 38.66 163 ASP B O 1
ATOM 3890 N N . GLN B 1 164 ? -29.365 -24.459 5.834 1 37.25 164 GLN B N 1
ATOM 3891 C CA . GLN B 1 164 ? -29.809 -25.647 5.113 1 37.25 164 GLN B CA 1
ATOM 3892 C C . GLN B 1 164 ? -30.713 -25.274 3.941 1 37.25 164 GLN B C 1
ATOM 3894 O O . GLN B 1 164 ? -30.67 -25.915 2.889 1 37.25 164 GLN B O 1
ATOM 3899 N N . GLU B 1 165 ? -31.825 -24.489 4.206 1 38.13 165 GLU B N 1
ATOM 3900 C CA . GLU B 1 165 ? -32.862 -24.36 3.187 1 38.13 165 GLU B CA 1
ATOM 3901 C C . GLU B 1 165 ? -32.322 -23.678 1.933 1 38.13 165 GLU B C 1
ATOM 3903 O O . GLU B 1 165 ? -32.668 -24.062 0.814 1 38.13 165 GLU B O 1
ATOM 3908 N N . ASN B 1 166 ? -31.864 -22.44 2.04 1 38.22 166 ASN B N 1
ATOM 3909 C CA . ASN B 1 166 ? -31.52 -21.775 0.787 1 38.22 166 ASN B CA 1
ATOM 3910 C C . ASN B 1 166 ? -30.276 -22.389 0.15 1 38.22 166 ASN B C 1
ATOM 3912 O O . ASN B 1 166 ? -29.589 -21.734 -0.635 1 38.22 166 ASN B O 1
ATOM 3916 N N . GLU B 1 167 ? -29.772 -23.407 0.51 1 38.16 167 GLU B N 1
ATOM 3917 C CA . GLU B 1 167 ? -28.803 -24.383 0.02 1 38.16 167 GLU B CA 1
ATOM 3918 C C . GLU B 1 167 ? -29.066 -24.735 -1.441 1 38.16 167 GLU B C 1
ATOM 3920 O O . GLU B 1 167 ? -28.421 -25.628 -1.996 1 38.16 167 GLU B O 1
ATOM 3925 N N . ILE B 1 168 ? -30.338 -24.593 -1.881 1 37.38 168 ILE B N 1
ATOM 3926 C CA . ILE B 1 168 ? -30.443 -24.938 -3.295 1 37.38 168 ILE B CA 1
ATOM 3927 C C . ILE B 1 168 ? -29.351 -24.22 -4.084 1 37.38 168 ILE B C 1
ATOM 3929 O O . ILE B 1 168 ? -29.438 -23.013 -4.32 1 37.38 168 ILE B O 1
ATOM 3933 N N . VAL B 1 169 ? -28.225 -24.158 -3.62 1 41.88 169 VAL B N 1
ATOM 3934 C CA . VAL B 1 169 ? -26.997 -23.76 -4.3 1 41.88 169 VAL B CA 1
ATOM 3935 C C . VAL B 1 169 ? -27.062 -24.173 -5.769 1 41.88 169 VAL B C 1
ATOM 3937 O O . VAL B 1 169 ? -27.044 -25.364 -6.086 1 41.88 169 VAL B O 1
ATOM 3940 N N . PHE B 1 170 ? -27.91 -23.697 -6.567 1 38.07 170 PHE B N 1
ATOM 3941 C CA . PHE B 1 170 ? -27.887 -23.896 -8.011 1 38.07 170 PHE B CA 1
ATOM 3942 C C . PHE B 1 170 ? -26.458 -24.074 -8.511 1 38.07 170 PHE B C 1
ATOM 3944 O O . PHE B 1 170 ? -25.59 -23.243 -8.234 1 38.07 170 PHE B O 1
ATOM 3951 N N . HIS B 1 171 ? -25.852 -25.248 -8.45 1 43.55 171 HIS B N 1
ATOM 3952 C CA . HIS B 1 171 ? -24.714 -25.769 -9.199 1 43.55 171 HIS B CA 1
ATOM 3953 C C . HIS B 1 171 ? -24.554 -25.045 -10.532 1 43.55 171 HIS B C 1
ATOM 3955 O O . HIS B 1 171 ? -25.19 -25.413 -11.523 1 43.55 171 HIS B O 1
ATOM 3961 N N . ARG B 1 172 ? -24.738 -23.839 -10.609 1 48.6 172 ARG B N 1
ATOM 3962 C CA . ARG B 1 172 ? -24.591 -23.259 -11.94 1 48.6 172 ARG B CA 1
ATOM 3963 C C . ARG B 1 172 ? -23.284 -23.702 -12.589 1 48.6 172 ARG B C 1
ATOM 3965 O O . ARG B 1 172 ? -22.201 -23.429 -12.066 1 48.6 172 ARG B O 1
ATOM 3972 N N . GLU B 1 173 ? -23.311 -24.85 -13.274 1 58.8 173 GLU B N 1
ATOM 3973 C CA . GLU B 1 173 ? -22.254 -25.342 -14.152 1 58.8 173 GLU B CA 1
ATOM 3974 C C . GLU B 1 173 ? -21.625 -24.203 -14.951 1 58.8 173 GLU B C 1
ATOM 3976 O O . GLU B 1 173 ? -22.329 -23.307 -15.423 1 58.8 173 GLU B O 1
ATOM 3981 N N . VAL B 1 174 ? -20.404 -23.974 -14.664 1 66.96 174 VAL B N 1
ATOM 3982 C CA . VAL B 1 174 ? -19.675 -22.987 -15.454 1 66.96 174 VAL B CA 1
ATOM 3983 C C . VAL B 1 174 ? -19.853 -23.282 -16.942 1 66.96 174 VAL B C 1
ATOM 3985 O O . VAL B 1 174 ? -19.793 -24.439 -17.363 1 66.96 174 VAL B O 1
ATOM 3988 N N . SER B 1 175 ? -20.415 -22.364 -17.67 1 77.66 175 SER B N 1
ATOM 3989 C CA . SER B 1 175 ? -20.591 -22.485 -19.114 1 77.66 175 SER B CA 1
ATOM 3990 C C . SER B 1 175 ? -19.291 -22.901 -19.796 1 77.66 175 SER B C 1
ATOM 3992 O O . SER B 1 175 ? -18.202 -22.628 -19.287 1 77.66 175 SER B O 1
ATOM 3994 N N . PHE B 1 176 ? -19.422 -23.78 -20.79 1 78.24 176 PHE B N 1
ATOM 3995 C CA . PHE B 1 176 ? -18.287 -24.255 -21.572 1 78.24 176 PHE B CA 1
ATOM 3996 C C . PHE B 1 176 ? -17.462 -23.085 -22.095 1 78.24 176 PHE B C 1
ATOM 3998 O O . PHE B 1 176 ? -16.231 -23.136 -22.091 1 78.24 176 PHE B O 1
ATOM 4005 N N . SER B 1 177 ? -18.088 -22.098 -22.452 1 82.44 177 SER B N 1
ATOM 4006 C CA . SER B 1 177 ? -17.391 -20.93 -22.979 1 82.44 177 SER B CA 1
ATOM 4007 C C . SER B 1 177 ? -16.551 -20.254 -21.901 1 82.44 177 SER B C 1
ATOM 4009 O O . SER B 1 177 ? -15.43 -19.814 -22.164 1 82.44 177 SER B O 1
ATOM 4011 N N . ARG B 1 178 ? -17.062 -20.215 -20.761 1 84.06 178 ARG B N 1
ATOM 4012 C CA . ARG B 1 178 ? -16.331 -19.61 -19.652 1 84.06 178 ARG B CA 1
ATOM 4013 C C . ARG B 1 178 ? -15.129 -20.463 -19.258 1 84.06 178 ARG B C 1
ATOM 4015 O O . ARG B 1 178 ? -14.064 -19.932 -18.938 1 84.06 178 ARG B O 1
ATOM 4022 N N . ARG B 1 179 ? -15.34 -21.702 -19.384 1 83.85 179 ARG B N 1
ATOM 4023 C CA . ARG B 1 179 ? -14.25 -22.616 -19.059 1 83.85 179 ARG B CA 1
ATOM 4024 C C . ARG B 1 179 ? -13.111 -22.49 -20.066 1 83.85 179 ARG B C 1
ATOM 4026 O O . ARG B 1 179 ? -11.939 -22.471 -19.686 1 83.85 179 ARG B O 1
ATOM 4033 N N . LEU B 1 180 ? -13.453 -22.423 -21.317 1 85.28 180 LEU B N 1
ATOM 4034 C CA . LEU B 1 180 ? -12.451 -22.27 -22.365 1 85.28 180 LEU B CA 1
ATOM 4035 C C . LEU B 1 180 ? -11.7 -20.952 -22.212 1 85.28 180 LEU B C 1
ATOM 4037 O O . LEU B 1 180 ? -10.484 -20.898 -22.412 1 85.28 180 LEU B O 1
ATOM 4041 N N . LEU B 1 181 ? -12.41 -19.968 -21.851 1 89.18 181 LEU B N 1
ATOM 4042 C CA . LEU B 1 181 ? -11.78 -18.672 -21.623 1 89.18 181 LEU B CA 1
ATOM 4043 C C . LEU B 1 181 ? -10.786 -18.746 -20.469 1 89.18 181 LEU B C 1
ATOM 4045 O O . LEU B 1 181 ? -9.684 -18.198 -20.558 1 89.18 181 LEU B O 1
ATOM 4049 N N . CYS B 1 182 ? -11.166 -19.398 -19.498 1 87.68 182 CYS B N 1
ATOM 4050 C CA . CYS B 1 182 ? -10.294 -19.535 -18.337 1 87.68 182 CYS B CA 1
ATOM 4051 C C . CYS B 1 182 ? -9.049 -20.343 -18.682 1 87.68 182 CYS B C 1
ATOM 4053 O O . CYS B 1 182 ? -7.956 -20.046 -18.196 1 87.68 182 CYS B O 1
ATOM 4055 N N . LEU B 1 183 ? -9.181 -21.288 -19.585 1 85.25 183 LEU B N 1
ATOM 4056 C CA . LEU B 1 183 ? -8.038 -22.093 -20.002 1 85.25 183 LEU B CA 1
ATOM 4057 C C . LEU B 1 183 ? -7.048 -21.257 -20.805 1 85.25 183 LEU B C 1
ATOM 4059 O O . LEU B 1 183 ? -5.836 -21.365 -20.609 1 85.25 183 LEU B O 1
ATOM 4063 N N . VAL B 1 184 ? -7.574 -20.423 -21.636 1 88.62 184 VAL B N 1
ATOM 4064 C CA . VAL B 1 184 ? -6.721 -19.547 -22.431 1 88.62 184 VAL B CA 1
ATOM 4065 C C . VAL B 1 184 ? -6.027 -18.536 -21.521 1 88.62 184 VAL B C 1
ATOM 4067 O O . VAL B 1 184 ? -4.839 -18.251 -21.691 1 88.62 184 VAL B O 1
ATOM 4070 N N . LEU B 1 185 ? -6.734 -18.052 -20.573 1 91.08 185 LEU B N 1
ATOM 4071 C CA . LEU B 1 185 ? -6.173 -17.076 -19.645 1 91.08 185 LEU B CA 1
ATOM 4072 C C . LEU B 1 185 ? -5.098 -17.714 -18.77 1 91.08 185 LEU B C 1
ATOM 4074 O O . LEU B 1 185 ? -4.149 -17.043 -18.358 1 91.08 185 LEU B O 1
ATOM 4078 N N . THR B 1 186 ? -5.301 -18.986 -18.576 1 89.71 186 THR B N 1
ATOM 4079 C CA . THR B 1 186 ? -4.302 -19.69 -17.779 1 89.71 186 THR B CA 1
ATOM 4080 C C . THR B 1 186 ? -2.963 -19.74 -18.509 1 89.71 186 THR B C 1
ATOM 4082 O O . THR B 1 186 ? -1.905 -19.636 -17.885 1 89.71 186 THR B O 1
ATOM 4085 N N . ILE B 1 187 ? -3.013 -19.893 -19.776 1 87.78 187 ILE B N 1
ATOM 4086 C CA . ILE B 1 187 ? -1.799 -19.897 -20.585 1 87.78 187 ILE B CA 1
ATOM 4087 C C . ILE B 1 187 ? -1.138 -18.522 -20.531 1 87.78 187 ILE B C 1
ATOM 4089 O O . ILE B 1 187 ? 0.081 -18.418 -20.38 1 87.78 187 ILE B O 1
ATOM 4093 N N . PHE B 1 188 ? -1.915 -17.55 -20.628 1 91.32 188 PHE B N 1
ATOM 4094 C CA . PHE B 1 188 ? -1.416 -16.181 -20.574 1 91.32 188 PHE B CA 1
ATOM 4095 C C . PHE B 1 188 ? -0.786 -15.887 -19.218 1 91.32 188 PHE B C 1
ATOM 4097 O O . PHE B 1 188 ? 0.309 -15.326 -19.144 1 91.32 188 PHE B O 1
ATOM 4104 N N . VAL B 1 189 ? -1.464 -16.279 -18.18 1 91.23 189 VAL B N 1
ATOM 4105 C CA . VAL B 1 189 ? -0.978 -16.05 -16.824 1 91.23 189 VAL B CA 1
ATOM 4106 C C . VAL B 1 189 ? 0.297 -16.856 -16.588 1 91.23 189 VAL B C 1
ATOM 4108 O O . VAL B 1 189 ? 1.253 -16.357 -15.99 1 91.23 189 VAL B O 1
ATOM 4111 N N . GLY B 1 190 ? 0.335 -18.087 -17.083 1 88.25 190 GLY B N 1
ATOM 4112 C CA . GLY B 1 190 ? 1.528 -18.91 -16.966 1 88.25 190 GLY B CA 1
ATOM 4113 C C . GLY B 1 190 ? 2.736 -18.313 -17.665 1 88.25 190 GLY B C 1
ATOM 4114 O O . GLY B 1 190 ? 3.859 -18.41 -17.165 1 88.25 190 GLY B O 1
ATOM 4115 N N . PHE B 1 191 ? 2.453 -17.697 -18.743 1 88.09 191 PHE B N 1
ATOM 4116 C CA . PHE B 1 191 ? 3.515 -17.027 -19.484 1 88.09 191 PHE B CA 1
ATOM 4117 C C . PHE B 1 191 ? 4.076 -15.855 -18.687 1 88.09 191 PHE B C 1
ATOM 4119 O O . PHE B 1 191 ? 5.292 -15.66 -18.632 1 88.09 191 PHE B O 1
ATOM 4126 N N . LEU B 1 192 ? 3.24 -15.147 -18.065 1 90.01 192 LEU B N 1
ATOM 4127 C CA . LEU B 1 192 ? 3.67 -14.001 -17.272 1 90.01 192 LEU B CA 1
ATOM 4128 C C . LEU B 1 192 ? 4.456 -14.453 -16.046 1 90.01 192 LEU B C 1
ATOM 4130 O O . LEU B 1 192 ? 5.508 -13.888 -15.735 1 90.01 192 LEU B O 1
ATOM 4134 N N . TYR B 1 193 ? 3.95 -15.491 -15.41 1 86.94 193 TYR B N 1
ATOM 4135 C CA . TYR B 1 193 ? 4.613 -15.998 -14.213 1 86.94 193 TYR B CA 1
ATOM 4136 C C . TYR B 1 193 ? 5.957 -16.629 -14.56 1 86.94 193 TYR B C 1
ATOM 4138 O O . TYR B 1 193 ? 6.89 -16.598 -13.755 1 86.94 193 TYR B O 1
ATOM 4146 N N . GLY B 1 194 ? 6.044 -17.181 -15.675 1 82.15 194 GLY B N 1
ATOM 4147 C CA . GLY B 1 194 ? 7.289 -17.794 -16.109 1 82.15 194 GLY B CA 1
ATOM 4148 C C . GLY B 1 194 ? 8.375 -16.781 -16.421 1 82.15 194 GLY B C 1
ATOM 4149 O O . GLY B 1 194 ? 9.564 -17.1 -16.359 1 82.15 194 GLY B O 1
ATOM 4150 N N . ASN B 1 195 ? 7.971 -15.556 -16.633 1 81.78 195 ASN B N 1
ATOM 4151 C CA . ASN B 1 195 ? 8.93 -14.527 -17.022 1 81.78 195 ASN B CA 1
ATOM 4152 C C . ASN B 1 195 ? 9.179 -13.536 -15.889 1 81.78 195 ASN B C 1
ATOM 4154 O O . ASN B 1 195 ? 9.776 -12.479 -16.103 1 81.78 195 ASN B O 1
ATOM 4158 N N . PHE B 1 196 ? 8.848 -13.924 -14.708 1 82.67 196 PHE B N 1
ATOM 4159 C CA . PHE B 1 196 ? 9.038 -12.969 -13.623 1 82.67 196 PHE B CA 1
ATOM 4160 C C . PHE B 1 196 ? 10.513 -12.849 -13.26 1 82.67 196 PHE B C 1
ATOM 4162 O O . PHE B 1 196 ? 10.963 -11.793 -12.811 1 82.67 196 PHE B O 1
ATOM 4169 N N . LEU B 1 197 ? 11.252 -13.872 -13.589 1 79.2 197 LEU B N 1
ATOM 4170 C CA . LEU B 1 197 ? 12.66 -13.855 -13.207 1 79.2 197 LEU B CA 1
ATOM 4171 C C . LEU B 1 197 ? 13.525 -13.325 -14.345 1 79.2 197 LEU B C 1
ATOM 4173 O O . LEU B 1 197 ? 14.677 -12.94 -14.128 1 79.2 197 LEU B O 1
ATOM 4177 N N . THR B 1 198 ? 12.934 -13.168 -15.476 1 81.2 198 THR B N 1
ATOM 4178 C CA . THR B 1 198 ? 13.686 -12.822 -16.676 1 81.2 198 THR B CA 1
ATOM 4179 C C . THR B 1 198 ? 14.282 -11.422 -16.557 1 81.2 198 THR B C 1
ATOM 4181 O O . THR B 1 198 ? 15.464 -11.218 -16.843 1 81.2 198 THR B O 1
ATOM 4184 N N . PRO B 1 199 ? 13.502 -10.453 -16.057 1 83.5 199 PRO B N 1
ATOM 4185 C CA . PRO B 1 199 ? 14.089 -9.114 -15.965 1 83.5 199 PRO B CA 1
ATOM 4186 C C . PRO B 1 199 ? 15.204 -9.028 -14.925 1 83.5 199 PRO B C 1
ATOM 4188 O O . PRO B 1 199 ? 16.186 -8.308 -15.126 1 83.5 199 PRO B O 1
ATOM 4191 N N . ILE B 1 200 ? 15.101 -9.698 -13.894 1 82.54 200 ILE B N 1
ATOM 4192 C CA . ILE B 1 200 ? 16.106 -9.671 -12.837 1 82.54 200 ILE B CA 1
ATOM 4193 C C . ILE B 1 200 ? 17.38 -10.364 -13.318 1 82.54 200 ILE B C 1
ATOM 4195 O O . ILE B 1 200 ? 18.488 -9.885 -13.065 1 82.54 200 ILE B O 1
ATOM 4199 N N . ASN B 1 201 ? 17.226 -11.452 -14.023 1 80.21 201 ASN B N 1
ATOM 4200 C CA . ASN B 1 201 ? 18.378 -12.15 -14.585 1 80.21 201 ASN B CA 1
ATOM 4201 C C . ASN B 1 201 ? 19.087 -11.305 -15.639 1 80.21 201 ASN B C 1
ATOM 4203 O O . ASN B 1 201 ? 20.311 -11.365 -15.769 1 80.21 201 ASN B O 1
ATOM 4207 N N . TRP B 1 202 ? 18.279 -10.574 -16.312 1 81.05 202 TRP B N 1
ATOM 4208 C CA . TRP B 1 202 ? 18.844 -9.688 -17.325 1 81.05 202 TRP B CA 1
ATOM 4209 C C . TRP B 1 202 ? 19.734 -8.628 -16.686 1 81.05 202 TRP B C 1
ATOM 4211 O O . TRP B 1 202 ? 20.799 -8.301 -17.215 1 81.05 202 TRP B O 1
ATOM 4221 N N . ILE B 1 203 ? 19.376 -8.111 -15.542 1 82.27 203 ILE B N 1
ATOM 4222 C CA . ILE B 1 203 ? 20.153 -7.097 -14.838 1 82.27 203 ILE B CA 1
ATOM 4223 C C . ILE B 1 203 ? 21.474 -7.698 -14.361 1 82.27 203 ILE B C 1
ATOM 4225 O O . ILE B 1 203 ? 22.537 -7.102 -14.549 1 82.27 203 ILE B O 1
ATOM 4229 N N . ILE B 1 204 ? 21.394 -8.837 -13.761 1 77.56 204 ILE B N 1
ATOM 4230 C CA . ILE B 1 204 ? 22.567 -9.493 -13.194 1 77.56 204 ILE B CA 1
ATOM 4231 C C . ILE B 1 204 ? 23.549 -9.847 -14.309 1 77.56 204 ILE B C 1
ATOM 4233 O O . ILE B 1 204 ? 24.764 -9.734 -14.133 1 77.56 204 ILE B O 1
ATOM 4237 N N . ALA B 1 205 ? 23.047 -10.129 -15.485 1 76.37 205 ALA B N 1
ATOM 4238 C CA . ALA B 1 205 ? 23.887 -10.578 -16.593 1 76.37 205 ALA B CA 1
ATOM 4239 C C . ALA B 1 205 ? 24.457 -9.392 -17.364 1 76.37 205 ALA B C 1
ATOM 4241 O O . ALA B 1 205 ? 25.576 -9.458 -17.879 1 76.37 205 ALA B O 1
ATOM 4242 N N . ASN B 1 206 ? 23.715 -8.319 -17.495 1 77.34 206 ASN B N 1
ATOM 4243 C CA . ASN B 1 206 ? 24.092 -7.276 -18.443 1 77.34 206 ASN B CA 1
ATOM 4244 C C . ASN B 1 206 ? 24.569 -6.014 -17.728 1 77.34 206 ASN B C 1
ATOM 4246 O O . ASN B 1 206 ? 25.284 -5.198 -18.312 1 77.34 206 ASN B O 1
ATOM 4250 N N . GLU B 1 207 ? 24.093 -5.734 -16.583 1 74.66 207 GLU B N 1
ATOM 4251 C CA . GLU B 1 207 ? 24.458 -4.474 -15.942 1 74.66 207 GLU B CA 1
ATOM 4252 C C . GLU B 1 207 ? 25.74 -4.62 -15.127 1 74.66 207 GLU B C 1
ATOM 4254 O O . GLU B 1 207 ? 25.782 -5.382 -14.158 1 74.66 207 GLU B O 1
ATOM 4259 N N . VAL B 1 208 ? 26.756 -3.963 -15.656 1 71.15 208 VAL B N 1
ATOM 4260 C CA . VAL B 1 208 ? 28.06 -3.987 -15.002 1 71.15 208 VAL B CA 1
ATOM 4261 C C . VAL B 1 208 ? 27.966 -3.308 -13.638 1 71.15 208 VAL B C 1
ATOM 4263 O O . VAL B 1 208 ? 27.445 -2.196 -13.525 1 71.15 208 VAL B O 1
ATOM 4266 N N . GLY B 1 209 ? 28.268 -4.003 -12.517 1 69.33 209 GLY B N 1
ATOM 4267 C CA . GLY B 1 209 ? 28.29 -3.418 -11.186 1 69.33 209 GLY B CA 1
ATOM 4268 C C . GLY B 1 209 ? 27.034 -3.709 -10.386 1 69.33 209 GLY B C 1
ATOM 4269 O O . GLY B 1 209 ? 26.918 -3.295 -9.23 1 69.33 209 GLY B O 1
ATOM 4270 N N . SER B 1 210 ? 26.21 -4.411 -11.141 1 72.7 210 SER B N 1
ATOM 4271 C CA . SER B 1 210 ? 24.973 -4.736 -10.437 1 72.7 210 SER B CA 1
ATOM 4272 C C . SER B 1 210 ? 25.209 -5.796 -9.366 1 72.7 210 SER B C 1
ATOM 4274 O O . SER B 1 210 ? 26.173 -6.56 -9.442 1 72.7 210 SER B O 1
ATOM 4276 N N . ARG B 1 211 ? 24.468 -5.661 -8.464 1 77.05 211 ARG B N 1
ATOM 4277 C CA . ARG B 1 211 ? 24.548 -6.649 -7.392 1 77.05 211 ARG B CA 1
ATOM 4278 C C . ARG B 1 211 ? 24.144 -8.032 -7.892 1 77.05 211 ARG B C 1
ATOM 4280 O O . ARG B 1 211 ? 23.167 -8.17 -8.631 1 77.05 211 ARG B O 1
ATOM 4287 N N . GLN B 1 212 ? 24.933 -8.933 -7.497 1 77.52 212 GLN B N 1
ATOM 4288 C CA . GLN B 1 212 ? 24.7 -10.293 -7.971 1 77.52 212 GLN B CA 1
ATOM 4289 C C . GLN B 1 212 ? 23.713 -11.029 -7.069 1 77.52 212 GLN B C 1
ATOM 4291 O O . GLN B 1 212 ? 23.219 -12.101 -7.425 1 77.52 212 GLN B O 1
ATOM 4296 N N . ASP B 1 213 ? 23.387 -10.365 -6.008 1 80.94 213 ASP B N 1
ATOM 4297 C CA . ASP B 1 213 ? 22.452 -10.99 -5.078 1 80.94 213 ASP B CA 1
ATOM 4298 C C . ASP B 1 213 ? 21.006 -10.686 -5.465 1 80.94 213 ASP B C 1
ATOM 4300 O O . ASP B 1 213 ? 20.626 -9.521 -5.598 1 80.94 213 ASP B O 1
ATOM 4304 N N . VAL B 1 214 ? 20.284 -11.741 -5.715 1 80.39 214 VAL B N 1
ATOM 4305 C CA . VAL B 1 214 ? 18.9 -11.614 -6.159 1 80.39 214 VAL B CA 1
ATOM 4306 C C . VAL B 1 214 ? 18.064 -10.957 -5.063 1 80.39 214 VAL B C 1
ATOM 4308 O O . VAL B 1 214 ? 17.031 -10.345 -5.344 1 80.39 214 VAL B O 1
ATOM 4311 N N . GLU B 1 215 ? 18.551 -11.042 -3.829 1 82.94 215 GLU B N 1
ATOM 4312 C CA . GLU B 1 215 ? 17.822 -10.483 -2.694 1 82.94 215 GLU B CA 1
ATOM 4313 C C . GLU B 1 215 ? 17.694 -8.967 -2.814 1 82.94 215 GLU B C 1
ATOM 4315 O O . GLU B 1 215 ? 16.757 -8.373 -2.275 1 82.94 215 GLU B O 1
ATOM 4320 N N . ALA B 1 216 ? 18.628 -8.353 -3.582 1 84.64 216 ALA B N 1
ATOM 4321 C CA . ALA B 1 216 ? 18.653 -6.9 -3.731 1 84.64 216 ALA B CA 1
ATOM 4322 C C . ALA B 1 216 ? 17.501 -6.419 -4.608 1 84.64 216 ALA B C 1
ATOM 4324 O O . ALA B 1 216 ? 17.129 -5.244 -4.565 1 84.64 216 ALA B O 1
ATOM 4325 N N . TYR B 1 217 ? 16.874 -7.348 -5.288 1 87.81 217 TYR B N 1
ATOM 4326 C CA . TYR B 1 217 ? 15.883 -6.928 -6.272 1 87.81 217 TYR B CA 1
ATOM 4327 C C . TYR B 1 217 ? 14.478 -7.327 -5.836 1 87.81 217 TYR B C 1
ATOM 4329 O O . TYR B 1 217 ? 13.504 -7.063 -6.544 1 87.81 217 TYR B O 1
ATOM 4337 N N . ILE B 1 218 ? 14.402 -7.896 -4.661 1 89.89 218 ILE B N 1
ATOM 4338 C CA . ILE B 1 218 ? 13.109 -8.351 -4.16 1 89.89 218 ILE B CA 1
ATOM 4339 C C . ILE B 1 218 ? 12.232 -7.146 -3.829 1 89.89 218 ILE B C 1
ATOM 4341 O O . ILE B 1 218 ? 11.03 -7.15 -4.107 1 89.89 218 ILE B O 1
ATOM 4345 N N . PHE B 1 219 ? 12.84 -6.138 -3.274 1 91.28 219 PHE B N 1
ATOM 4346 C CA . PHE B 1 219 ? 12.093 -4.935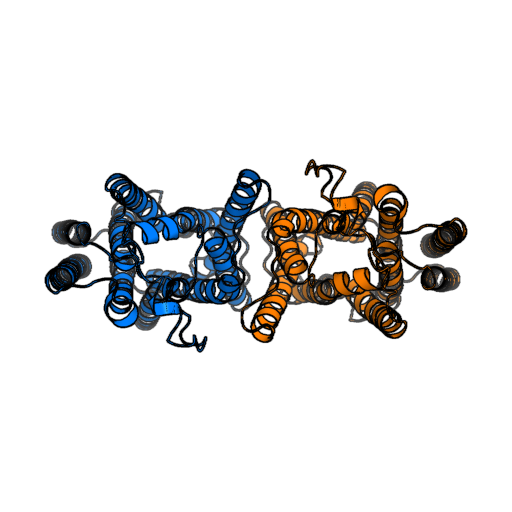 -2.927 1 91.28 219 PHE B CA 1
ATOM 4347 C C . PHE B 1 219 ? 11.552 -4.255 -4.179 1 91.28 219 PHE B C 1
ATOM 4349 O O . PHE B 1 219 ? 10.389 -3.847 -4.217 1 91.28 219 PHE B O 1
ATOM 4356 N N . SER B 1 220 ? 12.376 -4.149 -5.202 1 90.94 220 SER B N 1
ATOM 4357 C CA . SER B 1 220 ? 11.941 -3.557 -6.462 1 90.94 220 SER B CA 1
ATOM 4358 C C . SER B 1 220 ? 10.811 -4.365 -7.091 1 90.94 220 SER B C 1
ATOM 4360 O O . SER B 1 220 ? 9.889 -3.798 -7.682 1 90.94 220 SER B O 1
ATOM 4362 N N . TYR B 1 221 ? 10.929 -5.671 -6.93 1 92.81 221 TYR B N 1
ATOM 4363 C CA . TYR B 1 221 ? 9.873 -6.554 -7.414 1 92.81 221 TYR B CA 1
ATOM 4364 C C . TYR B 1 221 ? 8.553 -6.261 -6.713 1 92.81 221 TYR B C 1
ATOM 4366 O O . TYR B 1 221 ? 7.512 -6.135 -7.363 1 92.81 221 TYR B O 1
ATOM 4374 N N . CYS B 1 222 ? 8.574 -6.105 -5.406 1 93.73 222 CYS B N 1
ATOM 4375 C CA . CYS B 1 222 ? 7.372 -5.886 -4.609 1 93.73 222 CYS B CA 1
ATOM 4376 C C . CYS B 1 222 ? 6.765 -4.519 -4.903 1 93.73 222 CYS B C 1
ATOM 4378 O O . CYS B 1 222 ? 5.542 -4.373 -4.935 1 93.73 222 CYS B O 1
ATOM 4380 N N . VAL B 1 223 ? 7.593 -3.569 -5.135 1 92.83 223 VAL B N 1
ATOM 4381 C CA . VAL B 1 223 ? 7.109 -2.229 -5.449 1 92.83 223 VAL B CA 1
ATOM 4382 C C . VAL B 1 223 ? 6.443 -2.228 -6.823 1 92.83 223 VAL B C 1
ATOM 4384 O O . VAL B 1 223 ? 5.395 -1.605 -7.011 1 92.83 223 VAL B O 1
ATOM 4387 N N . GLY B 1 224 ? 7.113 -2.918 -7.741 1 93.76 224 GLY B N 1
ATOM 4388 C CA . GLY B 1 224 ? 6.515 -3.028 -9.062 1 93.76 224 GLY B CA 1
ATOM 4389 C C . GLY B 1 224 ? 5.156 -3.702 -9.048 1 93.76 224 GLY B C 1
ATOM 4390 O O . GLY B 1 224 ? 4.235 -3.27 -9.744 1 93.76 224 GLY B O 1
ATOM 4391 N N . SER B 1 225 ? 5.085 -4.762 -8.301 1 95 225 SER B N 1
ATOM 4392 C CA . SER B 1 225 ? 3.816 -5.468 -8.163 1 95 225 SER B CA 1
ATOM 4393 C C . SER B 1 225 ? 2.759 -4.583 -7.51 1 95 225 SER B C 1
ATOM 4395 O O . SER B 1 225 ? 1.61 -4.548 -7.955 1 95 225 SER B O 1
ATOM 4397 N N . PHE B 1 226 ? 3.116 -3.89 -6.519 1 95.22 226 PHE B N 1
ATOM 4398 C CA . PHE B 1 226 ? 2.205 -3.008 -5.799 1 95.22 226 PHE B CA 1
ATOM 4399 C C . PHE B 1 226 ? 1.714 -1.883 -6.702 1 95.22 226 PHE B C 1
ATOM 4401 O O . PHE B 1 226 ? 0.52 -1.578 -6.728 1 95.22 226 PHE B O 1
ATOM 4408 N N . LEU B 1 227 ? 2.589 -1.282 -7.424 1 93.72 227 LEU B N 1
ATOM 4409 C CA . LEU B 1 227 ? 2.24 -0.18 -8.314 1 93.72 227 LEU B CA 1
ATOM 4410 C C . LEU B 1 227 ? 1.252 -0.635 -9.383 1 93.72 227 LEU B C 1
ATOM 4412 O O . LEU B 1 227 ? 0.245 0.034 -9.628 1 93.72 227 LEU B O 1
ATOM 4416 N N . THR B 1 228 ? 1.541 -1.696 -9.983 1 94.44 228 THR B N 1
ATOM 4417 C CA . THR B 1 228 ? 0.673 -2.213 -11.034 1 94.44 228 THR B CA 1
ATOM 4418 C C . THR B 1 228 ? -0.695 -2.588 -10.471 1 94.44 228 THR B C 1
ATOM 4420 O O . THR B 1 228 ? -1.725 -2.293 -11.08 1 94.44 228 THR B O 1
ATOM 4423 N N . SER B 1 229 ? -0.667 -3.221 -9.336 1 94.75 229 SER B N 1
ATOM 4424 C CA . SER B 1 229 ? -1.928 -3.597 -8.704 1 94.75 229 SER B CA 1
ATOM 4425 C C . SER B 1 229 ? -2.759 -2.368 -8.352 1 94.75 229 SER B C 1
ATOM 4427 O O . SER B 1 229 ? -3.986 -2.39 -8.462 1 94.75 229 SER B O 1
ATOM 4429 N N . THR B 1 230 ? -2.164 -1.325 -7.918 1 94.04 230 THR B N 1
ATOM 4430 C CA . THR B 1 230 ? -2.86 -0.091 -7.57 1 94.04 230 THR B CA 1
ATOM 4431 C C . THR B 1 230 ? -3.453 0.565 -8.814 1 94.04 230 THR B C 1
ATOM 4433 O O . THR B 1 230 ? -4.585 1.053 -8.785 1 94.04 230 THR B O 1
ATOM 4436 N N . VAL B 1 231 ? -2.704 0.557 -9.88 1 93.21 231 VAL B N 1
ATOM 4437 C CA . VAL B 1 231 ? -3.198 1.12 -11.132 1 93.21 231 VAL B CA 1
ATOM 4438 C C . VAL B 1 231 ? -4.413 0.33 -11.611 1 93.21 231 VAL B C 1
ATOM 4440 O O . VAL B 1 231 ? -5.414 0.913 -12.033 1 93.21 231 VAL B O 1
ATOM 4443 N N . ILE B 1 232 ? -4.323 -0.959 -11.522 1 93.35 232 ILE B N 1
ATOM 4444 C CA . ILE B 1 232 ? -5.438 -1.811 -11.918 1 93.35 232 ILE B CA 1
ATOM 4445 C C . ILE B 1 232 ? -6.657 -1.502 -11.051 1 93.35 232 ILE B C 1
ATOM 4447 O O . ILE B 1 232 ? -7.781 -1.429 -11.553 1 93.35 232 ILE B O 1
ATOM 4451 N N . PHE B 1 233 ? -6.436 -1.292 -9.788 1 92.85 233 PHE B N 1
ATOM 4452 C CA . PHE B 1 233 ? -7.54 -1.01 -8.877 1 92.85 233 PHE B CA 1
ATOM 4453 C C . PHE B 1 233 ? -8.151 0.354 -9.174 1 92.85 233 PHE B C 1
ATOM 4455 O O . PHE B 1 233 ? -9.369 0.526 -9.088 1 92.85 233 PHE B O 1
ATOM 4462 N N . ILE B 1 234 ? -7.343 1.323 -9.501 1 92.03 234 ILE B N 1
ATOM 4463 C CA . ILE B 1 234 ? -7.836 2.654 -9.838 1 92.03 234 ILE B CA 1
ATOM 4464 C C . ILE B 1 234 ? -8.685 2.585 -11.104 1 92.03 234 ILE B C 1
ATOM 4466 O O . ILE B 1 234 ? -9.771 3.168 -11.164 1 92.03 234 ILE B O 1
ATOM 4470 N N . ILE B 1 235 ? -8.169 1.874 -12.11 1 91.45 235 ILE B N 1
ATOM 4471 C CA . ILE B 1 235 ? -8.91 1.706 -13.355 1 91.45 235 ILE B CA 1
ATOM 4472 C C . ILE B 1 235 ? -10.233 0.996 -13.077 1 91.45 235 ILE B C 1
ATOM 4474 O O . ILE B 1 235 ? -11.277 1.387 -13.603 1 91.45 235 ILE B O 1
ATOM 4478 N N . TYR B 1 236 ? -10.178 -0.035 -12.219 1 90.48 236 TYR B N 1
ATOM 4479 C CA . TYR B 1 236 ? -11.374 -0.762 -11.81 1 90.48 236 TYR B CA 1
ATOM 4480 C C . TYR B 1 236 ? -12.362 0.163 -11.11 1 90.48 236 TYR B C 1
ATOM 4482 O O . TYR B 1 236 ? -13.564 0.121 -11.386 1 90.48 236 TYR B O 1
ATOM 4490 N N . GLY B 1 237 ? -11.912 0.989 -10.203 1 88.53 237 GLY B N 1
ATOM 4491 C CA . GLY B 1 237 ? -12.762 1.951 -9.52 1 88.53 237 GLY B CA 1
ATOM 4492 C C . GLY B 1 237 ? -13.415 2.945 -10.462 1 88.53 237 GLY B C 1
ATOM 4493 O O . GLY B 1 237 ? -14.585 3.293 -10.292 1 88.53 237 GLY B O 1
ATOM 4494 N N . CYS B 1 238 ? -12.658 3.385 -11.46 1 89.66 238 CYS B N 1
ATOM 4495 C CA . CYS B 1 238 ? -13.192 4.328 -12.437 1 89.66 238 CYS B CA 1
ATOM 4496 C C . CYS B 1 238 ? -14.263 3.671 -13.299 1 89.66 238 CYS B C 1
ATOM 4498 O O . CYS B 1 238 ? -15.283 4.29 -13.608 1 89.66 238 CYS B O 1
ATOM 4500 N N . ILE B 1 239 ? -14.058 2.399 -13.7 1 89.09 239 ILE B N 1
ATOM 4501 C CA . ILE B 1 239 ? -14.999 1.666 -14.539 1 89.09 239 ILE B CA 1
ATOM 4502 C C . ILE B 1 239 ? -16.294 1.419 -13.768 1 89.09 239 ILE B C 1
ATOM 4504 O O . ILE B 1 239 ? -17.387 1.505 -14.333 1 89.09 239 ILE B O 1
ATOM 4508 N N . LYS B 1 240 ? -16.194 1.146 -12.433 1 90.12 240 LYS B N 1
ATOM 4509 C CA . LYS B 1 240 ? -17.366 0.884 -11.602 1 90.12 240 LYS B CA 1
ATOM 4510 C C . LYS B 1 240 ? -17.938 2.18 -11.034 1 90.12 240 LYS B C 1
ATOM 4512 O O . LYS B 1 240 ? -18.757 2.152 -10.114 1 90.12 240 LYS B O 1
ATOM 4517 N N . LYS B 1 241 ? -17.479 3.361 -11.517 1 86.62 241 LYS B N 1
ATOM 4518 C CA . LYS B 1 241 ? -17.985 4.676 -11.134 1 86.62 241 LYS B CA 1
ATOM 4519 C C . LYS B 1 241 ? -17.844 4.903 -9.632 1 86.62 241 LYS B C 1
ATOM 4521 O O . LYS B 1 241 ? -18.795 5.326 -8.97 1 86.62 241 LYS B O 1
ATOM 4526 N N . ASN B 1 242 ? -16.751 4.476 -9.114 1 83.7 242 ASN B N 1
ATOM 4527 C CA . ASN B 1 242 ? -16.351 4.712 -7.731 1 83.7 242 ASN B CA 1
ATOM 4528 C C . ASN B 1 242 ? -17.15 3.846 -6.761 1 83.7 242 ASN B C 1
ATOM 4530 O O . ASN B 1 242 ? -17.389 4.244 -5.62 1 83.7 242 ASN B O 1
ATOM 4534 N N . GLN B 1 243 ? -17.685 2.752 -7.223 1 84.32 243 GLN B N 1
ATOM 4535 C CA . GLN B 1 243 ? -18.338 1.769 -6.364 1 84.32 243 GLN B CA 1
ATOM 4536 C C . GLN B 1 243 ? -17.727 0.383 -6.552 1 84.32 243 GLN B C 1
ATOM 4538 O O . GLN B 1 243 ? -18.403 -0.542 -7.008 1 84.32 243 GLN B O 1
ATOM 4543 N N . PRO B 1 244 ? -16.525 0.393 -6.219 1 84.41 244 PRO B N 1
ATOM 4544 C CA . PRO B 1 244 ? -15.908 -0.932 -6.321 1 84.41 244 PRO B CA 1
ATOM 4545 C C . PRO B 1 244 ? -16.486 -1.93 -5.321 1 84.41 244 PRO B C 1
ATOM 4547 O O . PRO B 1 244 ? -16.99 -1.533 -4.267 1 84.41 244 PRO B O 1
ATOM 4550 N N . LEU B 1 245 ? -16.494 -3.18 -5.711 1 85.86 245 LEU B N 1
ATOM 4551 C CA . LEU B 1 245 ? -16.977 -4.225 -4.816 1 85.86 245 LEU B CA 1
ATOM 4552 C C . LEU B 1 245 ? -15.918 -4.586 -3.78 1 85.86 245 LEU B C 1
ATOM 4554 O O . LEU B 1 245 ? -14.853 -5.101 -4.128 1 85.86 245 LEU B O 1
ATOM 4558 N N . ILE B 1 246 ? -16.171 -4.088 -2.612 1 85.66 246 ILE B N 1
ATOM 4559 C CA . ILE B 1 246 ? -15.206 -4.33 -1.545 1 85.66 246 ILE B CA 1
ATOM 4560 C C . ILE B 1 246 ? -15.878 -5.089 -0.404 1 85.66 246 ILE B C 1
ATOM 4562 O O . ILE B 1 246 ? -16.923 -4.669 0.099 1 85.66 246 ILE B O 1
ATOM 4566 N N . ASN B 1 247 ? -15.4 -6.267 -0.181 1 83.57 247 ASN B N 1
ATOM 4567 C CA . ASN B 1 247 ? -15.797 -7.024 1.002 1 83.57 247 ASN B CA 1
ATOM 4568 C C . ASN B 1 247 ? -14.826 -6.806 2.159 1 83.57 247 ASN B C 1
ATOM 4570 O O . ASN B 1 247 ? -13.673 -7.237 2.097 1 83.57 247 ASN B O 1
ATOM 4574 N N . PRO B 1 248 ? -15.261 -6.125 3.15 1 84.57 248 PRO B N 1
ATOM 4575 C CA . PRO B 1 248 ? -14.372 -5.797 4.267 1 84.57 248 PRO B CA 1
ATOM 4576 C C . PRO B 1 248 ? -13.797 -7.038 4.948 1 84.57 248 PRO B C 1
ATOM 4578 O O . PRO B 1 248 ? -12.699 -6.986 5.508 1 84.57 248 PRO B O 1
ATOM 4581 N N . GLU B 1 249 ? -14.429 -8.156 4.838 1 86.13 249 GLU B N 1
ATOM 4582 C CA . GLU B 1 249 ? -13.976 -9.373 5.504 1 86.13 249 GLU B CA 1
ATOM 4583 C C . GLU B 1 249 ? -12.77 -9.977 4.79 1 86.13 249 GLU B C 1
ATOM 4585 O O . GLU B 1 249 ? -12.078 -10.833 5.345 1 86.13 249 GLU B O 1
ATOM 4590 N N . LEU B 1 250 ? -12.503 -9.514 3.688 1 88.21 250 LEU B N 1
ATOM 4591 C CA . LEU B 1 250 ? -11.414 -10.059 2.886 1 88.21 250 LEU B CA 1
ATOM 4592 C C . LEU B 1 250 ? -10.112 -9.314 3.159 1 88.21 250 LEU B C 1
ATOM 4594 O O . LEU B 1 250 ? -9.042 -9.744 2.723 1 88.21 250 LEU B O 1
ATOM 4598 N N . SER B 1 251 ? -10.136 -8.293 3.923 1 88.52 251 SER B N 1
ATOM 4599 C CA . SER B 1 251 ? -8.971 -7.433 4.098 1 88.52 251 SER B CA 1
ATOM 4600 C C . SER B 1 251 ? -7.855 -8.158 4.843 1 88.52 251 SER B C 1
ATOM 4602 O O . SER B 1 251 ? -6.724 -8.232 4.359 1 88.52 251 SER B O 1
ATOM 4604 N N . LEU B 1 252 ? -8.195 -8.777 5.964 1 89.8 252 LEU B N 1
ATOM 4605 C CA . LEU B 1 252 ? -7.162 -9.418 6.771 1 89.8 252 LEU B CA 1
ATOM 4606 C C . LEU B 1 252 ? -6.652 -10.686 6.093 1 89.8 252 LEU B C 1
ATOM 4608 O O . LEU B 1 252 ? -5.442 -10.91 6.017 1 89.8 252 LEU B O 1
ATOM 4612 N N . PRO B 1 253 ? -7.543 -11.512 5.55 1 89.99 253 PRO B N 1
ATOM 4613 C CA . PRO B 1 253 ? -7.057 -12.7 4.844 1 89.99 253 PRO B CA 1
ATOM 4614 C C . PRO B 1 253 ? -6.217 -12.353 3.616 1 89.99 253 PRO B C 1
ATOM 4616 O O . PRO B 1 253 ? -5.296 -13.095 3.265 1 89.99 253 PRO B O 1
ATOM 4619 N N . SER B 1 254 ? -6.558 -11.303 2.988 1 91.78 254 SER B N 1
ATOM 4620 C CA . SER B 1 254 ? -5.795 -10.886 1.816 1 91.78 254 SER B CA 1
ATOM 4621 C C . SER B 1 254 ? -4.389 -10.439 2.203 1 91.78 254 SER B C 1
ATOM 4623 O O . SER B 1 254 ? -3.427 -10.7 1.477 1 91.78 254 SER B O 1
ATOM 4625 N N . ILE B 1 255 ? -4.294 -9.779 3.341 1 93.25 255 ILE B N 1
ATOM 4626 C CA . ILE B 1 255 ? -2.983 -9.364 3.826 1 93.25 255 ILE B CA 1
ATOM 4627 C C . ILE B 1 255 ? -2.151 -10.594 4.183 1 93.25 255 ILE B C 1
ATOM 4629 O O . ILE B 1 255 ? -0.957 -10.654 3.879 1 93.25 255 ILE B O 1
ATOM 4633 N N . MET B 1 256 ? -2.768 -11.56 4.78 1 92.51 256 MET B N 1
ATOM 4634 C CA . MET B 1 256 ? -2.075 -12.796 5.131 1 92.51 256 MET B CA 1
ATOM 4635 C C . MET B 1 256 ? -1.599 -13.527 3.88 1 92.51 256 MET B C 1
ATOM 4637 O O . MET B 1 256 ? -0.478 -14.037 3.843 1 92.51 256 MET B O 1
ATOM 4641 N N . SER B 1 257 ? -2.463 -13.58 2.942 1 92.74 257 SER B N 1
ATOM 4642 C CA . SER B 1 257 ? -2.092 -14.193 1.67 1 92.74 257 SER B CA 1
ATOM 4643 C C . SER B 1 257 ? -0.915 -13.465 1.028 1 92.74 257 SER B C 1
ATOM 4645 O O . SER B 1 257 ? -0.036 -14.096 0.437 1 92.74 257 SER B O 1
ATOM 4647 N N . GLY B 1 258 ? -0.903 -12.162 1.164 1 94.43 258 GLY B N 1
ATOM 4648 C CA . GLY B 1 258 ? 0.207 -11.38 0.64 1 94.43 258 GLY B CA 1
ATOM 4649 C C . GLY B 1 258 ? 1.511 -11.63 1.374 1 94.43 258 GLY B C 1
ATOM 4650 O O . GLY B 1 258 ? 2.574 -11.703 0.754 1 94.43 258 GLY B O 1
ATOM 4651 N N . LEU B 1 259 ? 1.401 -11.773 2.66 1 94.36 259 LEU B N 1
ATOM 4652 C CA . LEU B 1 259 ? 2.588 -12.079 3.45 1 94.36 259 LEU B CA 1
ATOM 4653 C C . LEU B 1 259 ? 3.162 -13.438 3.066 1 94.36 259 LEU B C 1
ATOM 4655 O O . LEU B 1 259 ? 4.381 -13.594 2.956 1 94.36 259 LEU B O 1
ATOM 4659 N N . LEU B 1 260 ? 2.262 -14.35 2.843 1 94.11 260 LEU B N 1
ATOM 4660 C CA . LEU B 1 260 ? 2.689 -15.681 2.425 1 94.11 260 LEU B CA 1
ATOM 4661 C C . LEU B 1 260 ? 3.349 -15.633 1.051 1 94.11 260 LEU B C 1
ATOM 4663 O O . LEU B 1 260 ? 4.405 -16.234 0.843 1 94.11 260 LEU B O 1
ATOM 4667 N N . TYR B 1 261 ? 2.791 -14.928 0.181 1 93.4 261 TYR B N 1
ATOM 4668 C CA . TYR B 1 261 ? 3.343 -14.818 -1.164 1 93.4 261 TYR B CA 1
ATOM 4669 C C . TYR B 1 261 ? 4.69 -14.105 -1.144 1 93.4 261 TYR B C 1
ATOM 4671 O O . TYR B 1 261 ? 5.618 -14.499 -1.854 1 93.4 261 TYR B O 1
ATOM 4679 N N . GLY B 1 262 ? 4.734 -13.015 -0.383 1 93.75 262 GLY B N 1
ATOM 4680 C CA . GLY B 1 262 ? 6 -12.308 -0.282 1 93.75 262 GLY B CA 1
ATOM 4681 C C . GLY B 1 262 ? 7.134 -13.184 0.217 1 93.75 262 GLY B C 1
ATOM 4682 O O . GLY B 1 262 ? 8.255 -13.106 -0.29 1 93.75 262 GLY B O 1
ATOM 4683 N N . THR B 1 263 ? 6.833 -13.984 1.167 1 93.56 263 THR B N 1
ATOM 4684 C CA . THR B 1 263 ? 7.828 -14.92 1.679 1 93.56 263 THR B CA 1
ATOM 4685 C C . THR B 1 263 ? 8.165 -15.978 0.632 1 93.56 263 THR B C 1
ATOM 4687 O O . THR B 1 263 ? 9.33 -16.34 0.459 1 93.56 263 THR B O 1
ATOM 4690 N N . ALA B 1 264 ? 7.162 -16.429 -0.036 1 92.85 264 ALA B N 1
ATOM 4691 C CA . ALA B 1 264 ? 7.351 -17.453 -1.061 1 92.85 264 ALA B CA 1
ATOM 4692 C C . ALA B 1 264 ? 8.267 -16.953 -2.174 1 92.85 264 ALA B C 1
ATOM 4694 O O . ALA B 1 264 ? 9.205 -17.647 -2.573 1 92.85 264 ALA B O 1
ATOM 4695 N N . ILE B 1 265 ? 8.018 -15.753 -2.649 1 90.83 265 ILE B N 1
ATOM 4696 C CA . ILE B 1 265 ? 8.781 -15.223 -3.774 1 90.83 265 ILE B CA 1
ATOM 4697 C C . ILE B 1 265 ? 10.225 -14.973 -3.347 1 90.83 265 ILE B C 1
ATOM 4699 O O . ILE B 1 265 ? 11.156 -15.187 -4.128 1 90.83 265 ILE B O 1
ATOM 4703 N N . THR B 1 266 ? 10.398 -14.523 -2.14 1 91.05 266 THR B N 1
ATOM 4704 C CA . THR B 1 266 ? 11.74 -14.279 -1.624 1 91.05 266 THR B CA 1
ATOM 4705 C C . THR B 1 266 ? 12.539 -15.578 -1.559 1 91.05 266 THR B C 1
ATOM 4707 O O . THR B 1 266 ? 13.676 -15.638 -2.032 1 91.05 266 THR B O 1
ATOM 4710 N N . THR B 1 267 ? 11.952 -16.572 -1.017 1 90.05 267 THR B N 1
ATOM 4711 C CA . THR B 1 267 ? 12.644 -17.85 -0.89 1 90.05 267 THR B CA 1
ATOM 4712 C C . THR B 1 267 ? 12.775 -18.532 -2.249 1 90.05 267 THR B C 1
ATOM 4714 O O . THR B 1 267 ? 13.721 -19.287 -2.482 1 90.05 267 THR B O 1
ATOM 4717 N N . PHE B 1 268 ? 11.849 -18.25 -3.113 1 87.25 268 PHE B N 1
ATOM 4718 C CA . PHE B 1 268 ? 11.929 -18.751 -4.48 1 87.25 268 PHE B CA 1
ATOM 4719 C C . PHE B 1 268 ? 13.157 -18.193 -5.19 1 87.25 268 PHE B C 1
ATOM 4721 O O . PHE B 1 268 ? 13.906 -18.939 -5.825 1 87.25 268 PHE B O 1
ATOM 4728 N N . PHE B 1 269 ? 13.36 -16.912 -5.048 1 86.03 269 PHE B N 1
ATOM 4729 C CA . PHE B 1 269 ? 14.507 -16.267 -5.676 1 86.03 269 PHE B CA 1
ATOM 4730 C C . PHE B 1 269 ? 15.811 -16.778 -5.076 1 86.03 269 PHE B C 1
ATOM 4732 O O . PHE B 1 269 ? 16.77 -17.05 -5.801 1 86.03 269 PHE B O 1
ATOM 4739 N N . MET B 1 270 ? 15.788 -16.95 -3.808 1 85.91 270 MET B N 1
ATOM 4740 C CA . MET B 1 270 ? 16.988 -17.43 -3.129 1 85.91 270 MET B CA 1
ATOM 4741 C C . MET B 1 270 ? 17.288 -18.875 -3.511 1 85.91 270 MET B C 1
ATOM 4743 O O . MET B 1 270 ? 18.451 -19.25 -3.674 1 85.91 270 MET B O 1
ATOM 4747 N N . ALA B 1 271 ? 16.27 -19.668 -3.641 1 84.36 271 ALA B N 1
ATOM 4748 C CA . ALA B 1 271 ? 16.455 -21.062 -4.035 1 84.36 271 ALA B CA 1
ATOM 4749 C C . ALA B 1 271 ? 17.021 -21.162 -5.449 1 84.36 271 ALA B C 1
ATOM 4751 O O . ALA B 1 271 ? 17.896 -21.988 -5.717 1 84.36 271 ALA B O 1
ATOM 4752 N N . ASN B 1 272 ? 16.543 -20.325 -6.354 1 79.21 272 ASN B N 1
ATOM 4753 C CA . ASN B 1 272 ? 17.005 -20.34 -7.738 1 79.21 272 ASN B CA 1
ATOM 4754 C C . ASN B 1 272 ? 18.462 -19.896 -7.846 1 79.21 272 ASN B C 1
ATOM 4756 O O . ASN B 1 272 ? 19.186 -20.342 -8.739 1 79.21 272 ASN B O 1
ATOM 4760 N N . GLN B 1 273 ? 18.836 -19.021 -6.952 1 78.37 273 GLN B N 1
ATOM 4761 C CA . GLN B 1 273 ? 20.212 -18.536 -6.964 1 78.37 273 GLN B CA 1
ATOM 4762 C C . GLN B 1 273 ? 21.172 -19.59 -6.418 1 78.37 273 GLN B C 1
ATOM 4764 O O . GLN B 1 273 ? 22.286 -19.743 -6.922 1 78.37 273 GLN B O 1
ATOM 4769 N N . HIS B 1 274 ? 20.7 -20.389 -5.447 1 81.33 274 HIS B N 1
ATOM 4770 C CA . HIS B 1 274 ? 21.597 -21.317 -4.767 1 81.33 274 HIS B CA 1
ATOM 4771 C C . HIS B 1 274 ? 21.554 -22.698 -5.413 1 81.33 274 HIS B C 1
ATOM 4773 O O . HIS B 1 274 ? 22.478 -23.496 -5.243 1 81.33 274 HIS B O 1
ATOM 4779 N N . LEU B 1 275 ? 20.455 -23.292 -6.008 1 74.3 275 LEU B N 1
ATOM 4780 C CA . LEU B 1 275 ? 20.307 -24.624 -6.583 1 74.3 275 LEU B CA 1
ATOM 4781 C C . LEU B 1 275 ? 20.442 -24.58 -8.101 1 74.3 275 LEU B C 1
ATOM 4783 O O . LEU B 1 275 ? 20.399 -25.62 -8.763 1 74.3 275 LEU B O 1
ATOM 4787 N N . ASP B 1 276 ? 20.931 -23.675 -8.756 1 67.98 276 ASP B N 1
ATOM 4788 C CA . ASP B 1 276 ? 20.963 -23.539 -10.209 1 67.98 276 ASP B CA 1
ATOM 4789 C C . ASP B 1 276 ? 19.552 -23.412 -10.779 1 67.98 276 ASP B C 1
ATOM 4791 O O . ASP B 1 276 ? 18.66 -24.183 -10.42 1 67.98 276 ASP B O 1
ATOM 4795 N N . GLN B 1 277 ? 19.295 -22.681 -11.605 1 69.12 277 GLN B N 1
ATOM 4796 C CA . GLN B 1 277 ? 17.986 -22.266 -12.097 1 69.12 277 GLN B CA 1
ATOM 4797 C C . GLN B 1 277 ? 17.349 -23.356 -12.953 1 69.12 277 GLN B C 1
ATOM 4799 O O . GLN B 1 277 ? 16.129 -23.536 -12.933 1 69.12 277 GLN B O 1
ATOM 4804 N N . VAL B 1 278 ? 18.146 -24.112 -13.637 1 64.32 278 VAL B N 1
ATOM 4805 C CA . VAL B 1 278 ? 17.63 -25.102 -14.576 1 64.32 278 VAL B CA 1
ATOM 4806 C C . VAL B 1 278 ? 16.954 -26.237 -13.811 1 64.32 278 VAL B C 1
ATOM 4808 O O . VAL B 1 278 ? 15.965 -26.807 -14.279 1 64.32 278 VAL B O 1
ATOM 4811 N N . ILE B 1 279 ? 17.4 -26.496 -12.566 1 65.96 279 ILE B N 1
ATOM 4812 C CA . ILE B 1 279 ? 16.858 -27.58 -11.754 1 65.96 279 ILE B CA 1
ATOM 4813 C C . ILE B 1 279 ? 15.817 -27.027 -10.783 1 65.96 279 ILE B C 1
ATOM 4815 O O . ILE B 1 279 ? 14.774 -27.647 -10.562 1 65.96 279 ILE B O 1
ATOM 4819 N N . ALA B 1 280 ? 16.07 -25.9 -10.349 1 69.95 280 ALA B N 1
ATOM 4820 C CA . ALA B 1 280 ? 15.253 -25.355 -9.268 1 69.95 280 ALA B CA 1
ATOM 4821 C C . ALA B 1 280 ? 13.909 -24.858 -9.794 1 69.95 280 ALA B C 1
ATOM 4823 O O . ALA B 1 280 ? 12.874 -25.056 -9.153 1 69.95 280 ALA B O 1
ATOM 4824 N N . TYR B 1 281 ? 13.901 -24.37 -11.024 1 73.16 281 TYR B N 1
ATOM 4825 C CA . TYR B 1 281 ? 12.696 -23.724 -11.529 1 73.16 281 TYR B CA 1
ATOM 4826 C C . TYR B 1 281 ? 11.577 -24.739 -11.732 1 73.16 281 TYR B C 1
ATOM 4828 O O . TYR B 1 281 ? 10.463 -24.552 -11.237 1 73.16 281 TYR B O 1
ATOM 4836 N N . PRO B 1 282 ? 11.866 -25.821 -12.374 1 69.83 282 PRO B N 1
ATOM 4837 C CA . PRO B 1 282 ? 10.791 -26.796 -12.569 1 69.83 282 PRO B CA 1
ATOM 4838 C C . PRO B 1 282 ? 10.301 -27.404 -11.257 1 69.83 282 PRO B C 1
ATOM 4840 O O . PRO B 1 282 ? 9.103 -27.652 -11.097 1 69.83 282 PRO B O 1
ATOM 4843 N N . ILE B 1 283 ? 11.163 -27.604 -10.34 1 71.17 283 ILE B N 1
ATOM 4844 C CA . ILE B 1 283 ? 10.796 -28.184 -9.053 1 71.17 283 ILE B CA 1
ATOM 4845 C C . ILE B 1 283 ? 9.935 -27.197 -8.269 1 71.17 283 ILE B C 1
ATOM 4847 O O . ILE B 1 283 ? 8.882 -27.564 -7.742 1 71.17 283 ILE B O 1
ATOM 4851 N N . LEU B 1 284 ? 10.315 -25.976 -8.355 1 77.85 284 LEU B N 1
ATOM 4852 C CA . LEU B 1 284 ? 9.652 -24.958 -7.548 1 77.85 284 LEU B CA 1
ATOM 4853 C C . LEU B 1 284 ? 8.325 -24.544 -8.178 1 77.85 284 LEU B C 1
ATOM 4855 O O . LEU B 1 284 ? 7.426 -24.066 -7.483 1 77.85 284 LEU B O 1
ATOM 4859 N N . SER B 1 285 ? 8.214 -24.742 -9.432 1 76.76 285 SER B N 1
ATOM 4860 C CA . SER B 1 285 ? 6.974 -24.373 -10.106 1 76.76 285 SER B CA 1
ATOM 4861 C C . SER B 1 285 ? 5.906 -25.448 -9.928 1 76.76 285 SER B C 1
ATOM 4863 O O . SER B 1 285 ? 4.713 -25.143 -9.884 1 76.76 285 SER B O 1
ATOM 4865 N N . LYS B 1 286 ? 6.278 -26.619 -9.706 1 75.65 286 LYS B N 1
ATOM 4866 C CA . LYS B 1 286 ? 5.299 -27.703 -9.697 1 75.65 286 LYS B CA 1
ATOM 4867 C C . LYS B 1 286 ? 4.985 -28.148 -8.272 1 75.65 286 LYS B C 1
ATOM 4869 O O . LYS B 1 286 ? 3.869 -28.587 -7.984 1 75.65 286 LYS B O 1
ATOM 4874 N N . ALA B 1 287 ? 5.98 -28.008 -7.423 1 78.26 287 ALA B N 1
ATOM 4875 C CA . ALA B 1 287 ? 5.814 -28.494 -6.055 1 78.26 287 ALA B CA 1
ATOM 4876 C C . ALA B 1 287 ? 4.66 -27.782 -5.356 1 78.26 287 ALA B C 1
ATOM 4878 O O . ALA B 1 287 ? 3.865 -28.415 -4.657 1 78.26 287 ALA B O 1
ATOM 4879 N N . PRO B 1 288 ? 4.531 -26.517 -5.629 1 83 288 PRO B N 1
ATOM 4880 C CA . PRO B 1 288 ? 3.395 -25.848 -4.99 1 83 288 PRO B CA 1
ATOM 4881 C C . PRO B 1 288 ? 2.048 -26.375 -5.478 1 83 288 PRO B C 1
ATOM 4883 O O . PRO B 1 288 ? 1.063 -26.344 -4.736 1 83 288 PRO B O 1
ATOM 4886 N N . GLY B 1 289 ? 2.009 -26.838 -6.667 1 81.48 289 GLY B N 1
ATOM 4887 C CA . GLY B 1 289 ? 0.782 -27.407 -7.202 1 81.48 289 GLY B CA 1
ATOM 4888 C C . GLY B 1 289 ? 0.301 -28.62 -6.429 1 81.48 289 GLY B C 1
ATOM 4889 O O . GLY B 1 289 ? -0.904 -28.81 -6.248 1 81.48 289 GLY B O 1
ATOM 4890 N N . ILE B 1 290 ? 1.224 -29.347 -5.978 1 81.07 290 ILE B N 1
ATOM 4891 C CA . ILE B 1 290 ? 0.884 -30.53 -5.196 1 81.07 290 ILE B CA 1
ATOM 4892 C C . ILE B 1 290 ? 0.251 -30.109 -3.872 1 81.07 290 ILE B C 1
ATOM 4894 O O . ILE B 1 290 ? -0.746 -30.693 -3.439 1 81.07 290 ILE B O 1
ATOM 4898 N N . ILE B 1 291 ? 0.773 -29.147 -3.279 1 86.75 291 ILE B N 1
ATOM 4899 C CA . ILE B 1 291 ? 0.268 -28.669 -1.996 1 86.75 291 ILE B CA 1
ATOM 4900 C C . ILE B 1 291 ? -1.14 -28.105 -2.174 1 86.75 291 ILE B C 1
ATOM 4902 O O . ILE B 1 291 ? -2.03 -28.376 -1.364 1 86.75 291 ILE B O 1
ATOM 4906 N N . VAL B 1 292 ? -1.272 -27.375 -3.208 1 85.63 292 VAL B N 1
ATOM 4907 C CA . VAL B 1 292 ? -2.583 -26.79 -3.471 1 85.63 292 VAL B CA 1
ATOM 4908 C C . VAL B 1 292 ? -3.608 -27.9 -3.691 1 85.63 292 VAL B C 1
ATOM 4910 O O . VAL B 1 292 ? -4.755 -27.791 -3.251 1 85.63 292 VAL B O 1
ATOM 4913 N N . SER B 1 293 ? -3.238 -28.921 -4.368 1 83.11 293 SER B N 1
ATOM 4914 C CA . SER B 1 293 ? -4.138 -30.04 -4.628 1 83.11 293 SER B CA 1
ATOM 4915 C C . SER B 1 293 ? -4.536 -30.742 -3.334 1 83.11 293 SER B C 1
ATOM 4917 O O . SER B 1 293 ? -5.673 -31.195 -3.191 1 83.11 293 SER B O 1
ATOM 4919 N N . LEU B 1 294 ? -3.6 -30.808 -2.447 1 84 294 LEU B N 1
ATOM 4920 C CA . LEU B 1 294 ? -3.906 -31.41 -1.154 1 84 294 LEU B CA 1
ATOM 4921 C C . LEU B 1 294 ? -4.935 -30.578 -0.396 1 84 294 LEU B C 1
ATOM 4923 O O . LEU B 1 294 ? -5.853 -31.127 0.218 1 84 294 LEU B O 1
ATOM 4927 N N . TRP B 1 295 ? -4.803 -29.304 -0.472 1 83.41 295 TRP B N 1
ATOM 4928 C CA . TRP B 1 295 ? -5.779 -28.422 0.159 1 83.41 295 TRP B CA 1
ATOM 4929 C C . TRP B 1 295 ? -7.149 -28.569 -0.495 1 83.41 295 TRP B C 1
ATOM 4931 O O . TRP B 1 295 ? -8.176 -28.55 0.189 1 83.41 295 TRP B O 1
ATOM 4941 N N . ALA B 1 296 ? -7.118 -28.689 -1.772 1 79.72 296 ALA B N 1
ATOM 4942 C CA . ALA B 1 296 ? -8.362 -28.743 -2.535 1 79.72 296 ALA B CA 1
ATOM 4943 C C . ALA B 1 296 ? -9.115 -30.043 -2.266 1 79.72 296 ALA B C 1
ATOM 4945 O O . ALA B 1 296 ? -10.348 -30.063 -2.257 1 79.72 296 ALA B O 1
ATOM 4946 N N . ILE B 1 297 ? -8.427 -31.122 -2.017 1 78.64 297 ILE B N 1
ATOM 4947 C CA . ILE B 1 297 ? -9.039 -32.429 -1.803 1 78.64 297 ILE B CA 1
ATOM 4948 C C . ILE B 1 297 ? -9.462 -32.567 -0.342 1 78.64 297 ILE B C 1
ATOM 4950 O O . ILE B 1 297 ? -10.598 -32.95 -0.052 1 78.64 297 ILE B O 1
ATOM 4954 N N . PHE B 1 298 ? -8.574 -32.212 0.545 1 79.7 298 PHE B N 1
ATOM 4955 C CA . PHE B 1 298 ? -8.792 -32.544 1.948 1 79.7 298 PHE B CA 1
ATOM 4956 C C . PHE B 1 298 ? -9.533 -31.42 2.662 1 79.7 298 PHE B C 1
ATOM 4958 O O . PHE B 1 298 ? -10.372 -31.675 3.529 1 79.7 298 PHE B O 1
ATOM 4965 N N . LEU B 1 299 ? -9.272 -30.261 2.25 1 77.17 299 LEU B N 1
ATOM 4966 C CA . LEU B 1 299 ? -9.831 -29.143 3.002 1 77.17 299 LEU B CA 1
ATOM 4967 C C . LEU B 1 299 ? -11.093 -28.613 2.33 1 77.17 299 LEU B C 1
ATOM 4969 O O . LEU B 1 299 ? -12.126 -28.448 2.983 1 77.17 299 LEU B O 1
ATOM 4973 N N . PHE B 1 300 ? -11.053 -28.415 1.036 1 76.81 300 PHE B N 1
ATOM 4974 C CA . PHE B 1 300 ? -12.162 -27.744 0.368 1 76.81 300 PHE B CA 1
ATOM 4975 C C . PHE B 1 300 ? -13.066 -28.754 -0.328 1 76.81 300 PHE B C 1
ATOM 4977 O O . PHE B 1 300 ? -14.208 -28.439 -0.67 1 76.81 300 PHE B O 1
ATOM 4984 N N . LYS B 1 301 ? -12.565 -29.99 -0.511 1 74.45 301 LYS B N 1
ATOM 4985 C CA . LYS B 1 301 ? -13.331 -31.051 -1.159 1 74.45 301 LYS B CA 1
ATOM 4986 C C . LYS B 1 301 ? -13.878 -30.59 -2.507 1 74.45 301 LYS B C 1
ATOM 4988 O O . LYS B 1 301 ? -15.051 -30.812 -2.816 1 74.45 301 LYS B O 1
ATOM 4993 N N . GLU B 1 302 ? -13.056 -29.787 -3.133 1 74.39 302 GLU B N 1
ATOM 4994 C CA . GLU B 1 302 ? -13.409 -29.29 -4.459 1 74.39 302 GLU B CA 1
ATOM 4995 C C . GLU B 1 302 ? -13.357 -30.407 -5.499 1 74.39 302 GLU B C 1
ATOM 4997 O O . GLU B 1 302 ? -14.057 -30.352 -6.512 1 74.39 302 GLU B O 1
ATOM 5002 N N . ILE B 1 303 ? -12.475 -31.307 -5.312 1 71.41 303 ILE B N 1
ATOM 5003 C CA . ILE B 1 303 ? -12.312 -32.439 -6.218 1 71.41 303 ILE B CA 1
ATOM 5004 C C . ILE B 1 303 ? -12.921 -33.692 -5.592 1 71.41 303 ILE B C 1
ATOM 5006 O O . ILE B 1 303 ? -12.45 -34.169 -4.558 1 71.41 303 ILE B O 1
ATOM 5010 N N . GLN B 1 304 ? -14.058 -33.876 -6.232 1 76.47 304 GLN B N 1
ATOM 5011 C CA . GLN B 1 304 ? -14.756 -35.037 -5.691 1 76.47 304 GLN B CA 1
ATOM 5012 C C . GLN B 1 304 ? -14.853 -36.153 -6.727 1 76.47 304 GLN B C 1
ATOM 5014 O O . GLN B 1 304 ? -14.743 -35.902 -7.929 1 76.47 304 GLN B O 1
ATOM 5019 N N . GLY B 1 305 ? -14.906 -37.34 -6.287 1 76.23 305 GLY B N 1
ATOM 5020 C CA . GLY B 1 305 ? -15.045 -38.484 -7.174 1 76.23 305 GLY B CA 1
ATOM 5021 C C . GLY B 1 305 ? -13.757 -39.266 -7.345 1 76.23 305 GLY B C 1
ATOM 5022 O O . GLY B 1 305 ? -12.676 -38.68 -7.441 1 76.23 305 GLY B O 1
ATOM 5023 N N . LYS B 1 306 ? -13.848 -40.472 -7.295 1 81.73 306 LYS B N 1
ATOM 5024 C CA . LYS B 1 306 ? -12.686 -41.348 -7.417 1 81.73 306 LYS B CA 1
ATOM 5025 C C . LYS B 1 306 ? -11.989 -41.154 -8.76 1 81.73 306 LYS B C 1
ATOM 5027 O O . LYS B 1 306 ? -10.758 -41.166 -8.834 1 81.73 306 LYS B O 1
ATOM 5032 N N . ARG B 1 307 ? -12.797 -40.927 -9.75 1 81.46 307 ARG B N 1
ATOM 5033 C CA . ARG B 1 307 ? -12.224 -40.762 -11.082 1 81.46 307 ARG B CA 1
ATOM 5034 C C . ARG B 1 307 ? -11.421 -39.47 -11.177 1 81.46 307 ARG B C 1
ATOM 5036 O O . ARG B 1 307 ? -10.318 -39.457 -11.728 1 81.46 307 ARG B O 1
ATOM 5043 N N . ASN B 1 308 ? -11.999 -38.455 -10.633 1 83.84 308 ASN B N 1
ATOM 5044 C CA . ASN B 1 308 ? -11.315 -37.167 -10.67 1 83.84 308 ASN B CA 1
ATOM 5045 C C . ASN B 1 308 ? -10.057 -37.175 -9.806 1 83.84 308 ASN B C 1
ATOM 5047 O O . ASN B 1 308 ? -9.036 -36.599 -10.184 1 83.84 308 ASN B O 1
ATOM 5051 N N . ILE B 1 309 ? -10.119 -37.856 -8.72 1 84.65 309 ILE B N 1
ATOM 5052 C CA . ILE B 1 309 ? -8.977 -37.922 -7.815 1 84.65 309 ILE B CA 1
ATOM 5053 C C . ILE B 1 309 ? -7.867 -38.76 -8.445 1 84.65 309 ILE B C 1
ATOM 5055 O O . ILE B 1 309 ? -6.686 -38.419 -8.338 1 84.65 309 ILE B O 1
ATOM 5059 N N . LEU B 1 310 ? -8.288 -39.798 -9.102 1 85.62 310 LEU B N 1
ATOM 5060 C CA . LEU B 1 310 ? -7.307 -40.645 -9.771 1 85.62 310 LEU B CA 1
ATOM 5061 C C . LEU B 1 310 ? -6.637 -39.898 -10.919 1 85.62 310 LEU B C 1
ATOM 5063 O O . LEU B 1 310 ? -5.429 -40.03 -11.13 1 85.62 310 LEU B O 1
ATOM 5067 N N . GLN B 1 311 ? -7.383 -39.232 -11.619 1 85.58 311 GLN B N 1
ATOM 5068 C CA . GLN B 1 311 ? -6.838 -38.43 -12.71 1 85.58 311 GLN B CA 1
ATOM 5069 C C . GLN B 1 311 ? -5.866 -37.377 -12.186 1 85.58 311 GLN B C 1
ATOM 5071 O O . GLN B 1 311 ? -4.848 -37.093 -12.82 1 85.58 311 GLN B O 1
ATOM 5076 N N . LEU B 1 312 ? -6.254 -36.859 -11.113 1 84.54 312 LEU B N 1
ATOM 5077 C CA . LEU B 1 312 ? -5.379 -35.876 -10.483 1 84.54 312 LEU B CA 1
ATOM 5078 C C . LEU B 1 312 ? -4.054 -36.511 -10.076 1 84.54 312 LEU B C 1
ATOM 5080 O O . LEU B 1 312 ? -2.986 -35.955 -10.345 1 84.54 312 LEU B O 1
ATOM 5084 N N . TYR B 1 313 ? -4.145 -37.68 -9.457 1 84.76 313 TYR B N 1
ATOM 5085 C CA . TYR B 1 313 ? -2.935 -38.373 -9.03 1 84.76 313 TYR B CA 1
ATOM 5086 C C . TYR B 1 313 ? -2.082 -38.77 -10.229 1 84.76 313 TYR B C 1
ATOM 5088 O O . TYR B 1 313 ? -0.852 -38.696 -10.175 1 84.76 313 TYR B O 1
ATOM 5096 N N . LEU B 1 314 ? -2.708 -39.142 -11.227 1 86.14 314 LEU B N 1
ATOM 5097 C CA . LEU B 1 314 ? -1.991 -39.5 -12.446 1 86.14 314 LEU B CA 1
ATOM 5098 C C . LEU B 1 314 ? -1.271 -38.289 -13.03 1 86.14 314 LEU B C 1
ATOM 5100 O O . LEU B 1 314 ? -0.128 -38.399 -13.48 1 86.14 314 LEU B O 1
ATOM 5104 N N . GLY B 1 315 ? -1.99 -37.223 -13.065 1 83.88 315 GLY B N 1
ATOM 5105 C CA . GLY B 1 315 ? -1.362 -36.002 -13.544 1 83.88 315 GLY B CA 1
ATOM 5106 C C . GLY B 1 315 ? -0.144 -35.6 -12.735 1 83.88 315 GLY B C 1
ATOM 5107 O O . GLY B 1 315 ? 0.883 -35.215 -13.298 1 83.88 315 GLY B O 1
ATOM 5108 N N . ILE B 1 316 ? -0.253 -35.727 -11.437 1 82.37 316 ILE B N 1
ATOM 5109 C CA . ILE B 1 316 ? 0.844 -35.377 -10.542 1 82.37 316 ILE B CA 1
ATOM 5110 C C . ILE B 1 316 ? 2.022 -36.319 -10.776 1 82.37 316 ILE B C 1
ATOM 5112 O O . ILE B 1 316 ? 3.175 -35.882 -10.822 1 82.37 316 ILE B O 1
ATOM 5116 N N . PHE B 1 317 ? 1.7 -37.548 -10.95 1 86.03 317 PHE B N 1
ATOM 5117 C CA . PHE B 1 317 ? 2.735 -38.551 -11.173 1 86.03 317 PHE B CA 1
ATOM 5118 C C . PHE B 1 317 ? 3.484 -38.276 -12.472 1 86.03 317 PHE B C 1
ATOM 5120 O O . PHE B 1 317 ? 4.715 -38.333 -12.509 1 86.03 317 PHE B O 1
ATOM 5127 N N . VAL B 1 318 ? 2.82 -38.02 -13.51 1 85.9 318 VAL B N 1
ATOM 5128 C CA . VAL B 1 318 ? 3.421 -37.731 -14.808 1 85.9 318 VAL B CA 1
ATOM 5129 C C . VAL B 1 318 ? 4.277 -36.471 -14.711 1 85.9 318 VAL B C 1
ATOM 5131 O O . VAL B 1 318 ? 5.374 -36.413 -15.273 1 85.9 318 VAL B O 1
ATOM 5134 N N . THR B 1 319 ? 3.772 -35.537 -14.006 1 81.09 319 THR B N 1
ATOM 5135 C CA . THR B 1 319 ? 4.508 -34.288 -13.844 1 81.09 319 THR B CA 1
ATOM 5136 C C . THR B 1 319 ? 5.798 -34.517 -13.062 1 81.09 319 THR B C 1
ATOM 5138 O O . THR B 1 319 ? 6.844 -33.963 -13.404 1 81.09 319 THR B O 1
ATOM 5141 N N . LEU B 1 320 ? 5.753 -35.264 -12.015 1 80.62 320 LEU B N 1
ATOM 5142 C CA . LEU B 1 320 ? 6.938 -35.57 -11.221 1 80.62 320 LEU B CA 1
ATOM 5143 C C . LEU B 1 320 ? 7.964 -36.337 -12.048 1 80.62 320 LEU B C 1
ATOM 5145 O O . LEU B 1 320 ? 9.17 -36.137 -11.89 1 80.62 320 LEU B O 1
ATOM 5149 N N . LEU B 1 321 ? 7.496 -37.185 -12.89 1 83.82 321 LEU B N 1
ATOM 5150 C CA . LEU B 1 321 ? 8.38 -37.909 -13.797 1 83.82 321 LEU B CA 1
ATOM 5151 C C . LEU B 1 321 ? 9.085 -36.95 -14.75 1 83.82 321 LEU B C 1
ATOM 5153 O O . LEU B 1 321 ? 10.273 -37.114 -15.036 1 83.82 321 LEU B O 1
ATOM 5157 N N . GLY B 1 322 ? 8.356 -36.034 -15.23 1 79.65 322 GLY B N 1
ATOM 5158 C CA . GLY B 1 322 ? 8.951 -35.031 -16.098 1 79.65 322 GLY B CA 1
ATOM 5159 C C . GLY B 1 322 ? 10.044 -34.227 -15.42 1 79.65 322 GLY B C 1
ATOM 5160 O O . GLY B 1 322 ? 11.101 -33.988 -16.007 1 79.65 322 GLY B O 1
ATOM 5161 N N . ILE B 1 323 ? 9.847 -33.851 -14.166 1 75.73 323 ILE B N 1
ATOM 5162 C CA . ILE B 1 323 ? 10.826 -33.097 -13.392 1 75.73 323 ILE B CA 1
ATOM 5163 C C . ILE B 1 323 ? 12.07 -33.951 -13.161 1 75.73 323 ILE B C 1
ATOM 5165 O O . ILE B 1 323 ? 13.195 -33.446 -13.202 1 75.73 323 ILE B O 1
ATOM 5169 N N . ALA B 1 324 ? 11.828 -35.151 -12.879 1 77.99 324 ALA B N 1
ATOM 5170 C CA . ALA B 1 324 ? 12.944 -36.072 -12.674 1 77.99 324 ALA B CA 1
ATOM 5171 C C . ALA B 1 324 ? 13.809 -36.173 -13.928 1 77.99 324 ALA B C 1
ATOM 5173 O O . ALA B 1 324 ? 15.039 -36.188 -13.841 1 77.99 324 ALA B O 1
ATOM 5174 N N . PHE B 1 325 ? 13.197 -36.215 -15.096 1 80.68 325 PHE B N 1
ATOM 5175 C CA . PHE B 1 325 ? 13.931 -36.271 -16.355 1 80.68 325 PHE B CA 1
ATOM 5176 C C . PHE B 1 325 ? 14.754 -35.005 -16.559 1 80.68 325 PHE B C 1
ATOM 5178 O O . PHE B 1 325 ? 15.912 -35.072 -16.977 1 80.68 325 PHE B O 1
ATOM 5185 N N . ILE B 1 326 ? 14.231 -33.901 -16.205 1 73.42 326 ILE B N 1
ATOM 5186 C CA . ILE B 1 326 ? 14.906 -32.618 -16.365 1 73.42 326 ILE B CA 1
ATOM 5187 C C . ILE B 1 326 ? 16.09 -32.534 -15.404 1 73.42 326 ILE B C 1
ATOM 5189 O O . ILE B 1 326 ? 17.178 -32.097 -15.786 1 73.42 326 ILE B O 1
ATOM 5193 N N . SER B 1 327 ? 15.879 -32.973 -14.161 1 70.81 327 SER B N 1
ATOM 5194 C CA . SER B 1 327 ? 16.926 -32.928 -13.146 1 70.81 327 SER B CA 1
ATOM 5195 C C . SER B 1 327 ? 18.079 -33.862 -13.499 1 70.81 327 SER B C 1
ATOM 5197 O O . SER B 1 327 ? 19.244 -33.535 -13.265 1 70.81 327 SER B O 1
ATOM 5199 N N . MET B 1 328 ? 17.722 -34.984 -14.03 1 74.51 328 MET B N 1
ATOM 5200 C CA . MET B 1 328 ? 18.74 -35.971 -14.379 1 74.51 328 MET B CA 1
ATOM 5201 C C . MET B 1 328 ? 19.511 -35.541 -15.622 1 74.51 328 MET B C 1
ATOM 5203 O O . MET B 1 328 ? 20.622 -36.015 -15.863 1 74.51 328 MET B O 1
ATOM 5207 N N . SER B 1 329 ? 18.913 -34.704 -16.357 1 70.93 329 SER B N 1
ATOM 5208 C CA . SER B 1 329 ? 19.579 -34.236 -17.568 1 70.93 329 SER B CA 1
ATOM 5209 C C . SER B 1 329 ? 20.835 -33.438 -17.235 1 70.93 329 SER B C 1
ATOM 5211 O O . SER B 1 329 ? 21.705 -33.255 -18.089 1 70.93 329 SER B O 1
ATOM 5213 N N . LYS B 1 330 ? 20.986 -32.832 -16.123 1 64.9 330 LYS B N 1
ATOM 5214 C CA . LYS B 1 330 ? 22.184 -32.095 -15.732 1 64.9 330 LYS B CA 1
ATOM 5215 C C . LYS B 1 330 ? 23.229 -33.027 -15.126 1 64.9 330 LYS B C 1
ATOM 5217 O O . LYS B 1 330 ? 24.41 -32.68 -15.052 1 64.9 330 LYS B O 1
ATOM 5222 N N . VAL B 1 331 ? 22.719 -34.109 -14.43 1 54.44 331 VAL B N 1
ATOM 5223 C CA . VAL B 1 331 ? 23.687 -34.997 -13.793 1 54.44 331 VAL B CA 1
ATOM 5224 C C . VAL B 1 331 ? 24.429 -35.802 -14.858 1 54.44 331 VAL B C 1
ATOM 5226 O O . VAL B 1 331 ? 23.827 -36.25 -15.837 1 54.44 331 VAL B O 1
ATOM 5229 N N . GLU B 1 332 ? 25.679 -35.456 -15.185 1 47.75 332 GLU B N 1
ATOM 5230 C CA . GLU B 1 332 ? 26.545 -36.319 -15.982 1 47.75 332 GLU B CA 1
ATOM 5231 C C . GLU B 1 332 ? 26.368 -37.785 -15.597 1 47.75 332 GLU B C 1
ATOM 5233 O O . GLU B 1 332 ? 26.524 -38.149 -14.43 1 47.75 332 GLU B O 1
ATOM 5238 N N . PHE B 1 333 ? 25.42 -38.429 -16.257 1 36.55 333 PHE B N 1
ATOM 5239 C CA . PHE B 1 333 ? 25.675 -39.855 -16.094 1 36.55 333 PHE B CA 1
ATOM 5240 C C . PHE B 1 333 ? 26.97 -40.256 -16.791 1 36.55 333 PHE B C 1
ATOM 5242 O O . PHE B 1 333 ? 27.327 -39.688 -17.825 1 36.55 333 PHE B O 1
#

Sequence (666 aa):
MHPTNPITGTICAIISTLTFGSTYVPLKWFDKSDGLYFQWIQSIGQLLIGILIQLFIEPCPLHPIAMLSGMFYSIGNSLTVFIMDGVGLAIGYLLWNTVTCVCGWAVTRFGLFGNPQQLPHSNWLNILGVITVCLGGAIYAPIKHVPTKVRPSPWTEIDSEKDQENEIVFHREVSFSRRLLCLVLTIFVGFLYGNFLTPINWIIANEVGSRQDVEAYIFSYCVGSFLTSTVIFIIYGCIKKNQPLINPELSLPSIMSGLLYGTAITTFFMANQHLDQVIAYPILSKAPGIIVSLWAIFLFKEIQGKRNILQLYLGIFVTLLGIAFISMSKVEFMHPTNPITGTICAIISTLTFGSTYVPLKWFDKSDGLYFQWIQSIGQLLIGILIQLFIEPCPLHPIAMLSGMFYSIGNSLTVFIMDGVGLAIGYLLWNTVTCVCGWAVTRFGLFGNPQQLPHSNWLNILGVITVCLGGAIYAPIKHVPTKVRPSPWTEIDSEKDQENEIVFHREVSFSRRLLCLVLTIFVGFLYGNFLTPINWIIANEVGSRQDVEAYIFSYCVGSFLTSTVIFIIYGCIKKNQPLINPELSLPSIMSGLLYGTAITTFFMANQHLDQVIAYPILSKAPGIIVSLWAIFLFKEIQGKRNILQLYLGIFVTLLGIAFISMSKVEF

Nearest PDB structures (foldseek):
  6oh3-assembly1_A  TM=6.199E-01  e=6.151E-04  Mus musculus
  6ukj-assembly1_A  TM=5.200E-01  e=1.590E-02  Plasmodium falciparum 7G8
  5jdq-assembly1_A  TM=1.992E-01  e=3.767E-01  Methanocaldococcus jannaschii DSM 2661
  5hxs-assembly1_A  TM=1.869E-01  e=5.103E-01  Methanocaldococcus jannaschii DSM 2661
  5jdn-assembly1_A  TM=1.821E-01  e=6.069E-01  Methanocaldococcus jannaschii DSM 2661

Organism: NCBI:txid860376

Radius of gyration: 28.62 Å; Cα contacts (8 Å, |Δi|>4): 1103; chains: 2; bounding box: 68×87×52 Å